Protein AF-A0A9W8LBZ8-F1 (afdb_monomer)

Nearest PDB structures (foldseek):
  4k17-assembly1_A  TM=4.420E-01  e=2.400E-06  Mus musculus
  5fnv-assembly1_A  TM=4.363E-01  e=8.178E+00  Gallus gallus

Secondary structure (DSSP, 8-state):
--HHHHHHHHHHHTSTT---TT--EEEEEE---------------HHHHHHHHHHHHHH-TT--EEEEEE----TTHHHHHHHHHHHHHHHHHTT--EEEEEESS--------GGG-----EEEE-TTS-SHHHHHHHHHTTTT--EEEE---SHHHHHHHHHTTSSSPP--TT--EEEE--S---S----PPPTT--S-TT--EEEESS----SS-GGGTT-TTT--EEEEE--HHHHHHHHHS-TTSTTT-TT--EEEEES---HHHHTS-TTTHHHHHHHHHHHHHH-SEEEEE-GGGHHHHHHHHHTS-TT----EEEESS----HHHHHHHHHH-TT--EEEE----S-HHHHTS-TTTHHHHHHHHHSS-----EEE-S--SSS-HHHHHHHHHHHHHH-TT--EEE--GGGHHHHHHHHHHHHHSTTTGGGHHHHHTTS------

pLDDT: mean 78.89, std 15.94, range [30.47, 98.44]

Mean predicted aligned error: 10.5 Å

Radius of gyration: 27.54 Å; Cα contacts (8 Å, |Δi|>4): 871; chains: 1; bounding box: 74×55×73 Å

Organism: NCBI:txid1052879

Sequence (452 aa):
MCDGVFCDVISTLQAETVSFPSANTLVVYLDKTTEEESGGSAATSQEKVVDFARSLLRLAPAVTNIIFNFSYVSDRVSEYARLYNTLVSELYQGGVTSLEVYSELDGPPLLLSLRDTLGLTSITHGPRVSCAPFAKLAYLNADTLKVLSIKPETQDDWLLLIYGDTETPAVYSSLITLTLDMVYTPYDTSWTAIEEAEPFPALSTLALVDGYPFDDDLLFRGNGMTLQNLQIPFGAIARNILGRFGVLRRSGVTQMRSVRVSGIFDEDDAFMSENANVPIRQQVHRIMEVVTSLSLLSDVVGHPLFKSIKAAPKTSSLRHLGYTDEIPTLGGIISVVSALPSLVILTCQVQRVGSTITNIPVDERPRRLREKHYPLSDFRVLRIPHATEVPAEEIAYAAMLLAVLCPNLVQVDLPPGMRNVFGREIAWAMINDPFKPYSESISRLIYREVKN

Structure (mmCIF, N/CA/C/O backbone):
data_AF-A0A9W8LBZ8-F1
#
_entry.id   AF-A0A9W8LBZ8-F1
#
loop_
_atom_site.group_PDB
_atom_site.id
_atom_site.type_symbol
_atom_site.label_atom_id
_atom_site.label_alt_id
_atom_site.label_comp_id
_atom_site.label_asym_id
_atom_site.label_entity_id
_atom_site.label_seq_id
_atom_site.pdbx_PDB_ins_code
_atom_site.Cartn_x
_atom_site.Cartn_y
_atom_site.Cartn_z
_atom_site.occupancy
_atom_site.B_iso_or_equiv
_atom_site.auth_seq_id
_atom_site.auth_comp_id
_atom_site.auth_asym_id
_atom_site.auth_atom_id
_atom_site.pdbx_PDB_model_num
ATOM 1 N N . MET A 1 1 ? -30.568 29.174 15.981 1.00 32.59 1 MET A N 1
ATOM 2 C CA . MET A 1 1 ? -31.540 28.323 15.261 1.00 32.59 1 MET A CA 1
ATOM 3 C C . MET A 1 1 ? -30.894 27.018 14.759 1.00 32.59 1 MET A C 1
ATOM 5 O O . MET A 1 1 ? -30.655 26.890 13.572 1.00 32.59 1 MET A O 1
ATOM 9 N N . CYS A 1 2 ? -30.637 26.017 15.613 1.00 31.53 2 CYS A N 1
ATOM 10 C CA . CYS A 1 2 ? -30.422 24.631 15.128 1.00 31.53 2 CYS A CA 1
ATOM 11 C C . CYS A 1 2 ? -31.736 23.828 15.102 1.00 31.53 2 CYS A C 1
ATOM 13 O O . CYS A 1 2 ? -31.799 22.754 14.514 1.00 31.53 2 CYS A O 1
ATOM 15 N N . ASP A 1 3 ? -32.803 24.392 15.679 1.00 31.33 3 ASP A N 1
ATOM 16 C CA . ASP A 1 3 ? -34.170 23.893 15.545 1.00 31.33 3 ASP A CA 1
ATOM 17 C C . ASP A 1 3 ? -34.699 23.972 14.104 1.00 31.33 3 ASP A C 1
ATOM 19 O O . ASP A 1 3 ? -35.541 23.161 13.756 1.00 31.33 3 ASP A O 1
ATOM 23 N N . GLY A 1 4 ? -34.205 24.888 13.258 1.00 31.98 4 GLY A N 1
ATOM 24 C CA . GLY A 1 4 ? -34.670 25.038 11.871 1.00 31.98 4 GLY A CA 1
ATOM 25 C C . GLY A 1 4 ? -34.182 23.919 10.951 1.00 31.98 4 GLY A C 1
ATOM 26 O O . GLY A 1 4 ? -34.988 23.217 10.362 1.00 31.98 4 GLY A O 1
ATOM 27 N N . VAL A 1 5 ? -32.869 23.669 10.900 1.00 41.38 5 VAL A N 1
ATOM 28 C CA . VAL A 1 5 ? -32.279 22.700 9.953 1.00 41.38 5 VAL A CA 1
ATOM 29 C C . VAL A 1 5 ? -32.732 21.262 10.235 1.00 41.38 5 VAL A C 1
ATOM 31 O O . VAL A 1 5 ? -33.104 20.546 9.309 1.00 41.38 5 VAL A O 1
ATOM 34 N N . PHE A 1 6 ? -32.774 20.831 11.504 1.00 38.00 6 PHE A N 1
ATOM 35 C CA . PHE A 1 6 ? -33.268 19.489 11.836 1.00 38.00 6 PHE A CA 1
ATOM 36 C C . PHE A 1 6 ? -34.787 19.374 11.674 1.00 38.00 6 PHE A C 1
ATOM 38 O O . PHE A 1 6 ? -35.246 18.359 11.162 1.00 38.00 6 PHE A O 1
ATOM 45 N N . CYS A 1 7 ? -35.585 20.381 12.054 1.00 37.84 7 CYS A N 1
ATOM 46 C CA . CYS A 1 7 ? -37.037 20.311 11.856 1.00 37.84 7 CYS A CA 1
ATOM 47 C C . CYS A 1 7 ? -37.441 20.420 10.376 1.00 37.84 7 CYS A C 1
ATOM 49 O O . CYS A 1 7 ? -38.401 19.759 9.985 1.00 37.84 7 CYS A O 1
ATOM 51 N N . ASP A 1 8 ? -36.708 21.159 9.541 1.00 39.06 8 ASP A N 1
ATOM 52 C CA . ASP A 1 8 ? -36.952 21.236 8.095 1.00 39.06 8 ASP A CA 1
ATOM 53 C C . ASP A 1 8 ? -36.543 19.937 7.394 1.00 39.06 8 ASP A C 1
ATOM 55 O O . ASP A 1 8 ? -37.311 19.402 6.599 1.00 39.06 8 ASP A O 1
ATOM 59 N N . VAL A 1 9 ? -35.399 19.338 7.746 1.00 47.41 9 VAL A N 1
ATOM 60 C CA . VAL A 1 9 ? -35.022 18.016 7.216 1.00 47.41 9 VAL A CA 1
ATOM 61 C C . VAL A 1 9 ? -36.004 16.937 7.689 1.00 47.41 9 VAL A C 1
ATOM 63 O O . VAL A 1 9 ? -36.463 16.150 6.869 1.00 47.41 9 VAL A O 1
ATOM 66 N N . ILE A 1 10 ? -36.407 16.918 8.967 1.00 45.00 10 ILE A N 1
ATOM 67 C CA . ILE A 1 10 ? -37.401 15.958 9.485 1.00 45.00 10 ILE A CA 1
ATOM 68 C C . ILE A 1 10 ? -38.770 16.160 8.818 1.00 45.00 10 ILE A C 1
ATOM 70 O O . ILE A 1 10 ? -39.384 15.178 8.409 1.00 45.00 10 ILE A O 1
ATOM 74 N N . SER A 1 11 ? -39.251 17.397 8.660 1.00 45.78 11 SER A N 1
ATOM 75 C CA . SER A 1 11 ? -40.550 17.667 8.018 1.00 45.78 11 SER A CA 1
ATOM 76 C C . SER A 1 11 ? -40.544 17.367 6.515 1.00 45.78 11 SER A C 1
ATOM 78 O O . SER A 1 11 ? -41.554 16.909 5.985 1.00 45.78 11 SER A O 1
ATOM 80 N N . THR A 1 12 ? -39.399 17.516 5.842 1.00 46.94 12 THR A N 1
ATOM 81 C CA . THR A 1 12 ? -39.230 17.117 4.434 1.00 46.94 12 THR A CA 1
ATOM 82 C C . THR A 1 12 ? -39.109 15.592 4.283 1.00 46.94 12 THR A C 1
ATOM 84 O O . THR A 1 12 ? -39.628 15.021 3.327 1.00 46.94 12 THR A O 1
ATOM 87 N N . LEU A 1 13 ? -38.475 14.909 5.244 1.00 49.75 13 LEU A N 1
ATOM 88 C CA . LEU A 1 13 ? -38.341 13.445 5.282 1.00 49.75 13 LEU A CA 1
ATOM 89 C C . LEU A 1 13 ? -39.623 12.717 5.716 1.00 49.75 13 LEU A C 1
ATOM 91 O O . LEU A 1 13 ? -39.781 11.538 5.413 1.00 49.75 13 LEU A O 1
ATOM 95 N N . GLN A 1 14 ? -40.550 13.402 6.393 1.00 47.19 14 GLN A N 1
ATOM 96 C CA . GLN A 1 14 ? -41.877 12.875 6.735 1.00 47.19 14 GLN A CA 1
ATOM 97 C C . GLN A 1 14 ? -42.811 12.715 5.520 1.00 47.19 14 GLN A C 1
ATOM 99 O O . GLN A 1 14 ? -43.904 12.168 5.666 1.00 47.19 14 GLN A O 1
ATOM 104 N N . ALA A 1 15 ? -42.398 13.123 4.314 1.00 51.53 15 ALA A N 1
ATOM 105 C CA . ALA A 1 15 ? -43.075 12.718 3.087 1.00 51.53 15 ALA A CA 1
ATOM 106 C C . ALA A 1 15 ? -42.840 11.210 2.855 1.00 51.53 15 ALA A C 1
ATOM 108 O O . ALA A 1 15 ? -41.785 10.809 2.368 1.00 51.53 15 ALA A O 1
ATOM 109 N N . GLU A 1 16 ? -43.831 10.386 3.213 1.00 53.16 16 GLU A N 1
ATOM 110 C CA . GLU A 1 16 ? -43.858 8.906 3.298 1.00 53.16 16 GLU A CA 1
ATOM 111 C C . GLU A 1 16 ? -43.395 8.096 2.054 1.00 53.16 16 GLU A C 1
ATOM 113 O O . GLU A 1 16 ? -43.558 6.879 2.007 1.00 53.16 16 GLU A O 1
ATOM 118 N N . THR A 1 17 ? -42.818 8.718 1.026 1.00 60.81 17 THR A N 1
ATOM 119 C CA . THR A 1 17 ? -42.522 8.098 -0.277 1.00 60.81 17 THR A CA 1
ATOM 120 C C . THR A 1 17 ? -41.049 7.822 -0.570 1.00 60.81 17 THR A C 1
ATOM 122 O O . THR A 1 17 ? -40.761 7.159 -1.565 1.00 60.81 17 THR A O 1
ATOM 125 N N . VAL A 1 18 ? -40.104 8.307 0.239 1.00 72.31 18 VAL A N 1
ATOM 126 C CA . VAL A 1 18 ? -38.669 8.133 -0.048 1.00 72.31 18 VAL A CA 1
ATOM 127 C C . VAL A 1 18 ? -38.078 7.070 0.876 1.00 72.31 18 VAL A C 1
ATOM 129 O O . VAL A 1 18 ? -38.115 7.223 2.087 1.00 72.31 18 VAL A O 1
ATOM 132 N N . SER A 1 19 ? -37.521 5.992 0.320 1.00 81.00 19 SER A N 1
ATOM 133 C CA . SER A 1 19 ? -36.691 5.038 1.065 1.00 81.00 19 SER A CA 1
ATOM 134 C C . SER A 1 19 ? -35.486 4.604 0.233 1.00 81.00 19 SER A C 1
ATOM 136 O O . SER A 1 19 ? -35.516 4.586 -0.998 1.00 81.00 19 SER A O 1
ATOM 138 N N . PHE A 1 20 ? -34.412 4.254 0.929 1.00 83.44 20 PHE A N 1
ATOM 139 C CA . PHE A 1 20 ? -33.125 3.835 0.391 1.00 83.44 20 PHE A CA 1
ATOM 140 C C . PHE A 1 20 ? -32.766 2.442 0.941 1.00 83.44 20 PHE A C 1
ATOM 142 O O . PHE A 1 20 ? -31.790 2.288 1.674 1.00 83.44 20 PHE A O 1
ATOM 149 N N . PRO A 1 21 ? -33.536 1.390 0.607 1.00 84.19 21 PRO A N 1
ATOM 150 C CA . PRO A 1 21 ? -33.408 0.069 1.231 1.00 84.19 21 PRO A CA 1
ATOM 151 C C . PRO A 1 21 ? -32.093 -0.648 0.901 1.00 84.19 21 PRO A C 1
ATOM 153 O O . PRO A 1 21 ? -31.744 -1.617 1.563 1.00 84.19 21 PRO A O 1
ATOM 156 N N . SER A 1 22 ? -31.378 -0.200 -0.132 1.00 87.31 22 SER A N 1
ATOM 157 C CA . SER A 1 22 ? -30.080 -0.749 -0.545 1.00 87.31 22 SER A CA 1
ATOM 158 C C . SER A 1 22 ? -28.893 0.115 -0.110 1.00 87.31 22 SER A C 1
ATOM 160 O O . SER A 1 22 ? -27.756 -0.202 -0.459 1.00 87.31 22 SER A O 1
ATOM 162 N N . ALA A 1 23 ? -29.136 1.229 0.588 1.00 87.19 23 ALA A N 1
ATOM 163 C CA . ALA A 1 23 ? -28.064 2.072 1.091 1.00 87.19 23 ALA A CA 1
ATOM 164 C C . ALA A 1 23 ? -27.432 1.416 2.323 1.00 87.19 23 ALA A C 1
ATOM 166 O O . ALA A 1 23 ? -28.089 1.241 3.344 1.00 87.19 23 ALA A O 1
ATOM 167 N N . ASN A 1 24 ? -26.144 1.087 2.214 1.00 88.50 24 ASN A N 1
ATOM 168 C CA . ASN A 1 24 ? -25.371 0.472 3.299 1.00 88.50 24 ASN A CA 1
ATOM 169 C C . ASN A 1 24 ? -24.466 1.479 4.026 1.00 88.50 24 ASN A C 1
ATOM 171 O O . ASN A 1 24 ? -23.947 1.179 5.101 1.00 88.50 24 ASN A O 1
ATOM 175 N N . THR A 1 25 ? -24.286 2.667 3.442 1.00 88.94 25 THR A N 1
ATOM 176 C CA . THR A 1 25 ? -23.453 3.744 3.979 1.00 88.94 25 THR A CA 1
ATOM 177 C C . THR A 1 25 ? -24.281 5.007 4.116 1.00 88.94 25 THR A C 1
ATOM 179 O O . THR A 1 25 ? -24.921 5.439 3.157 1.00 88.94 25 THR A O 1
ATOM 182 N N . LEU A 1 26 ? -24.214 5.620 5.291 1.00 86.75 26 LEU A N 1
ATOM 183 C CA . LEU A 1 26 ? -24.756 6.940 5.562 1.00 86.75 26 LEU A CA 1
ATOM 184 C C . LEU A 1 26 ? -23.599 7.923 5.754 1.00 86.75 26 LEU A C 1
ATOM 186 O O . LEU A 1 26 ? -22.761 7.726 6.629 1.00 86.75 26 LEU A O 1
ATOM 190 N N . VAL A 1 27 ? -23.560 8.986 4.952 1.00 85.38 27 VAL A N 1
ATOM 191 C CA . VAL A 1 27 ? -22.585 10.072 5.122 1.00 85.38 27 VAL A CA 1
ATOM 192 C C . VAL A 1 27 ? -23.296 11.273 5.728 1.00 85.38 27 VAL A C 1
ATOM 194 O O . VAL A 1 27 ? -24.247 11.793 5.147 1.00 85.38 27 VAL A O 1
ATOM 197 N N . VAL A 1 28 ? -22.843 11.698 6.902 1.00 78.75 28 VAL A N 1
ATOM 198 C CA . VAL A 1 28 ? -23.398 12.821 7.651 1.00 78.75 28 VAL A CA 1
ATOM 199 C C . VAL A 1 28 ? -22.392 13.963 7.627 1.00 78.75 28 VAL A C 1
ATOM 201 O O . VAL A 1 28 ? -21.340 13.901 8.265 1.00 78.75 28 VAL A O 1
ATOM 204 N N . TYR A 1 29 ? -22.740 15.015 6.894 1.00 75.62 29 TYR A N 1
ATOM 205 C CA . TYR A 1 29 ? -22.001 16.271 6.892 1.00 75.62 29 TYR A CA 1
ATOM 206 C C . TYR A 1 29 ? -22.607 17.203 7.932 1.00 75.62 29 TYR A C 1
ATOM 208 O O . TYR A 1 29 ? -23.792 17.534 7.866 1.00 75.62 29 TYR A O 1
ATOM 216 N N . LEU A 1 30 ? -21.792 17.617 8.897 1.00 69.81 30 LEU A N 1
ATOM 217 C CA . LEU A 1 30 ? -22.164 18.636 9.869 1.00 69.81 30 LEU A CA 1
ATOM 218 C C . LEU A 1 30 ? -21.475 19.937 9.461 1.00 69.81 30 LEU A C 1
ATOM 220 O O . LEU A 1 30 ? -20.342 20.208 9.860 1.00 69.81 30 LEU A O 1
ATOM 224 N N . ASP A 1 31 ? -22.167 20.704 8.618 1.00 64.31 31 ASP A N 1
ATOM 225 C CA . ASP A 1 31 ? -21.707 21.993 8.099 1.00 64.31 31 ASP A CA 1
ATOM 226 C C . ASP A 1 31 ? -22.396 23.166 8.820 1.00 64.31 31 ASP A C 1
ATOM 228 O O . ASP A 1 31 ? -23.538 23.063 9.283 1.00 64.31 31 ASP A O 1
ATOM 232 N N . LYS A 1 32 ? -21.706 24.306 8.917 1.00 60.06 32 LYS A N 1
ATOM 233 C CA . LYS A 1 32 ? -22.287 25.557 9.403 1.00 60.06 32 LYS A CA 1
ATOM 234 C C . LYS A 1 32 ? -23.136 26.152 8.284 1.00 60.06 32 LYS A C 1
ATOM 236 O O . LYS A 1 32 ? -22.609 26.765 7.361 1.00 60.06 32 LYS A O 1
ATOM 241 N N . THR A 1 33 ? -24.458 26.110 8.418 1.00 50.38 33 THR A N 1
ATOM 242 C CA . THR A 1 33 ? -25.292 27.080 7.701 1.00 50.38 33 THR A CA 1
ATOM 243 C C . THR A 1 33 ? -24.991 28.464 8.275 1.00 50.38 33 THR A C 1
ATOM 245 O O . THR A 1 33 ? -25.197 28.729 9.461 1.00 50.38 33 THR A O 1
ATOM 248 N N . THR A 1 34 ? -24.411 29.324 7.446 1.00 39.97 34 THR A N 1
ATOM 249 C CA . THR A 1 34 ? -24.076 30.722 7.722 1.00 39.97 34 THR A CA 1
ATOM 250 C C . THR A 1 34 ? -25.315 31.534 8.104 1.00 39.97 34 THR A C 1
ATOM 252 O O . THR A 1 34 ? -25.916 32.147 7.235 1.00 39.97 34 THR A O 1
ATOM 255 N N . GLU A 1 35 ? -25.682 31.581 9.384 1.00 42.53 35 GLU A N 1
ATOM 256 C CA . GLU A 1 35 ? -26.554 32.636 9.921 1.00 42.53 35 GLU A CA 1
ATOM 257 C C . GLU A 1 35 ? -26.026 33.104 11.285 1.00 42.53 35 GLU A C 1
ATOM 259 O O . GLU A 1 35 ? -26.380 32.606 12.357 1.00 42.53 35 GLU A O 1
ATOM 264 N N . GLU A 1 36 ? -25.122 34.086 11.230 1.00 45.97 36 GLU A N 1
ATOM 265 C CA . GLU A 1 36 ? -25.093 35.146 12.234 1.00 45.97 36 GLU A CA 1
ATOM 266 C C . GLU A 1 36 ? -26.441 35.864 12.136 1.00 45.97 36 GLU A C 1
ATOM 268 O O . GLU A 1 36 ? -26.663 36.534 11.142 1.00 45.97 36 GLU A O 1
ATOM 273 N N . GLU A 1 37 ? -27.354 35.641 13.086 1.00 43.06 37 GLU A N 1
ATOM 274 C CA . GLU A 1 37 ? -28.441 36.553 13.507 1.00 43.06 37 GLU A CA 1
ATOM 275 C C . GLU A 1 37 ? -29.612 35.761 14.107 1.00 43.06 37 GLU A C 1
ATOM 277 O O . GLU A 1 37 ? -30.611 35.446 13.472 1.00 43.06 37 GLU A O 1
ATOM 282 N N . SER A 1 38 ? -29.503 35.424 15.390 1.00 41.44 38 SER A N 1
ATOM 283 C CA . SER A 1 38 ? -30.606 35.550 16.356 1.00 41.44 38 SER A CA 1
ATOM 284 C C . SER A 1 38 ? -30.168 34.947 17.684 1.00 41.44 38 SER A C 1
ATOM 286 O O . SER A 1 38 ? -29.799 33.776 17.772 1.00 41.44 38 SER A O 1
ATOM 288 N N . GLY A 1 39 ? -30.224 35.755 18.745 1.00 42.31 39 GLY A N 1
ATOM 289 C CA . GLY A 1 39 ? -29.912 35.384 20.131 1.00 42.31 39 GLY A CA 1
ATOM 290 C C . GLY A 1 39 ? -30.885 34.378 20.763 1.00 42.31 39 GLY A C 1
ATOM 291 O O . GLY A 1 39 ? -31.200 34.487 21.944 1.00 42.31 39 GLY A O 1
ATOM 292 N N . GLY A 1 40 ? -31.383 33.409 19.994 1.00 44.62 40 GLY A N 1
ATOM 293 C CA . GLY A 1 40 ? -32.159 32.283 20.489 1.00 44.62 40 GLY A CA 1
ATOM 294 C C . GLY A 1 40 ? -31.234 31.172 20.974 1.00 44.62 40 GLY A C 1
ATOM 295 O O . GLY A 1 40 ? -30.452 30.618 20.196 1.00 44.62 40 GLY A O 1
ATOM 296 N N . SER A 1 41 ? -31.340 30.833 22.260 1.00 43.81 41 SER A N 1
ATOM 297 C CA . SER A 1 41 ? -30.786 29.604 22.834 1.00 43.81 41 SER A CA 1
ATOM 298 C C . 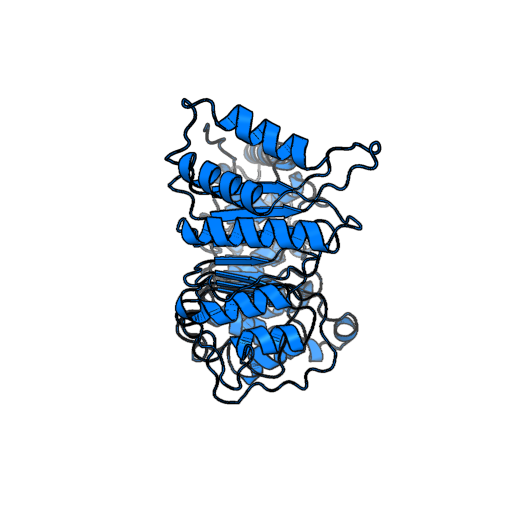SER A 1 41 ? -31.253 28.401 22.008 1.00 43.81 41 SER A C 1
ATOM 300 O O . SER A 1 41 ? -32.409 27.994 22.081 1.00 43.81 41 SER A O 1
ATOM 302 N N . ALA A 1 42 ? -30.369 27.868 21.167 1.00 45.34 42 ALA A N 1
ATOM 303 C CA . ALA A 1 42 ? -30.611 26.663 20.388 1.00 45.34 42 ALA A CA 1
ATOM 304 C C . ALA A 1 42 ? -30.184 25.447 21.214 1.00 45.34 42 ALA A C 1
ATOM 306 O O . ALA A 1 42 ? -29.174 24.820 20.921 1.00 45.34 42 ALA A O 1
ATOM 307 N N . ALA A 1 43 ? -30.934 25.142 22.268 1.00 49.16 43 ALA A N 1
ATOM 308 C CA . ALA A 1 43 ? -30.896 23.811 22.845 1.00 49.16 43 ALA A CA 1
ATOM 309 C C . ALA A 1 43 ? -31.775 22.919 21.962 1.00 49.16 43 ALA A C 1
ATOM 311 O O . ALA A 1 43 ? -32.974 22.799 22.200 1.00 49.16 43 ALA A O 1
ATOM 312 N N . THR A 1 44 ? -31.206 22.332 20.908 1.00 57.09 44 THR A N 1
ATOM 313 C CA . THR A 1 44 ? -31.874 21.238 20.194 1.00 57.09 44 THR A CA 1
ATOM 314 C C . THR A 1 44 ? -32.163 20.155 21.233 1.00 57.09 44 THR A C 1
ATOM 316 O O . THR A 1 44 ? -31.234 19.635 21.856 1.00 57.09 44 THR A O 1
ATOM 319 N N . SER A 1 45 ? -33.439 19.863 21.503 1.00 66.44 45 SER A N 1
ATOM 320 C CA . SER A 1 45 ? -33.777 18.843 22.496 1.00 66.44 45 SER A CA 1
ATOM 321 C C . SER A 1 45 ? -33.235 17.492 22.024 1.00 66.44 45 SER A C 1
ATOM 323 O O . SER A 1 45 ? -33.360 17.134 20.855 1.00 66.44 45 SER A O 1
ATOM 325 N N . GLN A 1 46 ? -32.613 16.738 22.932 1.00 70.50 46 GLN A N 1
ATOM 326 C CA . GLN A 1 46 ? -32.056 15.404 22.667 1.00 70.50 46 GLN A CA 1
ATOM 327 C C . GLN A 1 46 ? -33.073 14.479 21.971 1.00 70.50 46 GLN A C 1
ATOM 329 O O . GLN A 1 46 ? -32.715 13.694 21.100 1.00 70.50 46 GLN A O 1
ATOM 334 N N . GLU A 1 47 ? -34.353 14.650 22.298 1.00 78.38 47 GLU A N 1
ATOM 335 C CA . GLU A 1 47 ? -35.495 13.972 21.683 1.00 78.38 47 GLU A CA 1
ATOM 336 C C . GLU A 1 47 ? -35.575 14.175 20.158 1.00 78.38 47 GLU A C 1
ATOM 338 O O . GLU A 1 47 ? -35.741 13.205 19.425 1.00 78.38 47 GLU A O 1
ATOM 343 N N . LYS A 1 48 ? -35.331 15.391 19.644 1.00 77.25 48 LYS A N 1
ATOM 344 C CA . LYS A 1 48 ? -35.336 15.652 18.191 1.00 77.25 48 LYS A CA 1
ATOM 345 C C . LYS A 1 48 ? -34.215 14.921 17.455 1.00 77.25 48 LYS A C 1
ATOM 347 O O . LYS A 1 48 ? -34.397 14.512 16.312 1.00 77.25 48 LYS A O 1
ATOM 352 N N . VAL A 1 49 ? -33.054 14.757 18.091 1.00 75.38 49 VAL A N 1
ATOM 353 C CA . VAL A 1 49 ? -31.923 14.014 17.507 1.00 75.38 49 VAL A CA 1
ATOM 354 C C . VAL A 1 49 ? -32.223 12.528 17.464 1.00 75.38 49 VAL A C 1
ATOM 356 O O . VAL A 1 49 ? -31.921 11.871 16.472 1.00 75.38 49 VAL A O 1
ATOM 359 N N . VAL A 1 50 ? -32.838 12.009 18.526 1.00 81.50 50 VAL A N 1
ATOM 360 C CA . VAL A 1 50 ? -33.299 10.623 18.590 1.00 81.50 50 VAL A CA 1
ATOM 361 C C . VAL A 1 50 ? -34.319 10.352 17.482 1.00 81.50 50 VAL A C 1
ATOM 363 O O . VAL A 1 50 ? -34.175 9.392 16.725 1.00 81.50 50 VAL A O 1
ATOM 366 N N . ASP A 1 51 ? -35.306 11.232 17.318 1.00 82.00 51 ASP A N 1
ATOM 367 C CA . ASP A 1 51 ? -36.309 11.105 16.260 1.00 82.00 51 ASP A CA 1
ATOM 368 C C . ASP A 1 51 ? -35.695 11.212 14.861 1.00 82.00 51 ASP A C 1
ATOM 370 O O . ASP A 1 51 ? -36.066 10.455 13.958 1.00 82.00 51 ASP A O 1
ATOM 374 N N . PHE A 1 52 ? -34.712 12.096 14.683 1.00 81.38 52 PHE A N 1
ATOM 375 C CA . PHE A 1 52 ? -33.942 12.197 13.448 1.00 81.38 52 PHE A CA 1
ATOM 376 C C . PHE A 1 52 ? -33.175 10.903 13.144 1.00 81.38 52 PHE A C 1
ATOM 378 O O . PHE A 1 52 ? -33.311 10.360 12.049 1.00 81.38 52 PHE A O 1
ATOM 385 N N . ALA A 1 53 ? -32.431 10.363 14.112 1.00 81.19 53 ALA A N 1
ATOM 386 C CA . ALA A 1 53 ? -31.668 9.124 13.963 1.00 81.19 53 ALA A CA 1
ATOM 387 C C . ALA A 1 53 ? -32.574 7.944 13.585 1.00 81.19 53 ALA A C 1
ATOM 389 O O . ALA A 1 53 ? -32.305 7.210 12.634 1.00 81.19 53 ALA A O 1
ATOM 390 N N . ARG A 1 54 ? -33.710 7.804 14.275 1.00 84.75 54 ARG A N 1
ATOM 391 C CA . ARG A 1 54 ? -34.708 6.768 13.975 1.00 84.75 54 ARG A CA 1
ATOM 392 C C . ARG A 1 54 ? -35.336 6.955 12.603 1.00 84.75 54 ARG A C 1
ATOM 394 O O . ARG A 1 54 ? -35.604 5.969 11.921 1.00 84.75 54 ARG A O 1
ATOM 401 N N . SER A 1 55 ? -35.562 8.198 12.186 1.00 84.38 55 SER A N 1
ATOM 402 C CA . SER A 1 55 ? -36.055 8.496 10.841 1.00 84.38 55 SER A CA 1
ATOM 403 C C . SER A 1 55 ? -35.033 8.080 9.784 1.00 84.38 55 SER A C 1
ATOM 405 O O . SER A 1 55 ? -35.404 7.407 8.828 1.00 84.38 55 SER A O 1
ATOM 407 N N . LEU A 1 56 ? -33.743 8.362 9.990 1.00 82.88 56 LEU A N 1
ATOM 408 C CA . LEU A 1 56 ? -32.674 7.906 9.096 1.00 82.88 56 LEU A CA 1
ATOM 409 C C . LEU A 1 56 ? -32.631 6.378 8.972 1.00 82.88 56 LEU A C 1
ATOM 411 O O . LEU A 1 56 ? -32.581 5.866 7.856 1.00 82.88 56 LEU A O 1
ATOM 415 N N . LEU A 1 57 ? -32.732 5.647 10.086 1.00 83.00 57 LEU A N 1
ATOM 416 C CA . LEU A 1 57 ? -32.762 4.177 10.072 1.00 83.00 57 LEU A CA 1
ATOM 417 C C . LEU A 1 57 ? -34.004 3.612 9.373 1.00 83.00 57 LEU A C 1
ATOM 419 O O . LEU A 1 57 ? -33.931 2.567 8.735 1.00 83.00 57 LEU A O 1
ATOM 423 N N . ARG A 1 58 ? -35.153 4.294 9.454 1.00 85.75 58 ARG A N 1
ATOM 424 C CA . ARG A 1 58 ? -36.353 3.900 8.695 1.00 85.75 58 ARG A CA 1
ATOM 425 C C . ARG A 1 58 ? -36.177 4.122 7.198 1.00 85.75 58 ARG A C 1
ATOM 427 O O . ARG A 1 58 ? -36.618 3.291 6.408 1.00 85.75 58 ARG A O 1
ATOM 434 N N . LEU A 1 59 ? -35.553 5.234 6.815 1.00 85.56 59 LEU A N 1
ATOM 435 C CA . LEU A 1 59 ? -35.292 5.561 5.415 1.00 85.56 59 LEU A CA 1
ATOM 436 C C . LEU A 1 59 ? -34.250 4.619 4.815 1.00 85.56 59 LEU A C 1
ATOM 438 O O . LEU A 1 59 ? -34.386 4.235 3.659 1.00 85.56 59 LEU A O 1
ATOM 442 N N . ALA A 1 60 ? -33.236 4.231 5.585 1.00 86.81 60 ALA A N 1
ATOM 443 C CA . ALA A 1 60 ? -32.124 3.410 5.128 1.00 86.81 60 ALA A CA 1
ATOM 444 C C . ALA A 1 60 ? -31.862 2.235 6.100 1.00 86.81 60 ALA A C 1
ATOM 446 O O . ALA A 1 60 ? -30.871 2.234 6.830 1.00 86.81 60 ALA A O 1
ATOM 447 N N . PRO A 1 61 ? -32.736 1.209 6.113 1.00 87.00 61 PRO A N 1
ATOM 448 C CA . PRO A 1 61 ? -32.686 0.114 7.090 1.00 87.00 61 PRO A CA 1
ATOM 449 C C . PRO A 1 61 ? -31.499 -0.844 6.917 1.00 87.00 61 PRO A C 1
ATOM 451 O O . PRO A 1 61 ? -31.255 -1.669 7.790 1.00 87.00 61 PRO A O 1
ATOM 454 N N . ALA A 1 62 ? -30.783 -0.771 5.792 1.00 87.12 62 ALA A N 1
ATOM 455 C CA . ALA A 1 62 ? -29.605 -1.593 5.516 1.00 87.12 62 ALA A CA 1
ATOM 456 C C . ALA A 1 62 ? -28.280 -0.901 5.888 1.00 87.12 62 ALA A C 1
ATOM 458 O O . ALA A 1 62 ? -27.211 -1.450 5.626 1.00 87.12 62 ALA A O 1
ATOM 459 N N . VAL A 1 63 ? -28.324 0.301 6.477 1.00 88.00 63 VAL A N 1
ATOM 460 C CA . VAL A 1 63 ? -27.116 1.053 6.832 1.00 88.00 63 VAL A CA 1
ATOM 461 C C . VAL A 1 63 ? -26.328 0.311 7.903 1.00 88.00 63 VAL A C 1
ATOM 463 O O . VAL A 1 63 ? -26.792 0.111 9.020 1.00 88.00 63 VAL A O 1
ATOM 466 N N . THR A 1 64 ? -25.093 -0.039 7.558 1.00 89.44 64 THR A N 1
ATOM 467 C CA . THR A 1 64 ? -24.129 -0.663 8.470 1.00 89.44 64 THR A CA 1
ATOM 468 C C . THR A 1 64 ? -22.876 0.185 8.660 1.00 89.44 64 THR A C 1
ATOM 470 O O . THR A 1 64 ? -22.121 -0.064 9.596 1.00 89.44 64 THR A O 1
ATOM 473 N N . ASN A 1 65 ? -22.635 1.164 7.778 1.00 87.94 65 ASN A N 1
ATOM 474 C CA . ASN A 1 65 ? -21.502 2.083 7.846 1.00 87.94 65 ASN A CA 1
ATOM 475 C C . ASN A 1 65 ? -21.965 3.531 7.987 1.00 87.94 65 ASN A C 1
ATOM 477 O O . ASN A 1 65 ? -22.857 3.971 7.257 1.00 87.94 65 ASN A O 1
ATOM 481 N N . ILE A 1 66 ? -21.316 4.281 8.873 1.00 85.56 66 ILE A N 1
ATOM 482 C CA . ILE A 1 66 ? -21.541 5.716 9.009 1.00 85.56 66 ILE A CA 1
ATOM 483 C C . ILE A 1 66 ? -20.232 6.469 8.876 1.00 85.56 66 ILE A C 1
ATOM 485 O O . ILE A 1 66 ? -19.261 6.158 9.559 1.00 85.56 66 ILE A O 1
ATOM 489 N N . ILE A 1 67 ? -20.259 7.505 8.043 1.00 86.06 67 ILE A N 1
ATOM 490 C CA . ILE A 1 67 ? -19.168 8.453 7.869 1.00 86.06 67 ILE A CA 1
ATOM 491 C C . ILE A 1 67 ? -19.632 9.811 8.378 1.00 86.06 67 ILE A C 1
ATOM 493 O O . ILE A 1 67 ? -20.557 10.401 7.824 1.00 86.06 67 ILE A O 1
ATOM 497 N N . PHE A 1 68 ? -18.977 10.323 9.409 1.00 81.75 68 PHE A N 1
ATOM 498 C CA . PHE A 1 68 ? -19.170 11.681 9.893 1.00 81.75 68 PHE A CA 1
ATOM 499 C C . PHE A 1 68 ? -18.069 12.581 9.364 1.00 81.75 68 PHE A C 1
ATOM 501 O O . PHE A 1 68 ? -16.892 12.258 9.502 1.00 81.75 68 PHE A O 1
ATOM 508 N N . ASN A 1 69 ? -18.448 13.717 8.787 1.00 79.12 69 ASN A N 1
ATOM 509 C CA . ASN A 1 69 ? -17.504 14.739 8.365 1.00 79.12 69 ASN A CA 1
ATOM 510 C C . ASN A 1 69 ? -17.830 16.072 9.048 1.00 79.12 69 ASN A C 1
ATOM 512 O O . ASN A 1 69 ? -18.926 16.619 8.881 1.00 79.12 69 ASN A O 1
ATOM 516 N N . PHE A 1 70 ? -16.875 16.554 9.841 1.00 73.44 70 PHE A N 1
ATOM 517 C CA . PHE A 1 70 ? -16.922 17.823 10.548 1.00 73.44 70 PHE A CA 1
ATOM 518 C C . PHE A 1 70 ? -16.075 18.862 9.817 1.00 73.44 70 PHE A C 1
ATOM 520 O O . PHE A 1 70 ? -14.853 18.741 9.724 1.00 73.44 70 PHE A O 1
ATOM 527 N N . SER A 1 71 ? -16.716 19.937 9.376 1.00 68.69 71 SER A N 1
ATOM 528 C CA . SER A 1 71 ? -16.032 21.036 8.687 1.00 68.69 71 SER A CA 1
ATOM 529 C C . SER A 1 71 ? -15.811 22.270 9.582 1.00 68.69 71 SER A C 1
ATOM 531 O O . SER A 1 71 ? -15.374 23.304 9.083 1.00 68.69 71 SER A O 1
ATOM 533 N N . TYR A 1 72 ? -16.113 22.224 10.897 1.00 65.19 72 TYR A N 1
ATOM 534 C CA . TYR A 1 72 ? -16.172 23.452 11.713 1.00 65.19 72 TYR A CA 1
ATOM 535 C C . TYR A 1 72 ? -15.781 23.343 13.208 1.00 65.19 72 TYR A C 1
ATOM 537 O O . TYR A 1 72 ? -16.195 22.418 13.905 1.00 65.19 72 TYR A O 1
ATOM 545 N N . VAL A 1 73 ? -15.074 24.370 13.720 1.00 54.78 73 VAL A N 1
ATOM 546 C CA . VAL A 1 73 ? -14.825 24.646 15.155 1.00 54.78 73 VAL A CA 1
ATOM 547 C C . VAL A 1 73 ? -15.765 25.760 15.589 1.00 54.78 73 VAL A C 1
ATOM 549 O O . VAL A 1 73 ? -15.611 26.913 15.194 1.00 54.78 73 VAL A O 1
ATOM 552 N N . SER A 1 74 ? -16.766 25.414 16.390 1.00 58.47 74 SER A N 1
ATOM 553 C CA . SER A 1 74 ? -17.669 26.378 17.018 1.00 58.47 74 SER A CA 1
ATOM 554 C C . SER A 1 74 ? -17.382 26.448 18.509 1.00 58.47 74 SER A C 1
ATOM 556 O O . SER A 1 74 ? -17.161 25.410 19.118 1.00 58.47 74 SER A O 1
ATOM 558 N N . ASP A 1 75 ? -17.565 27.617 19.126 1.00 58.66 75 ASP A N 1
ATOM 559 C CA . ASP A 1 75 ? -17.627 27.804 20.588 1.00 58.66 75 ASP A CA 1
ATOM 560 C C . ASP A 1 75 ? -18.667 26.892 21.290 1.00 58.66 75 ASP A C 1
ATOM 562 O O . ASP A 1 75 ? -18.682 26.769 22.514 1.00 58.66 75 ASP A O 1
ATOM 566 N N . ARG A 1 76 ? -19.537 26.216 20.523 1.00 62.03 76 ARG A N 1
ATOM 567 C CA . ARG A 1 76 ? -20.547 25.238 20.970 1.00 62.03 76 ARG A CA 1
ATOM 568 C C . ARG A 1 76 ? -20.089 23.776 20.881 1.00 62.03 76 ARG A C 1
ATOM 570 O O . ARG A 1 76 ? -20.918 22.872 20.790 1.00 62.03 76 ARG A O 1
ATOM 577 N N . VAL A 1 77 ? -18.780 23.533 20.923 1.00 64.25 77 VAL A N 1
ATOM 578 C CA . VAL A 1 77 ? -18.112 22.215 20.977 1.00 64.25 77 VAL A CA 1
ATOM 579 C C . VAL A 1 77 ? -18.902 21.159 21.769 1.00 64.25 77 VAL A C 1
ATOM 581 O O . VAL A 1 77 ? -19.143 20.051 21.289 1.00 64.25 77 VAL A O 1
ATOM 584 N N . SER A 1 78 ? -19.339 21.505 22.982 1.00 64.38 78 SER A N 1
ATOM 585 C CA . SER A 1 78 ? -20.020 20.588 23.900 1.00 64.38 78 SER A CA 1
ATOM 586 C C . SER A 1 78 ? -21.456 20.239 23.488 1.00 64.38 78 SER A C 1
ATOM 588 O O . SER A 1 78 ? -21.909 19.127 23.765 1.00 64.38 78 SER A O 1
ATOM 590 N N . GLU A 1 79 ? -22.171 21.144 22.814 1.00 67.31 79 GLU A N 1
ATOM 591 C CA . GLU A 1 79 ? -23.517 20.889 22.286 1.00 67.31 79 GLU A CA 1
ATOM 592 C C . GLU A 1 79 ? -23.435 19.910 21.112 1.00 67.31 79 GLU A C 1
ATOM 594 O O . GLU A 1 79 ? -24.103 18.876 21.130 1.00 67.31 79 GLU A O 1
ATOM 599 N N . TYR A 1 80 ? -22.544 20.165 20.149 1.00 68.44 80 TYR A N 1
ATOM 600 C CA . TYR A 1 80 ? -22.333 19.274 19.005 1.00 68.44 80 TYR A CA 1
ATOM 601 C C . TYR A 1 80 ? -21.842 17.889 19.421 1.00 68.44 80 TYR A C 1
ATOM 603 O O . TYR A 1 80 ? -22.343 16.896 18.899 1.00 68.44 80 TYR A O 1
ATOM 611 N N . ALA A 1 81 ? -20.944 17.802 20.408 1.00 68.44 81 ALA A N 1
ATOM 612 C CA . ALA A 1 81 ? -20.518 16.519 20.959 1.00 68.44 81 ALA A CA 1
ATOM 613 C C . ALA A 1 81 ? -21.709 15.718 21.519 1.00 68.44 81 ALA A C 1
ATOM 615 O O . ALA A 1 81 ? -21.841 14.531 21.232 1.00 68.44 81 ALA A O 1
ATOM 616 N N . ARG A 1 82 ? -22.633 16.354 22.258 1.00 69.62 82 ARG A N 1
ATOM 617 C CA . ARG A 1 82 ? -23.843 15.681 22.775 1.00 69.62 82 ARG A CA 1
ATOM 618 C C . ARG A 1 82 ? -24.789 15.222 21.668 1.00 69.62 82 ARG A C 1
ATOM 620 O O . ARG A 1 82 ? -25.301 14.104 21.749 1.00 69.62 82 ARG A O 1
ATOM 627 N N . LEU A 1 83 ? -25.022 16.064 20.657 1.00 71.06 83 LEU A N 1
ATOM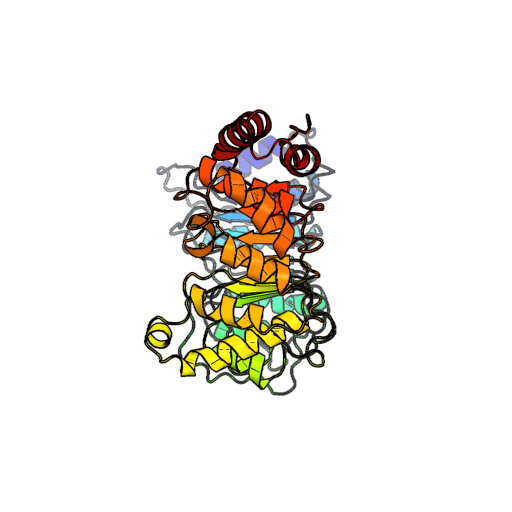 628 C CA . LEU A 1 83 ? -25.849 15.712 19.497 1.00 71.06 83 LEU A CA 1
ATOM 629 C C . LEU A 1 83 ? -25.250 14.501 18.778 1.00 71.06 83 LEU A C 1
ATOM 631 O O . LE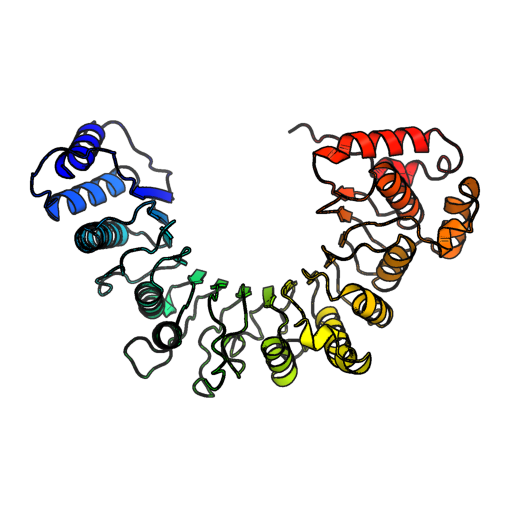U A 1 83 ? -25.942 13.514 18.542 1.00 71.06 83 LEU A O 1
ATOM 635 N N . TYR A 1 84 ? -23.946 14.550 18.518 1.00 73.94 84 TYR A N 1
ATOM 636 C CA . TYR A 1 84 ? -23.200 13.474 17.886 1.00 73.94 84 TYR A CA 1
ATOM 637 C C . TYR A 1 84 ? -23.301 12.169 18.676 1.00 73.94 84 TYR A C 1
ATOM 639 O O . TYR A 1 84 ? -23.697 11.152 18.121 1.00 73.94 84 TYR A O 1
ATOM 647 N N . ASN A 1 85 ? -23.030 12.195 19.982 1.00 75.00 85 ASN A N 1
ATOM 648 C CA . ASN A 1 85 ? -23.116 11.002 20.827 1.00 75.00 85 ASN A CA 1
ATOM 649 C C . ASN A 1 85 ? -24.507 10.366 20.803 1.00 75.00 85 ASN A C 1
ATOM 651 O O . ASN A 1 85 ? -24.631 9.145 20.782 1.00 75.00 85 ASN A O 1
ATOM 655 N N . THR A 1 86 ? -25.548 11.201 20.818 1.00 76.69 86 THR A N 1
ATOM 656 C CA . THR A 1 86 ? -26.940 10.741 20.774 1.00 76.69 86 THR A CA 1
ATOM 657 C C . THR A 1 86 ? -27.238 10.086 19.428 1.00 76.69 86 THR A C 1
ATOM 659 O O . THR A 1 86 ? -27.762 8.978 19.386 1.00 76.69 86 THR A O 1
ATOM 662 N N . LEU A 1 87 ? -26.843 10.740 18.334 1.00 77.38 87 LEU A N 1
ATOM 663 C CA . LEU A 1 87 ? -27.016 10.233 16.978 1.00 77.38 87 LEU A CA 1
ATOM 664 C C . LEU A 1 87 ? -26.278 8.904 16.782 1.00 77.38 87 LEU A C 1
ATOM 666 O O . LEU A 1 87 ? -26.869 7.933 16.328 1.00 77.38 87 LEU A O 1
ATOM 670 N N . VAL A 1 88 ? -25.008 8.844 17.176 1.00 77.75 88 VAL A N 1
ATOM 671 C CA . VAL A 1 88 ? -24.175 7.642 17.094 1.00 77.75 88 VAL A CA 1
ATOM 672 C C . VAL A 1 88 ? -24.780 6.496 17.904 1.00 77.75 88 VAL A C 1
ATOM 674 O O . VAL A 1 88 ? -24.927 5.402 17.372 1.00 77.75 88 VAL A O 1
ATOM 677 N N . SER A 1 89 ? -25.191 6.744 19.152 1.00 78.75 89 SER A N 1
ATOM 678 C CA . SER A 1 89 ? -25.813 5.723 20.007 1.00 78.75 89 SER A CA 1
ATOM 679 C C . SER A 1 89 ? -27.097 5.142 19.399 1.00 78.75 89 SER A C 1
ATOM 681 O O . SER A 1 89 ? -27.243 3.924 19.310 1.00 78.75 89 SER A O 1
ATOM 683 N N . GLU A 1 90 ? -28.008 5.988 18.907 1.00 81.62 90 GLU A N 1
ATOM 684 C CA . GLU A 1 90 ? -29.258 5.517 18.289 1.00 81.62 90 GLU A CA 1
ATOM 685 C C . GLU A 1 90 ? -29.003 4.771 16.974 1.00 81.62 90 GLU A C 1
ATOM 687 O O . GLU A 1 90 ? -29.631 3.747 16.707 1.00 81.62 90 GLU A O 1
ATOM 692 N N . LEU A 1 91 ? -28.057 5.244 16.160 1.00 78.19 91 LEU A N 1
ATOM 693 C CA . LEU A 1 91 ? -27.692 4.564 14.920 1.00 78.19 91 LEU A CA 1
ATOM 694 C C . LEU A 1 91 ? -27.053 3.191 15.189 1.00 78.19 91 LEU A C 1
ATOM 696 O O . LEU A 1 91 ? -27.330 2.239 14.460 1.00 78.19 91 LEU A O 1
ATOM 700 N N . TYR A 1 92 ? -26.287 3.046 16.274 1.00 78.50 92 TYR A N 1
ATOM 701 C CA . TYR A 1 92 ? -25.779 1.746 16.720 1.00 78.50 92 TYR A CA 1
ATOM 702 C C . TYR A 1 92 ? -26.874 0.779 17.135 1.00 78.50 92 TYR A C 1
ATOM 704 O O . TYR A 1 92 ? -26.849 -0.378 16.7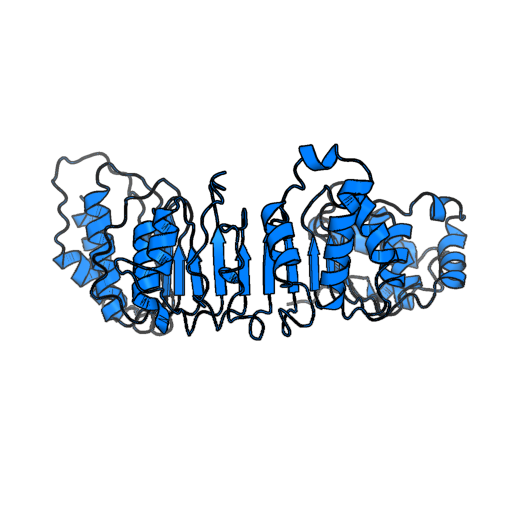18 1.00 78.50 92 TYR A O 1
ATOM 712 N N . GLN A 1 93 ? -27.865 1.241 17.900 1.00 80.50 93 GLN A N 1
ATOM 713 C CA . GLN A 1 93 ? -29.030 0.416 18.232 1.00 80.50 93 GLN A CA 1
ATOM 714 C C . GLN A 1 93 ? -29.772 -0.062 16.970 1.00 80.50 93 GLN A C 1
ATOM 716 O O . GLN A 1 93 ? -30.426 -1.103 16.993 1.00 80.50 93 GLN A O 1
ATOM 721 N N . GLY A 1 94 ? -29.625 0.665 15.858 1.00 77.44 94 GLY A N 1
ATOM 722 C CA . GLY A 1 94 ? -30.106 0.296 14.529 1.00 77.44 94 GLY A CA 1
ATOM 723 C C . GLY A 1 94 ? -29.302 -0.776 13.782 1.00 77.44 94 GLY A C 1
ATOM 724 O O . GLY A 1 94 ? -29.720 -1.157 12.694 1.00 77.44 94 GLY A O 1
ATOM 725 N N . GLY A 1 95 ? -28.188 -1.278 14.329 1.00 84.00 95 GLY A N 1
ATOM 726 C CA . GLY A 1 95 ? -27.374 -2.335 13.712 1.00 84.00 95 GLY A CA 1
ATOM 727 C C . GLY A 1 95 ? -26.149 -1.850 12.930 1.00 84.00 95 GLY A C 1
ATOM 728 O O . GLY A 1 95 ? -25.572 -2.619 12.161 1.00 84.00 95 GLY A O 1
ATOM 729 N N . VAL A 1 96 ? -25.726 -0.598 13.119 1.00 85.38 96 VAL A N 1
ATOM 730 C CA . VAL A 1 96 ? -24.474 -0.087 12.542 1.00 85.38 96 VAL A CA 1
ATOM 731 C C . VAL A 1 96 ? -23.272 -0.816 13.142 1.00 85.38 96 VAL A C 1
ATOM 733 O O . VAL A 1 96 ? -23.175 -0.981 14.352 1.00 85.38 96 VAL A O 1
ATOM 736 N N . THR A 1 97 ? -22.319 -1.219 12.300 1.00 90.44 97 THR A N 1
ATOM 737 C CA . THR A 1 97 ? -21.110 -1.950 12.721 1.00 90.44 97 THR A CA 1
ATOM 738 C C . THR A 1 97 ? -19.812 -1.298 12.247 1.00 90.44 97 THR A C 1
ATOM 740 O O . THR A 1 97 ? -18.735 -1.853 12.483 1.00 90.44 97 THR A O 1
ATOM 743 N N . SER A 1 98 ? -19.881 -0.155 11.564 1.00 91.62 98 SER A N 1
ATOM 744 C CA . SER A 1 98 ? -18.724 0.589 11.066 1.00 91.62 98 SER A CA 1
ATOM 745 C C . SER A 1 98 ? -18.904 2.086 11.288 1.00 91.62 98 SER A C 1
ATOM 747 O O . SER A 1 98 ? -19.962 2.639 10.982 1.00 91.62 98 SER A O 1
ATOM 749 N N . LEU A 1 99 ? -17.857 2.721 11.811 1.00 89.25 99 LEU A N 1
ATOM 750 C CA . LEU A 1 99 ? -17.816 4.145 12.110 1.00 89.25 99 LEU A CA 1
ATOM 751 C C . LEU A 1 99 ? -16.549 4.776 11.543 1.00 89.25 99 LEU A C 1
ATOM 753 O O . LEU A 1 99 ? -15.437 4.377 11.883 1.00 89.25 99 LEU A O 1
ATOM 757 N N . GLU A 1 100 ? -16.732 5.816 10.745 1.00 89.56 100 GLU A N 1
ATOM 758 C CA . GLU A 1 100 ? -15.666 6.658 10.224 1.00 89.56 100 GLU A CA 1
ATOM 759 C C . GLU A 1 100 ? -15.940 8.106 10.626 1.00 89.56 100 GLU A C 1
ATOM 761 O O . GLU A 1 100 ? -17.064 8.595 10.496 1.00 89.56 100 GLU A O 1
ATOM 766 N N . VAL A 1 101 ? -14.932 8.799 11.148 1.00 84.25 101 VAL A N 1
ATOM 767 C CA . VAL A 1 101 ? -15.093 10.165 11.653 1.00 84.25 101 VAL A CA 1
ATOM 768 C C . VAL A 1 101 ? -13.948 11.025 11.173 1.00 84.25 101 VAL A C 1
ATOM 770 O O . VAL A 1 101 ? -12.806 10.789 11.541 1.00 84.25 101 VAL A O 1
ATOM 773 N N . TYR A 1 102 ? -14.258 12.051 10.396 1.00 81.06 102 TYR A N 1
ATOM 774 C CA . TYR A 1 102 ? -13.305 12.993 9.834 1.00 81.06 102 TYR A CA 1
ATOM 775 C C . TYR A 1 102 ? -13.584 14.391 10.364 1.00 81.06 102 TYR A C 1
ATOM 777 O O . TYR A 1 102 ? -14.741 14.800 10.444 1.00 81.06 102 TYR A O 1
ATOM 785 N N . SER A 1 103 ? -12.529 15.127 10.700 1.00 72.50 103 SER A N 1
ATOM 786 C CA . SER A 1 103 ? -12.623 16.549 11.008 1.00 72.50 103 SER A CA 1
ATOM 787 C C . SER A 1 103 ? -11.563 17.316 10.234 1.00 72.50 103 SER A C 1
ATOM 789 O O . SER A 1 103 ? -10.391 16.946 10.215 1.00 72.50 103 SER A O 1
ATOM 791 N N . GLU A 1 104 ? -11.958 18.399 9.576 1.00 65.50 104 GLU A N 1
ATOM 792 C CA . GLU A 1 104 ? -11.013 19.277 8.878 1.00 65.50 104 GLU A CA 1
ATOM 793 C C . GLU A 1 104 ? -10.304 20.245 9.840 1.00 65.50 104 GLU A C 1
ATOM 795 O O . GLU A 1 104 ? -9.270 20.825 9.502 1.00 65.50 104 GLU A O 1
ATOM 800 N N . LEU A 1 105 ? -10.810 20.400 11.063 1.00 62.56 105 LEU A N 1
ATOM 801 C CA . LEU A 1 105 ? -10.280 21.292 12.097 1.00 62.56 105 LEU A CA 1
ATOM 802 C C . LEU A 1 105 ? -10.107 20.549 13.429 1.00 62.56 105 LEU A C 1
ATOM 804 O O . LEU A 1 105 ? -10.618 19.439 13.561 1.00 62.56 105 LEU A O 1
ATOM 808 N N . ASP A 1 106 ? -9.410 21.154 14.399 1.00 61.34 106 ASP A N 1
ATOM 809 C CA . ASP A 1 106 ? -9.230 20.592 15.748 1.00 61.34 106 ASP A CA 1
ATOM 810 C C . ASP A 1 106 ? -10.604 20.351 16.384 1.00 61.34 106 ASP A C 1
ATOM 812 O O . ASP A 1 106 ? -11.307 21.274 16.805 1.00 61.34 106 ASP A O 1
ATOM 816 N N . GLY A 1 107 ? -11.040 19.097 16.333 1.00 52.78 107 GLY A N 1
ATOM 817 C CA . GLY A 1 107 ? -12.395 18.710 16.672 1.00 52.78 107 GLY A CA 1
ATOM 818 C C . GLY A 1 107 ? -12.642 18.788 18.180 1.00 52.78 107 GLY A C 1
ATOM 819 O O . GLY A 1 107 ? -11.708 18.689 18.980 1.00 52.78 107 GLY A O 1
ATOM 820 N N . PRO A 1 108 ? -13.912 18.908 18.606 1.00 50.09 108 PRO A N 1
ATOM 821 C CA . PRO A 1 108 ? -14.291 18.652 19.987 1.00 50.09 108 PRO A CA 1
ATOM 822 C C . PRO A 1 108 ? -13.698 17.344 20.522 1.00 50.09 108 PRO A C 1
ATOM 824 O O . PRO A 1 108 ? -13.693 16.353 19.786 1.00 50.09 108 PRO A O 1
ATOM 827 N N . PRO A 1 109 ? -13.330 17.260 21.814 1.00 55.16 109 PRO A N 1
ATOM 828 C CA . PRO A 1 109 ? -13.226 15.965 22.463 1.00 55.16 109 PRO A CA 1
ATOM 829 C C . PRO A 1 109 ? -14.609 15.314 22.388 1.00 55.16 109 PRO A C 1
ATOM 831 O O . PRO A 1 109 ? -15.568 15.755 23.030 1.00 55.16 109 PRO A O 1
ATOM 834 N N . LEU A 1 110 ? -14.740 14.298 21.541 1.00 59.16 110 LEU A N 1
ATOM 835 C CA . LEU A 1 110 ? -15.969 13.531 21.440 1.00 59.16 110 LEU A CA 1
ATOM 836 C C . LEU A 1 110 ? -16.177 12.811 22.774 1.00 59.16 110 LEU A C 1
ATOM 838 O O . LEU A 1 110 ? -15.469 11.868 23.107 1.00 59.16 110 LEU A O 1
ATOM 842 N N . LEU A 1 111 ? -17.146 13.269 23.566 1.00 54.78 111 LEU A N 1
ATOM 843 C CA . LEU A 1 111 ? -17.505 12.653 24.844 1.00 54.78 111 LEU A CA 1
ATOM 844 C C . LEU A 1 111 ? -18.360 11.410 24.607 1.00 54.78 111 LEU A C 1
ATOM 846 O O . LEU A 1 111 ? -19.489 11.360 25.087 1.00 54.78 111 LEU A O 1
ATOM 850 N N . LEU A 1 112 ? -17.895 10.444 23.820 1.00 58.16 112 LEU A N 1
ATOM 851 C CA . LEU A 1 112 ? -18.681 9.244 23.575 1.00 58.16 112 LEU A CA 1
ATOM 852 C C . LEU A 1 112 ? -18.993 8.585 24.935 1.00 58.16 112 LEU A C 1
ATOM 854 O O . LEU A 1 112 ? -18.111 8.145 25.673 1.00 58.16 112 LEU A O 1
ATOM 858 N N . SER A 1 113 ? -20.274 8.563 25.307 1.00 55.44 113 SER A N 1
ATOM 859 C CA . SER A 1 113 ? -20.784 7.786 26.437 1.00 55.44 113 SER A CA 1
ATOM 860 C C . SER A 1 113 ? -20.872 6.331 25.973 1.00 55.44 113 SER A C 1
ATOM 862 O O . SER A 1 113 ? -21.939 5.831 25.638 1.00 55.44 113 SER A O 1
ATOM 864 N N . LEU A 1 114 ? -19.708 5.687 25.880 1.00 57.28 114 LEU A N 1
ATOM 865 C CA . LEU A 1 114 ? -19.439 4.444 25.141 1.00 57.28 114 LEU A CA 1
ATOM 866 C C . LEU A 1 114 ? -19.989 3.154 25.763 1.00 57.28 114 LEU A C 1
ATOM 868 O O . LEU A 1 114 ? -19.668 2.068 25.288 1.00 57.28 114 LEU A O 1
ATOM 872 N N . ARG A 1 115 ? -20.770 3.227 26.848 1.00 57.78 115 ARG A N 1
ATOM 873 C CA . ARG A 1 115 ? -21.176 2.015 27.582 1.00 57.78 115 ARG A CA 1
ATOM 874 C C . ARG A 1 115 ? -22.077 1.075 26.771 1.00 57.78 115 ARG A C 1
ATOM 876 O O . ARG A 1 115 ? -22.104 -0.107 27.090 1.00 57.78 115 ARG A O 1
ATOM 883 N N . ASP A 1 116 ? -22.718 1.572 25.711 1.00 60.59 116 ASP A N 1
ATOM 884 C CA . ASP A 1 116 ? -23.737 0.827 24.959 1.00 60.59 116 ASP A CA 1
ATOM 885 C C . ASP A 1 116 ? -23.331 0.498 23.505 1.00 60.59 116 ASP A C 1
ATOM 887 O O . ASP A 1 116 ? -24.127 -0.053 22.749 1.00 60.59 116 ASP A O 1
ATOM 891 N N . THR A 1 117 ? -22.099 0.813 23.088 1.00 65.56 117 THR A N 1
ATOM 892 C CA . THR A 1 117 ? -21.629 0.624 21.701 1.00 65.56 117 THR A CA 1
ATOM 893 C C . THR A 1 117 ? -20.721 -0.601 21.577 1.00 65.56 117 THR A C 1
ATOM 895 O O . THR A 1 117 ? -19.507 -0.463 21.407 1.00 65.56 117 THR A O 1
ATOM 898 N N . LEU A 1 118 ? -21.310 -1.794 21.704 1.00 77.88 118 LEU A N 1
ATOM 899 C CA . LEU A 1 118 ? -20.647 -3.089 21.491 1.00 77.88 118 LEU A CA 1
ATOM 900 C C . LEU A 1 118 ? -20.980 -3.651 20.100 1.00 77.88 118 LEU A C 1
ATOM 902 O O . LEU A 1 118 ? -22.095 -3.484 19.611 1.00 77.88 118 LEU A O 1
ATOM 906 N N . GLY A 1 119 ? -20.038 -4.371 19.489 1.00 86.06 119 GLY A N 1
ATOM 907 C CA . GLY A 1 119 ? -20.230 -5.058 18.206 1.00 86.06 119 GLY A CA 1
ATOM 908 C C . GLY A 1 119 ? -19.661 -4.335 16.983 1.00 86.06 119 GLY A C 1
ATOM 909 O O . GLY A 1 119 ? -19.947 -4.728 15.850 1.00 86.06 119 GLY A O 1
ATOM 910 N N . LEU A 1 120 ? -18.845 -3.299 17.178 1.00 90.94 120 LEU A N 1
ATOM 911 C CA . LEU A 1 120 ? -18.161 -2.637 16.075 1.00 90.94 120 LEU A CA 1
ATOM 912 C C . LEU A 1 120 ? -17.153 -3.553 15.394 1.00 90.94 120 LEU A C 1
ATOM 914 O O . LEU A 1 120 ? -16.345 -4.224 16.030 1.00 90.94 120 LEU A O 1
ATOM 918 N N . THR A 1 121 ? -17.175 -3.509 14.068 1.00 95.62 121 THR A N 1
ATOM 919 C CA . THR A 1 121 ? -16.267 -4.247 13.186 1.00 95.62 121 THR A CA 1
ATOM 920 C C . THR A 1 121 ? -15.258 -3.341 12.489 1.00 95.62 121 THR A C 1
ATOM 922 O O . THR A 1 121 ? -14.229 -3.831 12.031 1.00 95.62 121 THR A O 1
ATOM 925 N N . SER A 1 122 ? -15.515 -2.034 12.416 1.00 95.94 122 SER A N 1
ATOM 926 C CA . SER A 1 122 ? -14.613 -1.070 11.789 1.00 95.94 122 SER A CA 1
ATOM 927 C C . SER A 1 122 ? -14.673 0.279 12.496 1.00 95.94 122 SER A C 1
ATOM 929 O O . SER A 1 122 ? -15.762 0.798 12.745 1.00 95.94 122 SER A O 1
ATOM 931 N N . ILE A 1 123 ? -13.505 0.833 12.812 1.00 93.44 123 ILE A N 1
ATOM 932 C CA . ILE A 1 123 ? -13.341 2.181 13.357 1.00 93.44 123 ILE A CA 1
ATOM 933 C C . ILE A 1 123 ? -12.260 2.888 12.541 1.00 93.44 123 ILE A C 1
ATOM 935 O O . ILE A 1 123 ? -11.113 2.438 12.519 1.00 93.44 123 ILE A O 1
ATOM 939 N N . THR A 1 124 ? -12.608 4.014 11.923 1.00 91.75 124 THR A N 1
ATOM 940 C CA . THR A 1 124 ? -11.658 4.900 11.244 1.00 91.75 124 THR A CA 1
ATOM 941 C C . THR A 1 124 ? -11.737 6.296 11.836 1.00 91.75 124 THR A C 1
ATOM 943 O O . THR A 1 124 ? -12.739 6.999 11.730 1.00 91.75 124 THR A O 1
ATOM 946 N N . HIS A 1 125 ? -10.640 6.695 12.454 1.00 86.06 125 HIS A N 1
ATOM 947 C CA . HIS A 1 125 ? -10.416 8.014 13.004 1.00 86.06 125 HIS A CA 1
ATOM 948 C C . HIS A 1 125 ? -9.636 8.865 12.000 1.00 86.06 125 HIS A C 1
ATOM 950 O O . HIS A 1 125 ? -8.544 8.501 11.557 1.00 86.06 125 HIS A O 1
ATOM 956 N N . GLY A 1 126 ? -10.232 9.986 11.625 1.00 79.56 126 GLY A N 1
ATOM 957 C CA . GLY A 1 126 ? -9.687 10.957 10.699 1.00 79.56 126 GLY A CA 1
ATOM 958 C C . GLY A 1 126 ? -8.723 11.942 11.361 1.00 79.56 126 GLY A C 1
ATOM 959 O O . GLY A 1 126 ? -8.458 11.880 12.562 1.00 79.56 126 GLY A O 1
ATOM 960 N N . PRO A 1 127 ? -8.163 12.862 10.568 1.00 69.12 127 PRO A N 1
ATOM 961 C CA . PRO A 1 127 ? -7.216 13.847 11.069 1.00 69.12 127 PRO A CA 1
ATOM 962 C C . PRO A 1 127 ? -7.891 14.798 12.072 1.00 69.12 127 PRO A C 1
ATOM 964 O O . PRO A 1 127 ? -9.082 15.075 11.956 1.00 69.12 127 PRO A O 1
ATOM 967 N N . ARG A 1 128 ? -7.114 15.319 13.034 1.00 73.69 128 ARG A N 1
ATOM 968 C CA . ARG A 1 128 ? -7.502 16.405 13.964 1.00 73.69 128 ARG A CA 1
ATOM 969 C C . ARG A 1 128 ? -8.678 16.114 14.904 1.00 73.69 128 ARG A C 1
ATOM 971 O O . ARG A 1 128 ? -9.234 17.034 15.500 1.00 73.69 128 ARG A O 1
ATOM 978 N N . VAL A 1 129 ? -9.073 14.855 15.051 1.00 72.12 129 VAL A N 1
ATOM 979 C CA . VAL A 1 129 ? -10.006 14.425 16.096 1.00 72.12 129 VAL A CA 1
ATOM 980 C C . VAL A 1 129 ? -9.189 13.912 17.288 1.00 72.12 129 VAL A C 1
ATOM 982 O O . VAL A 1 129 ? -8.075 13.425 17.123 1.00 72.12 129 VAL A O 1
ATOM 985 N N . SER A 1 130 ? -9.706 14.066 18.510 1.00 77.50 130 SER A N 1
ATOM 986 C CA . SER A 1 130 ? -9.045 13.503 19.692 1.00 77.50 130 SER A CA 1
ATOM 987 C C . SER A 1 130 ? -9.074 11.972 19.633 1.00 77.50 130 SER A C 1
ATOM 989 O O . SER A 1 130 ? -10.143 11.380 19.467 1.00 77.50 130 SER A O 1
ATOM 991 N N . CYS A 1 131 ? -7.914 11.339 19.815 1.00 83.06 131 CYS A N 1
ATOM 992 C CA . CYS A 1 131 ? -7.755 9.889 19.727 1.00 83.06 131 CYS A CA 1
ATOM 993 C C . CYS A 1 131 ? -8.374 9.130 20.915 1.00 83.06 131 CYS A C 1
ATOM 995 O O . CYS A 1 131 ? -8.990 8.080 20.714 1.00 83.06 131 CYS A O 1
ATOM 997 N N . ALA A 1 132 ? -8.264 9.651 22.142 1.00 84.56 132 ALA A N 1
ATOM 998 C CA . ALA A 1 132 ? -8.654 8.934 23.360 1.00 84.56 132 ALA A CA 1
ATOM 999 C C . ALA A 1 132 ? -10.072 8.308 23.328 1.00 84.56 132 ALA A C 1
ATOM 1001 O O . ALA A 1 132 ? -10.212 7.122 23.643 1.00 84.56 132 ALA A O 1
ATOM 1002 N N . PRO A 1 133 ? -11.142 9.006 22.892 1.00 82.19 133 PRO A N 1
ATOM 1003 C CA . PRO A 1 133 ? -12.470 8.396 22.773 1.00 82.19 133 PRO A CA 1
ATOM 1004 C C . PRO A 1 133 ? -12.511 7.190 21.822 1.00 82.19 133 PRO A C 1
ATOM 1006 O O . PRO A 1 133 ? -13.224 6.222 22.086 1.00 82.19 133 PRO A O 1
ATOM 1009 N N . PHE A 1 134 ? -11.738 7.220 20.735 1.00 87.06 134 PHE A N 1
ATOM 1010 C CA . PHE A 1 134 ? -11.675 6.130 19.758 1.00 87.06 134 PHE A CA 1
ATOM 1011 C C . PHE A 1 134 ? -10.812 4.976 20.243 1.00 87.06 134 PHE A C 1
ATOM 1013 O O . PHE A 1 134 ? -11.187 3.829 20.023 1.00 87.06 134 PHE A O 1
ATOM 1020 N N . ALA A 1 135 ? -9.713 5.258 20.945 1.00 89.06 135 ALA A N 1
ATOM 1021 C CA . ALA A 1 135 ? -8.909 4.230 21.597 1.00 89.06 135 ALA A CA 1
ATOM 1022 C C . ALA A 1 135 ? -9.757 3.449 22.613 1.00 89.06 135 ALA A C 1
ATOM 1024 O O . ALA A 1 135 ? -9.784 2.219 22.590 1.00 89.06 135 ALA A O 1
ATOM 1025 N N . LYS A 1 136 ? -10.560 4.157 23.418 1.00 87.06 136 LYS A N 1
ATOM 1026 C CA . LYS A 1 136 ? -11.510 3.539 24.352 1.00 87.06 136 LYS A CA 1
ATOM 1027 C C . LYS A 1 136 ? -12.598 2.733 23.645 1.00 87.06 136 LYS A C 1
ATOM 1029 O O . LYS A 1 136 ? -12.929 1.633 24.081 1.00 87.06 136 LYS A O 1
ATOM 1034 N N . LEU A 1 137 ? -13.170 3.266 22.565 1.00 87.19 137 LEU A N 1
ATOM 1035 C CA . LEU A 1 137 ? -14.182 2.558 21.780 1.00 87.19 137 LEU A CA 1
ATOM 1036 C C . LEU A 1 137 ? -13.609 1.288 21.137 1.00 87.19 137 LEU A C 1
ATOM 1038 O O . LEU A 1 137 ? -14.273 0.254 21.148 1.00 87.19 137 LEU A O 1
ATOM 1042 N N . ALA A 1 138 ? -12.386 1.356 20.610 1.00 91.81 138 ALA A N 1
ATOM 1043 C CA . ALA A 1 138 ? -11.677 0.213 20.053 1.00 91.81 138 ALA A CA 1
ATOM 1044 C C . ALA A 1 138 ? -11.424 -0.852 21.125 1.00 91.81 138 ALA A C 1
ATOM 1046 O O . ALA A 1 138 ? -11.760 -2.011 20.896 1.00 91.81 138 ALA A O 1
ATOM 1047 N N . TYR A 1 139 ? -10.955 -0.450 22.312 1.00 91.38 139 TYR A N 1
ATOM 1048 C CA . TYR A 1 139 ? -10.771 -1.348 23.453 1.00 91.38 139 TYR A CA 1
ATOM 1049 C C . TYR A 1 139 ? -12.071 -2.083 23.822 1.00 91.38 139 TYR A C 1
ATOM 1051 O O . TYR A 1 139 ? -12.085 -3.305 23.950 1.00 91.38 139 TYR A O 1
ATOM 1059 N N . LEU A 1 140 ? -13.196 -1.363 23.912 1.00 89.38 140 LEU A N 1
ATOM 1060 C CA . LEU A 1 140 ? -14.509 -1.952 24.217 1.00 89.38 140 LEU A CA 1
ATOM 1061 C C . LEU A 1 140 ? -15.024 -2.914 23.134 1.00 89.38 140 LEU A C 1
ATOM 1063 O O . LEU A 1 140 ? -15.922 -3.708 23.401 1.00 89.38 140 LEU A O 1
ATOM 1067 N N . ASN A 1 141 ? -14.473 -2.844 21.923 1.00 92.19 141 ASN A N 1
ATOM 1068 C CA . ASN A 1 141 ? -14.870 -3.657 20.777 1.00 92.19 141 ASN A CA 1
ATOM 1069 C C . ASN A 1 141 ? -13.760 -4.607 20.311 1.00 92.19 141 ASN A C 1
ATOM 1071 O O . ASN A 1 141 ? -13.829 -5.107 19.189 1.00 92.19 141 ASN A O 1
ATOM 1075 N N . ALA A 1 142 ? -12.752 -4.876 21.149 1.00 93.75 142 ALA A N 1
ATOM 1076 C CA . ALA A 1 142 ? -11.577 -5.656 20.764 1.00 93.75 142 ALA A CA 1
ATOM 1077 C C . ALA A 1 142 ? -11.935 -7.016 20.131 1.00 93.75 142 ALA A C 1
ATOM 1079 O O . ALA A 1 142 ? -11.359 -7.399 19.112 1.00 93.75 142 ALA A O 1
ATOM 1080 N N . ASP A 1 143 ? -12.954 -7.700 20.657 1.00 93.81 143 ASP A N 1
ATOM 1081 C CA . ASP A 1 143 ? -13.382 -9.017 20.170 1.00 93.81 143 ASP A CA 1
ATOM 1082 C C . ASP A 1 143 ? -14.019 -8.998 18.770 1.00 93.81 143 ASP A C 1
ATOM 1084 O O . ASP A 1 143 ? -13.936 -9.981 18.027 1.00 93.81 143 ASP A O 1
ATOM 1088 N N . THR A 1 144 ? -14.665 -7.895 18.388 1.00 95.38 144 THR A N 1
ATOM 1089 C CA . THR A 1 144 ? -15.439 -7.798 17.138 1.00 95.38 144 THR A CA 1
ATOM 1090 C C . THR A 1 144 ? -14.743 -6.983 16.056 1.00 95.38 144 THR A C 1
ATOM 1092 O O . THR A 1 144 ? -15.076 -7.123 14.873 1.00 95.38 144 THR A O 1
ATOM 1095 N N . LEU A 1 145 ? -13.777 -6.146 16.438 1.00 97.19 145 LEU A N 1
ATOM 1096 C CA . LEU A 1 145 ? -13.121 -5.205 15.544 1.00 97.19 145 LEU A CA 1
ATOM 1097 C C . LEU A 1 145 ? -12.269 -5.939 14.503 1.00 97.19 145 LEU A C 1
ATOM 1099 O O . LEU A 1 145 ? -11.421 -6.756 14.842 1.00 97.19 145 LEU A O 1
ATOM 1103 N N . LYS A 1 146 ? -12.490 -5.632 13.222 1.00 98.00 146 LYS A N 1
ATOM 1104 C CA . LYS A 1 146 ? -11.761 -6.183 12.066 1.00 98.00 146 LYS A CA 1
ATOM 1105 C C . LYS A 1 146 ? -10.852 -5.157 11.405 1.00 98.00 146 LYS A C 1
ATOM 1107 O O . LYS A 1 146 ? -9.807 -5.528 10.870 1.00 98.00 146 LYS A O 1
ATOM 1112 N N . VAL A 1 147 ? -11.249 -3.888 11.434 1.00 98.06 147 VAL A N 1
ATOM 1113 C CA . VAL A 1 147 ? -10.496 -2.766 10.872 1.00 98.06 147 VAL A CA 1
ATOM 1114 C C . VAL A 1 147 ? -10.380 -1.671 11.923 1.00 98.06 147 VAL A C 1
ATOM 1116 O O . VAL A 1 147 ? -11.381 -1.238 12.489 1.00 98.06 147 VAL A O 1
ATOM 1119 N N . LEU A 1 148 ? -9.157 -1.219 12.169 1.00 96.94 148 LEU A N 1
ATOM 1120 C CA . LEU A 1 148 ? -8.871 -0.080 13.025 1.00 96.94 148 LEU A CA 1
ATOM 1121 C C . LEU A 1 148 ? -7.901 0.842 12.298 1.00 96.94 148 LEU A C 1
ATOM 1123 O O . LEU A 1 148 ? -6.792 0.437 11.960 1.00 96.94 148 LEU A O 1
ATOM 1127 N N . SER A 1 149 ? -8.316 2.080 12.072 1.00 95.44 149 SER A N 1
ATOM 1128 C CA . SER A 1 149 ? -7.446 3.161 11.632 1.00 95.44 149 SER A CA 1
ATOM 1129 C C . SER A 1 149 ? -7.508 4.255 12.676 1.00 95.44 149 SER A C 1
ATOM 1131 O O . SER A 1 149 ? -8.564 4.853 12.870 1.00 95.44 149 SER A O 1
ATOM 1133 N N . ILE A 1 150 ? -6.402 4.495 13.369 1.00 91.56 150 ILE A N 1
ATOM 1134 C CA . ILE A 1 150 ? -6.351 5.451 14.469 1.00 91.56 150 ILE A CA 1
ATOM 1135 C C . ILE A 1 150 ? -5.086 6.292 14.417 1.00 91.56 150 ILE A C 1
ATOM 1137 O O . ILE A 1 150 ? -4.083 5.889 13.826 1.00 91.56 150 ILE A O 1
ATOM 1141 N N . LYS A 1 151 ? -5.166 7.482 15.016 1.00 88.31 151 LYS A N 1
ATOM 1142 C CA . LYS A 1 151 ? -4.072 8.442 15.059 1.00 88.31 151 LYS A CA 1
ATOM 1143 C C . LYS A 1 151 ? -3.710 8.801 16.504 1.00 88.31 151 LYS A C 1
ATOM 1145 O O . LYS A 1 151 ? -4.170 9.835 16.980 1.00 88.31 151 LYS A O 1
ATOM 1150 N N . PRO A 1 152 ? -2.975 7.940 17.231 1.00 84.25 152 PRO A N 1
ATOM 1151 C CA . PRO A 1 152 ? -2.563 8.222 18.602 1.00 84.25 152 PRO A CA 1
ATOM 1152 C C . PRO A 1 152 ? -1.629 9.430 18.647 1.00 84.25 152 PRO A C 1
ATOM 1154 O O . PRO A 1 152 ? -0.646 9.490 17.906 1.00 84.25 152 PRO A O 1
ATOM 1157 N N . GLU A 1 153 ? -1.939 10.393 19.511 1.00 79.44 153 GLU A N 1
ATOM 1158 C CA . GLU A 1 153 ? -1.157 11.627 19.660 1.00 79.44 153 GLU A CA 1
ATOM 1159 C C . GLU A 1 153 ? -0.258 11.570 20.898 1.00 79.44 153 GLU A C 1
ATOM 1161 O O . GLU A 1 153 ? 0.791 12.213 20.947 1.00 79.44 153 GLU A O 1
ATOM 1166 N N . THR A 1 154 ? -0.654 10.774 21.891 1.00 79.00 154 THR A N 1
ATOM 1167 C CA . THR A 1 154 ? 0.014 10.655 23.187 1.00 79.00 154 THR A CA 1
ATOM 1168 C C . TH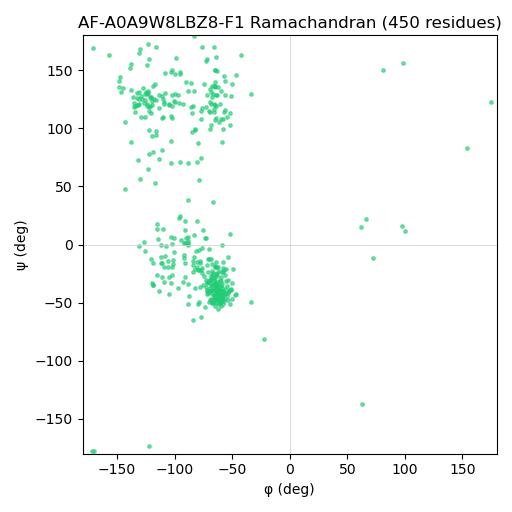R A 1 154 ? 0.257 9.197 23.575 1.00 79.00 154 THR A C 1
ATOM 1170 O O . THR A 1 154 ? -0.329 8.266 23.023 1.00 79.00 154 THR A O 1
ATOM 1173 N N . GLN A 1 155 ? 1.120 8.983 24.570 1.00 77.50 155 GLN A N 1
ATOM 1174 C CA . GLN A 1 155 ? 1.302 7.665 25.183 1.00 77.50 155 GLN A CA 1
ATOM 1175 C C . GLN A 1 155 ? 0.018 7.169 25.868 1.00 77.50 155 GLN A C 1
ATOM 1177 O O . GLN A 1 155 ? -0.278 5.976 25.827 1.00 77.50 155 GLN A O 1
ATOM 1182 N N . ASP A 1 156 ? -0.767 8.074 26.451 1.00 81.81 156 ASP A N 1
ATOM 1183 C CA . ASP A 1 156 ? -2.026 7.725 27.111 1.00 81.81 156 ASP A CA 1
ATOM 1184 C C . ASP A 1 156 ? -3.043 7.151 26.117 1.00 81.81 156 ASP A C 1
ATOM 1186 O O . ASP A 1 156 ? -3.756 6.207 26.450 1.00 81.81 156 ASP A O 1
ATOM 1190 N N . ASP A 1 157 ? -3.060 7.637 24.872 1.00 83.75 157 ASP A N 1
ATOM 1191 C CA . ASP A 1 157 ? -3.905 7.072 23.813 1.00 83.75 157 ASP A CA 1
ATOM 1192 C C . ASP A 1 157 ? -3.554 5.605 23.518 1.00 83.75 157 ASP A C 1
ATOM 1194 O O . ASP A 1 157 ? -4.441 4.775 23.306 1.00 83.75 157 ASP A O 1
ATOM 1198 N N . TRP A 1 158 ? -2.261 5.266 23.537 1.00 82.62 158 TRP A N 1
ATOM 1199 C CA . TRP A 1 158 ? -1.786 3.892 23.362 1.00 82.62 158 TRP A CA 1
ATOM 1200 C C . TRP A 1 158 ? -2.156 3.001 24.534 1.00 82.62 158 TRP A C 1
ATOM 1202 O O . TRP A 1 158 ? -2.655 1.892 24.337 1.00 82.62 158 TRP A O 1
ATOM 1212 N N . LEU A 1 159 ? -1.930 3.487 25.754 1.00 81.50 159 LEU A N 1
ATOM 1213 C CA . LEU A 1 159 ? -2.306 2.764 26.961 1.00 81.50 159 LEU A CA 1
ATOM 1214 C C . LEU A 1 159 ? -3.810 2.507 26.987 1.00 81.50 159 LEU A C 1
ATOM 1216 O O . LEU A 1 159 ? -4.231 1.402 27.305 1.00 81.50 159 LEU A O 1
ATOM 1220 N N . LEU A 1 160 ? -4.612 3.476 26.560 1.00 86.69 160 LEU A N 1
ATOM 1221 C CA . LEU A 1 160 ? -6.055 3.327 26.469 1.00 86.69 160 LEU A CA 1
ATOM 1222 C C . LEU A 1 160 ? -6.473 2.320 25.387 1.00 86.69 160 LEU A C 1
ATOM 1224 O O . LEU A 1 160 ? -7.430 1.578 25.589 1.00 86.69 160 LEU A O 1
ATOM 1228 N N . LEU A 1 161 ? -5.751 2.246 24.265 1.00 88.56 161 LEU A N 1
ATOM 1229 C CA . LEU A 1 161 ? -6.008 1.260 23.213 1.00 88.56 161 LEU A CA 1
ATOM 1230 C C . LEU A 1 161 ? -5.671 -0.171 23.661 1.00 88.56 161 LEU A C 1
ATOM 1232 O O . LEU A 1 161 ? -6.383 -1.112 23.310 1.00 88.56 161 LEU A O 1
ATOM 1236 N N . ILE A 1 162 ? -4.578 -0.346 24.407 1.00 87.56 162 ILE A N 1
ATOM 1237 C CA . ILE A 1 162 ? -4.103 -1.669 24.824 1.00 87.56 162 ILE A CA 1
ATOM 1238 C C . ILE A 1 162 ? -4.763 -2.122 26.126 1.00 87.56 162 ILE A C 1
ATOM 1240 O O . ILE A 1 162 ? -5.190 -3.262 26.197 1.00 87.56 162 ILE A O 1
ATOM 1244 N N . TYR A 1 163 ? -4.885 -1.268 27.138 1.00 85.62 163 TYR A N 1
ATOM 1245 C CA . TYR A 1 163 ? -5.334 -1.640 28.488 1.00 85.62 163 TYR A CA 1
ATOM 1246 C C . TYR A 1 163 ? -6.708 -1.073 28.869 1.00 85.62 163 TYR A C 1
ATOM 1248 O O . TYR A 1 163 ? -7.352 -1.543 29.816 1.00 85.62 163 TYR A O 1
ATOM 1256 N N . GLY A 1 164 ? -7.192 -0.075 28.128 1.00 84.56 164 GLY A N 1
ATOM 1257 C CA . GLY A 1 164 ? -8.435 0.604 28.464 1.00 84.56 164 GLY A CA 1
ATOM 1258 C C . GLY A 1 164 ? -8.327 1.311 29.815 1.00 84.56 164 GLY A C 1
ATOM 1259 O O . GLY A 1 164 ? -7.309 1.916 30.138 1.00 84.56 164 GLY A O 1
ATOM 1260 N N . ASP A 1 165 ? -9.382 1.195 30.624 1.00 81.69 165 ASP A N 1
ATOM 1261 C CA . ASP A 1 165 ? -9.371 1.625 32.030 1.00 81.69 165 ASP A CA 1
ATOM 1262 C C . ASP A 1 165 ? -8.935 0.483 32.985 1.00 81.69 165 ASP A C 1
ATOM 1264 O O . ASP A 1 165 ? -9.170 0.560 34.192 1.00 81.69 165 ASP A O 1
ATOM 1268 N N . THR A 1 166 ? -8.396 -0.625 32.462 1.00 78.44 166 THR A N 1
ATOM 1269 C CA . THR A 1 166 ? -8.077 -1.838 33.237 1.00 78.44 166 THR A CA 1
ATOM 1270 C C . THR A 1 166 ? -6.575 -2.125 33.238 1.00 78.44 166 THR A C 1
ATOM 1272 O O . THR A 1 166 ? -5.827 -1.516 32.491 1.00 78.44 166 THR A O 1
ATOM 1275 N N . GLU A 1 167 ? -6.108 -3.066 34.062 1.00 77.12 167 GLU A N 1
ATOM 1276 C CA . GLU A 1 167 ? -4.715 -3.553 34.011 1.00 77.12 167 GLU A CA 1
ATOM 1277 C C . GLU A 1 167 ? -4.543 -4.757 33.060 1.00 77.12 167 GLU A C 1
ATOM 1279 O O . GLU A 1 167 ? -3.478 -5.365 33.005 1.00 77.12 167 GLU A O 1
ATOM 1284 N N . THR A 1 168 ? -5.592 -5.149 32.322 1.00 84.19 168 THR A N 1
ATOM 1285 C CA . THR A 1 168 ? -5.565 -6.314 31.422 1.00 84.19 168 THR A CA 1
ATOM 1286 C C . THR A 1 168 ? -5.424 -5.862 29.968 1.00 84.19 168 THR A C 1
ATOM 1288 O O . THR A 1 168 ? -6.207 -5.021 29.529 1.00 84.19 168 THR A O 1
ATOM 1291 N N . PRO A 1 169 ? -4.462 -6.402 29.198 1.00 87.94 169 PRO A N 1
ATOM 1292 C CA . PRO A 1 169 ? -4.336 -6.062 27.789 1.00 87.94 169 PRO A CA 1
ATOM 1293 C C . PRO A 1 169 ? -5.507 -6.643 26.984 1.00 87.94 169 PRO A C 1
ATOM 1295 O O . PRO A 1 169 ? -5.858 -7.816 27.121 1.00 87.94 169 PRO A O 1
ATOM 1298 N N . ALA A 1 170 ? -6.091 -5.829 26.112 1.00 90.19 170 ALA A N 1
ATOM 1299 C CA . ALA A 1 170 ? -7.061 -6.246 25.119 1.00 90.19 170 ALA A CA 1
ATOM 1300 C C . ALA A 1 170 ? -6.417 -7.185 24.099 1.00 90.19 170 ALA A C 1
ATOM 1302 O O . ALA A 1 170 ? -5.303 -6.957 23.619 1.00 90.19 170 ALA A O 1
ATOM 1303 N N . VAL A 1 171 ? -7.171 -8.214 23.720 1.00 94.31 171 VAL A N 1
ATOM 1304 C CA . VAL A 1 171 ? -6.826 -9.109 22.618 1.00 94.31 171 VAL A CA 1
ATOM 1305 C C . VAL A 1 171 ? -7.810 -8.861 21.489 1.00 94.31 171 VAL A C 1
ATOM 1307 O O . VAL A 1 171 ? -8.975 -9.242 21.551 1.00 94.31 171 VAL A O 1
ATOM 1310 N N . TYR A 1 172 ? -7.323 -8.240 20.425 1.00 96.25 172 TYR A N 1
ATOM 1311 C CA . TYR A 1 172 ? -8.080 -7.957 19.219 1.00 96.25 172 TYR A CA 1
ATOM 1312 C C . TYR A 1 172 ? -8.151 -9.203 18.328 1.00 96.25 172 TYR A C 1
ATOM 1314 O O . TYR A 1 172 ? -7.511 -9.299 17.276 1.00 96.25 172 TYR A O 1
ATOM 1322 N N . SER A 1 173 ? -8.915 -10.195 18.783 1.00 95.75 173 SER A N 1
ATOM 1323 C CA . SER A 1 173 ? -8.971 -11.543 18.200 1.00 95.75 173 SER A CA 1
ATOM 1324 C C . SER A 1 173 ? -9.461 -11.583 16.747 1.00 95.75 173 SER A C 1
ATOM 1326 O O . SER A 1 173 ? -9.128 -12.516 16.016 1.00 95.75 173 SER A O 1
ATOM 1328 N N . SER A 1 174 ? -10.204 -10.561 16.312 1.00 97.31 174 SER A N 1
ATOM 1329 C CA . SER A 1 174 ? -10.765 -10.449 14.961 1.00 97.31 174 SER A CA 1
ATOM 1330 C C . SER A 1 174 ? -10.077 -9.400 14.078 1.00 97.31 174 SER A C 1
ATOM 1332 O O . SER A 1 174 ? -10.474 -9.253 12.920 1.00 97.31 174 SER A O 1
ATOM 1334 N N . LEU A 1 175 ? -9.075 -8.667 14.580 1.00 98.25 175 LEU A N 1
ATOM 1335 C CA . LEU A 1 175 ? -8.520 -7.507 13.877 1.00 98.25 175 LEU A CA 1
ATOM 1336 C C . LEU A 1 175 ? -7.600 -7.934 12.734 1.00 98.25 175 LEU A C 1
ATOM 1338 O O . LEU A 1 175 ? -6.537 -8.505 12.951 1.00 98.25 175 LEU A O 1
ATOM 1342 N N . ILE A 1 176 ? -8.013 -7.624 11.505 1.00 98.38 176 ILE A N 1
ATOM 1343 C CA . ILE A 1 176 ? -7.332 -8.001 10.260 1.00 98.38 176 ILE A CA 1
ATOM 1344 C C . ILE A 1 176 ? -6.458 -6.852 9.755 1.00 98.38 176 ILE A C 1
ATOM 1346 O O . ILE A 1 176 ? -5.367 -7.098 9.237 1.00 98.38 176 ILE A O 1
ATOM 1350 N N . THR A 1 177 ? -6.930 -5.612 9.901 1.00 98.44 177 THR A N 1
ATOM 1351 C CA . THR A 1 177 ? -6.258 -4.413 9.393 1.00 98.44 177 THR A CA 1
ATOM 1352 C C . THR A 1 177 ? -6.081 -3.393 10.507 1.00 98.44 177 THR A C 1
ATOM 1354 O O . THR A 1 177 ? -7.067 -2.919 11.068 1.00 98.44 177 THR A O 1
ATOM 1357 N N . LEU A 1 178 ? -4.830 -3.018 10.768 1.00 97.44 178 LEU A N 1
ATOM 1358 C CA . LEU A 1 178 ? -4.452 -1.955 11.691 1.00 97.44 178 LEU A CA 1
ATOM 1359 C C . LEU A 1 178 ? -3.686 -0.870 10.931 1.00 97.44 178 LEU A C 1
ATOM 1361 O O . LEU A 1 178 ? -2.672 -1.152 10.293 1.00 97.44 178 LEU A O 1
ATOM 1365 N N . THR A 1 179 ? -4.176 0.363 10.993 1.00 95.75 179 THR A N 1
ATOM 1366 C CA . THR A 1 179 ? -3.514 1.553 10.452 1.00 95.75 179 THR A CA 1
ATOM 1367 C C . THR A 1 179 ? -3.260 2.545 11.576 1.00 95.75 179 THR A C 1
ATOM 1369 O O . THR A 1 179 ? -4.176 2.885 12.323 1.00 95.75 179 THR A O 1
ATOM 1372 N N . LEU A 1 180 ? -2.010 2.980 11.701 1.00 91.50 180 LEU A N 1
ATOM 1373 C CA . LEU A 1 180 ? -1.527 3.858 12.757 1.00 91.50 180 LEU A CA 1
ATOM 1374 C C . LEU A 1 180 ? -0.848 5.061 12.110 1.00 91.50 180 LEU A C 1
ATOM 1376 O O . LEU A 1 180 ? 0.213 4.945 11.492 1.00 91.50 180 LEU A O 1
ATOM 1380 N N . ASP A 1 181 ? -1.498 6.207 12.235 1.00 86.81 181 ASP A N 1
ATOM 1381 C CA . ASP A 1 181 ? -0.979 7.511 11.835 1.00 86.81 181 ASP A CA 1
ATOM 1382 C C . ASP A 1 181 ? -0.403 8.185 13.092 1.00 86.81 181 ASP A C 1
ATOM 1384 O O . ASP A 1 181 ? -1.051 8.169 14.132 1.00 86.81 181 ASP A O 1
ATOM 1388 N N . MET A 1 182 ? 0.832 8.688 13.075 1.00 73.44 182 MET A N 1
ATOM 1389 C CA . MET A 1 182 ? 1.464 9.195 14.302 1.00 73.44 182 MET A CA 1
ATOM 1390 C C . MET A 1 182 ? 2.021 10.589 14.073 1.00 73.44 182 MET A C 1
ATOM 1392 O O . MET A 1 182 ? 3.054 10.762 13.446 1.00 73.44 182 MET A O 1
ATOM 1396 N N . VAL A 1 183 ? 1.397 11.602 14.674 1.00 62.31 183 VAL A N 1
ATOM 1397 C CA . VAL A 1 183 ? 1.906 12.987 14.578 1.00 62.31 183 VAL A CA 1
ATOM 1398 C C . VAL A 1 183 ? 3.229 13.160 15.316 1.00 62.31 183 VAL A C 1
ATOM 1400 O O . VAL A 1 183 ? 4.016 14.041 14.982 1.00 62.31 183 VAL A O 1
ATOM 1403 N N . TYR A 1 184 ? 3.466 12.342 16.341 1.00 55.38 184 TYR A N 1
ATOM 1404 C CA . TYR A 1 184 ? 4.593 12.500 17.240 1.00 55.38 184 TYR A CA 1
ATOM 1405 C C . TYR A 1 184 ? 5.304 11.164 17.431 1.00 55.38 184 TYR A C 1
ATOM 1407 O O . TYR A 1 184 ? 4.730 10.202 17.933 1.00 55.38 184 TYR A O 1
ATOM 1415 N N . THR A 1 185 ? 6.584 11.117 17.074 1.00 51.41 185 THR A N 1
ATOM 1416 C CA . THR A 1 185 ? 7.537 10.185 17.675 1.00 51.41 185 THR A CA 1
ATOM 1417 C C . THR A 1 185 ? 8.056 10.846 18.949 1.00 51.41 185 THR A C 1
ATOM 1419 O O . THR A 1 185 ? 8.951 11.693 18.856 1.00 51.41 185 THR A O 1
ATOM 1422 N N . PRO A 1 186 ? 7.516 10.558 20.147 1.00 46.84 186 PRO A N 1
ATOM 1423 C CA . PRO A 1 186 ? 8.186 11.013 21.346 1.00 46.84 186 PRO A CA 1
ATOM 1424 C C . PRO A 1 186 ? 9.548 10.316 21.402 1.00 46.84 186 PRO A C 1
ATOM 1426 O O . PRO A 1 186 ? 9.657 9.097 21.301 1.00 46.84 186 PRO A O 1
ATOM 1429 N N . TYR A 1 187 ? 10.599 11.110 21.587 1.00 45.75 187 TYR A N 1
ATOM 1430 C CA . TYR A 1 187 ? 11.959 10.655 21.882 1.00 45.75 187 TYR A CA 1
ATOM 1431 C C . TYR A 1 187 ? 12.054 9.808 23.169 1.00 45.75 187 TYR A C 1
ATOM 1433 O O . TYR A 1 187 ? 13.138 9.340 23.510 1.00 45.75 187 TYR A O 1
ATOM 1441 N N . ASP A 1 188 ? 10.940 9.582 23.867 1.00 49.72 188 ASP A N 1
ATOM 1442 C CA . ASP A 1 188 ? 10.840 8.685 25.009 1.00 49.72 188 ASP A CA 1
ATOM 1443 C C . ASP A 1 188 ? 10.334 7.308 24.555 1.00 49.72 188 ASP A C 1
ATOM 1445 O O . ASP A 1 188 ? 9.196 6.903 24.767 1.00 49.72 188 ASP A O 1
ATOM 1449 N N . THR A 1 189 ? 11.211 6.598 23.849 1.00 51.38 189 THR A N 1
ATOM 1450 C CA . THR A 1 189 ? 10.985 5.225 23.367 1.00 51.38 189 THR A CA 1
ATOM 1451 C C . THR A 1 189 ?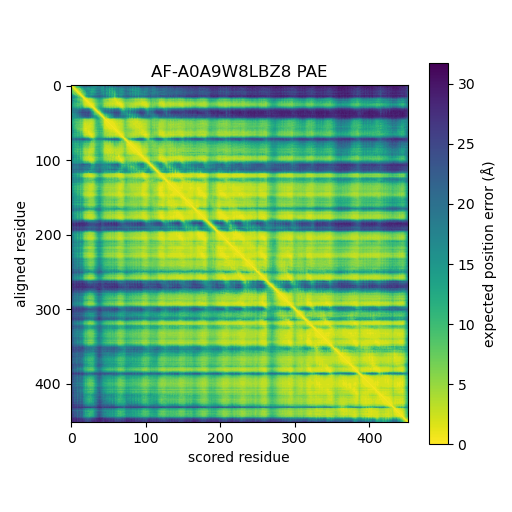 11.104 4.185 24.480 1.00 51.38 189 THR A C 1
ATOM 1453 O O . THR A 1 189 ? 11.154 3.003 24.193 1.00 51.38 189 THR A O 1
ATOM 1456 N N . SER A 1 190 ? 11.135 4.579 25.754 1.00 52.97 190 SER A N 1
ATOM 1457 C CA . SER A 1 190 ? 11.346 3.664 26.884 1.00 52.97 190 SER A CA 1
ATOM 1458 C C . SER A 1 190 ? 10.147 2.759 27.209 1.00 52.97 190 SER A C 1
ATOM 1460 O O . SER A 1 190 ? 10.167 2.037 28.210 1.00 52.97 190 SER A O 1
ATOM 1462 N N . TRP A 1 191 ? 9.087 2.789 26.395 1.00 57.47 191 TRP A N 1
ATOM 1463 C CA . TRP A 1 191 ? 7.896 1.992 26.638 1.00 57.47 191 TRP A CA 1
ATOM 1464 C C . TRP A 1 191 ? 8.062 0.558 26.145 1.00 57.47 191 TRP A C 1
ATOM 1466 O O . TRP A 1 191 ? 7.821 0.251 24.979 1.00 57.47 191 TRP A O 1
ATOM 1476 N N . THR A 1 192 ? 8.385 -0.314 27.093 1.00 58.06 192 THR A N 1
ATOM 1477 C CA . THR A 1 192 ? 8.251 -1.762 26.962 1.00 58.06 192 THR A CA 1
ATOM 1478 C C . THR A 1 192 ? 6.828 -2.147 27.357 1.00 58.06 192 THR A C 1
ATOM 1480 O O . THR A 1 192 ? 6.407 -1.927 28.497 1.00 58.06 192 THR A O 1
ATOM 1483 N N . ALA A 1 193 ? 6.061 -2.718 26.429 1.00 59.44 193 ALA A N 1
ATOM 1484 C CA . ALA A 1 193 ? 4.794 -3.348 26.781 1.00 59.44 193 ALA A CA 1
ATOM 1485 C C . ALA A 1 193 ? 5.055 -4.552 27.704 1.00 59.44 193 ALA A C 1
ATOM 1487 O O . ALA A 1 193 ? 6.163 -5.093 27.719 1.00 59.44 193 ALA A O 1
ATOM 1488 N N . ILE A 1 194 ? 4.040 -5.030 28.436 1.00 62.44 194 ILE A N 1
ATOM 1489 C CA . ILE A 1 194 ? 4.149 -6.292 29.190 1.00 62.44 194 ILE A CA 1
ATOM 1490 C C . ILE A 1 194 ? 4.664 -7.388 28.242 1.00 62.44 194 ILE A C 1
ATOM 1492 O O . ILE A 1 194 ? 4.104 -7.578 27.159 1.00 62.44 194 ILE A O 1
ATOM 1496 N N . GLU A 1 195 ? 5.734 -8.084 28.645 1.00 64.81 195 GLU A N 1
ATOM 1497 C CA . GLU A 1 195 ? 6.550 -8.958 27.779 1.00 64.81 195 GLU A CA 1
ATOM 1498 C C . GLU A 1 195 ? 5.750 -10.057 27.048 1.00 64.81 195 GLU A C 1
ATOM 1500 O O . GLU A 1 195 ? 6.192 -10.540 26.009 1.00 64.81 195 GLU A O 1
ATOM 1505 N N . GLU A 1 196 ? 4.557 -10.419 27.531 1.00 73.62 196 GLU A N 1
ATOM 1506 C CA . GLU A 1 196 ? 3.772 -11.557 27.026 1.00 73.62 196 GLU A CA 1
ATOM 1507 C C . GLU A 1 196 ? 2.474 -11.181 26.287 1.00 73.62 196 GLU A C 1
ATOM 1509 O O . GLU A 1 196 ? 1.749 -12.067 25.837 1.00 73.62 196 GLU A O 1
ATOM 1514 N N . ALA A 1 197 ? 2.135 -9.894 26.146 1.00 81.50 197 ALA A N 1
ATOM 1515 C CA . ALA A 1 197 ? 0.884 -9.519 25.483 1.00 81.50 197 ALA A CA 1
ATOM 1516 C C . ALA A 1 197 ? 0.941 -9.767 23.960 1.00 81.50 197 ALA A C 1
ATOM 1518 O O . ALA A 1 197 ? 1.837 -9.271 23.274 1.00 81.50 197 ALA A O 1
ATOM 1519 N N . GLU A 1 198 ? -0.066 -10.466 23.423 1.00 91.31 198 GLU A N 1
ATOM 1520 C CA . GLU A 1 198 ? -0.294 -10.665 21.982 1.00 91.31 198 GLU A CA 1
ATOM 1521 C C . GLU A 1 198 ? -1.594 -9.963 21.551 1.00 91.31 198 GLU A C 1
ATOM 1523 O O . GLU A 1 198 ? -2.619 -10.612 21.335 1.00 91.31 198 GLU A O 1
ATOM 1528 N N . PRO A 1 199 ? -1.602 -8.623 21.456 1.00 91.31 199 PRO A N 1
ATOM 1529 C CA . PRO A 1 199 ? -2.838 -7.873 21.251 1.00 91.31 199 PRO A CA 1
ATOM 1530 C C . PRO A 1 199 ? -3.476 -8.105 19.879 1.00 91.31 199 PRO A C 1
ATOM 1532 O O . PRO A 1 199 ? -4.676 -7.908 19.744 1.00 91.31 199 PRO A O 1
ATOM 1535 N N . PHE A 1 200 ? -2.723 -8.526 18.856 1.00 95.38 200 PHE A N 1
ATOM 1536 C CA . PHE A 1 200 ? -3.213 -8.556 17.471 1.00 95.38 200 PHE A CA 1
ATOM 1537 C C . PHE A 1 200 ? -2.971 -9.900 16.759 1.00 95.38 200 PHE A C 1
ATOM 1539 O O . PHE A 1 200 ? -2.352 -9.914 15.695 1.00 95.38 200 PHE A O 1
ATOM 1546 N N . PRO A 1 201 ? -3.447 -11.045 17.284 1.00 95.75 201 PRO A N 1
ATOM 1547 C CA . PRO A 1 201 ? -3.083 -12.369 16.763 1.00 95.75 201 PRO A CA 1
ATOM 1548 C C . PRO A 1 201 ? -3.591 -12.630 15.329 1.00 95.75 201 PRO A C 1
ATOM 1550 O O . PRO A 1 201 ? -2.951 -13.329 14.541 1.00 95.75 201 PRO A O 1
ATOM 1553 N N . ALA A 1 202 ? -4.728 -12.039 14.946 1.00 97.56 202 ALA A N 1
ATOM 1554 C CA . ALA A 1 202 ? -5.330 -12.202 13.618 1.00 97.56 202 ALA A CA 1
ATOM 1555 C C . ALA A 1 202 ? -4.831 -11.191 12.565 1.00 97.56 202 ALA A C 1
ATOM 1557 O O . ALA A 1 202 ? -5.307 -11.208 11.424 1.00 97.56 202 ALA A O 1
ATOM 1558 N N . LEU A 1 203 ? -3.878 -10.324 12.923 1.00 98.12 203 LEU A N 1
ATOM 1559 C CA . LEU A 1 203 ? -3.485 -9.191 12.094 1.00 98.12 203 LEU A CA 1
ATOM 1560 C C . LEU A 1 203 ? -2.870 -9.633 10.767 1.00 98.12 203 LEU A C 1
ATOM 1562 O O . LEU A 1 203 ? -1.824 -10.271 10.729 1.00 98.12 203 LEU A O 1
ATOM 1566 N N . SER A 1 204 ? -3.499 -9.239 9.660 1.00 98.19 204 SER A N 1
ATOM 1567 C CA . SER A 1 204 ? -3.027 -9.544 8.307 1.00 98.19 204 SER A CA 1
ATOM 1568 C C . SER A 1 204 ? -2.395 -8.344 7.610 1.00 98.19 204 SER A C 1
ATOM 1570 O O . SER A 1 204 ? -1.559 -8.537 6.722 1.00 98.19 204 SER A O 1
ATOM 1572 N N . THR A 1 205 ? -2.798 -7.125 7.963 1.00 98.38 205 THR A N 1
ATOM 1573 C CA . THR A 1 205 ? -2.314 -5.885 7.355 1.00 98.38 205 THR A CA 1
ATOM 1574 C C . THR A 1 205 ? -1.984 -4.875 8.442 1.00 98.38 205 THR A C 1
ATOM 1576 O O . THR A 1 205 ? -2.869 -4.463 9.185 1.00 98.38 205 THR A O 1
ATOM 1579 N N . LEU A 1 206 ? -0.722 -4.455 8.497 1.00 97.25 206 LEU A N 1
ATOM 1580 C CA . LEU A 1 206 ? -0.239 -3.395 9.376 1.00 97.25 206 LEU A CA 1
ATOM 1581 C C . LEU A 1 206 ? 0.269 -2.230 8.528 1.00 97.25 206 LEU A C 1
ATOM 1583 O O . LEU A 1 206 ? 1.155 -2.419 7.693 1.00 97.25 206 LEU A O 1
ATOM 1587 N N . ALA A 1 207 ? -0.266 -1.035 8.747 1.00 95.50 207 ALA A N 1
ATOM 1588 C CA . ALA A 1 207 ? 0.204 0.185 8.110 1.00 95.50 207 ALA A CA 1
ATOM 1589 C C . ALA A 1 207 ? 0.576 1.233 9.156 1.00 95.50 207 ALA A C 1
ATOM 1591 O O . ALA A 1 207 ? -0.261 1.672 9.934 1.00 95.50 207 ALA A O 1
ATOM 1592 N N . LEU A 1 208 ? 1.837 1.640 9.146 1.00 92.06 208 LEU A N 1
ATOM 1593 C CA . LEU A 1 208 ? 2.375 2.724 9.951 1.00 92.06 208 LEU A CA 1
ATOM 1594 C C . LEU A 1 208 ? 2.667 3.896 9.009 1.00 92.06 208 LEU A C 1
ATOM 1596 O O . LEU A 1 208 ? 3.268 3.693 7.949 1.00 92.06 208 LEU A O 1
ATOM 1600 N N . VAL A 1 209 ? 2.200 5.097 9.346 1.00 86.81 209 VAL A N 1
ATOM 1601 C CA . VAL A 1 209 ? 2.358 6.278 8.477 1.00 86.81 209 VAL A CA 1
ATOM 1602 C C . VAL A 1 209 ? 3.671 7.001 8.764 1.00 86.81 209 VAL A C 1
ATOM 1604 O O . VAL A 1 209 ? 4.460 7.176 7.838 1.00 86.81 209 VAL A O 1
ATOM 1607 N N . ASP A 1 210 ? 3.941 7.324 10.031 1.00 80.38 210 ASP A N 1
ATOM 1608 C CA . ASP A 1 210 ? 5.052 8.216 10.405 1.00 80.38 210 ASP A CA 1
ATOM 1609 C C . ASP A 1 210 ? 6.160 7.544 11.229 1.00 80.38 210 ASP A C 1
ATOM 1611 O O . ASP A 1 210 ? 7.324 7.926 11.130 1.00 80.38 210 ASP A O 1
ATOM 1615 N N . GLY A 1 211 ? 5.867 6.473 11.974 1.00 81.38 211 GLY A N 1
ATOM 1616 C CA . GLY A 1 211 ? 6.909 5.752 12.705 1.00 81.38 211 GLY A CA 1
ATOM 1617 C C . GLY A 1 211 ? 6.462 4.444 13.340 1.00 81.38 211 GLY A C 1
ATOM 1618 O O . GLY A 1 211 ? 5.314 4.024 13.210 1.00 81.38 211 GLY A O 1
ATOM 1619 N N . TYR A 1 212 ? 7.395 3.803 14.045 1.00 83.56 212 TYR A N 1
ATOM 1620 C CA . TYR A 1 212 ? 7.105 2.659 14.905 1.00 83.56 212 TYR A CA 1
ATOM 1621 C C . TYR A 1 212 ? 7.043 3.127 16.374 1.00 83.56 212 TYR A C 1
ATOM 1623 O O . TYR A 1 212 ? 8.017 3.729 16.826 1.00 83.56 212 TYR A O 1
ATOM 1631 N N . PRO A 1 213 ? 5.930 2.896 17.098 1.00 79.31 213 PRO A N 1
ATOM 1632 C CA . PRO A 1 213 ? 5.679 3.522 18.406 1.00 79.31 213 PRO A CA 1
ATOM 1633 C C . PRO A 1 213 ? 6.429 2.920 19.601 1.00 79.31 213 PRO A C 1
ATOM 1635 O O . PRO A 1 213 ? 6.433 3.538 20.661 1.00 79.31 213 PRO A O 1
ATOM 1638 N N . PHE A 1 214 ? 7.021 1.728 19.474 1.00 79.81 214 PHE A N 1
ATOM 1639 C CA . PHE A 1 214 ? 7.522 0.954 20.622 1.00 79.81 214 PHE A CA 1
ATOM 1640 C C . PHE A 1 214 ? 9.024 0.631 20.508 1.00 79.81 214 PHE A C 1
ATOM 1642 O O . PHE A 1 214 ? 9.589 0.640 19.412 1.00 79.81 214 PHE A O 1
ATOM 1649 N N . ASP A 1 215 ? 9.692 0.320 21.620 1.00 78.69 215 ASP A N 1
ATOM 1650 C CA . ASP A 1 215 ? 11.066 -0.226 21.615 1.00 78.69 215 ASP A CA 1
ATOM 1651 C C . ASP A 1 215 ? 11.121 -1.761 21.522 1.00 78.69 215 ASP A C 1
ATOM 1653 O O . ASP A 1 215 ? 12.206 -2.361 21.451 1.00 78.69 215 ASP A O 1
ATOM 1657 N N . ASP A 1 216 ? 9.950 -2.388 21.462 1.00 82.00 216 ASP A N 1
ATOM 1658 C CA . ASP A 1 216 ? 9.751 -3.822 21.382 1.00 82.00 216 ASP A CA 1
ATOM 1659 C C . ASP A 1 216 ? 8.949 -4.236 20.134 1.00 82.00 216 ASP A C 1
ATOM 1661 O O . ASP A 1 216 ? 8.681 -3.446 19.230 1.00 82.00 216 ASP A O 1
ATOM 1665 N N . ASP A 1 217 ? 8.601 -5.514 20.032 1.00 86.56 217 ASP A N 1
ATOM 1666 C CA . ASP A 1 217 ? 7.861 -6.102 18.919 1.00 86.56 217 ASP A CA 1
ATOM 1667 C C . ASP A 1 217 ? 6.349 -6.217 19.141 1.00 86.56 217 ASP A C 1
ATOM 1669 O O . ASP A 1 217 ? 5.726 -7.035 18.467 1.00 86.56 217 ASP A O 1
ATOM 1673 N N . LEU A 1 218 ? 5.734 -5.424 20.030 1.00 87.81 218 LEU A N 1
ATOM 1674 C CA . LEU A 1 218 ? 4.316 -5.572 20.396 1.00 87.81 218 LEU A CA 1
ATOM 1675 C C . LEU A 1 218 ? 3.369 -5.731 19.189 1.00 87.81 218 LEU A C 1
ATOM 1677 O O . LEU A 1 218 ? 2.483 -6.585 19.208 1.00 87.81 218 LEU A O 1
ATOM 1681 N N . LEU A 1 219 ? 3.567 -4.957 18.113 1.00 91.38 219 LEU A N 1
ATOM 1682 C CA . LEU A 1 219 ? 2.724 -5.020 16.906 1.00 91.38 219 LEU A CA 1
ATOM 1683 C C . LEU A 1 219 ? 2.910 -6.298 16.071 1.00 91.38 219 LEU A C 1
ATOM 1685 O O . LEU A 1 219 ? 2.119 -6.550 15.163 1.00 91.38 219 LEU A O 1
ATOM 1689 N N . PHE A 1 220 ? 3.947 -7.087 16.343 1.00 91.94 220 PHE A N 1
ATOM 1690 C CA . PHE A 1 220 ? 4.304 -8.314 15.626 1.00 91.94 220 PHE A CA 1
ATOM 1691 C C . PHE A 1 220 ? 4.117 -9.589 16.469 1.00 91.94 220 PHE A C 1
ATOM 1693 O O . PHE A 1 220 ? 4.177 -10.699 15.932 1.00 91.94 220 PHE A O 1
ATOM 1700 N N . ARG A 1 221 ? 3.880 -9.460 17.781 1.00 90.00 221 ARG A N 1
ATOM 1701 C CA . ARG A 1 221 ? 3.635 -10.604 18.671 1.00 90.00 221 ARG A CA 1
ATOM 1702 C C . ARG A 1 221 ? 2.339 -11.325 18.293 1.00 90.00 221 ARG A C 1
ATOM 1704 O O . ARG A 1 221 ? 1.330 -10.696 17.978 1.00 90.00 221 ARG A O 1
ATOM 1711 N N . GLY A 1 222 ? 2.376 -12.656 18.280 1.00 90.44 222 GLY A N 1
ATOM 1712 C CA . GLY A 1 222 ? 1.227 -13.514 17.960 1.00 90.44 222 GLY A CA 1
ATOM 1713 C C . GLY A 1 222 ? 0.787 -13.559 16.486 1.00 90.44 222 GLY A C 1
ATOM 1714 O O . GLY A 1 222 ? 0.022 -14.447 16.118 1.00 90.44 222 GLY A O 1
ATOM 1715 N N . ASN A 1 223 ? 1.281 -12.676 15.603 1.00 94.88 223 ASN A N 1
ATOM 1716 C CA . ASN A 1 223 ? 0.802 -12.572 14.210 1.00 94.88 223 ASN A CA 1
ATOM 1717 C C . ASN A 1 223 ? 1.780 -13.046 13.123 1.00 94.88 223 ASN A C 1
ATOM 1719 O O . ASN A 1 223 ? 1.540 -12.863 11.927 1.00 94.88 223 ASN A O 1
ATOM 1723 N N . GLY A 1 224 ? 2.845 -13.757 13.501 1.00 92.88 224 GLY A N 1
ATOM 1724 C CA . GLY A 1 224 ? 3.818 -14.314 12.549 1.00 92.88 224 GLY A CA 1
ATOM 1725 C C . GLY A 1 224 ? 3.222 -15.272 11.501 1.00 92.88 224 GLY A C 1
ATOM 1726 O O . GLY A 1 224 ? 3.804 -15.487 10.435 1.00 92.88 224 GLY A O 1
ATOM 1727 N N . MET A 1 225 ? 2.039 -15.835 11.762 1.00 94.44 225 MET A N 1
ATOM 1728 C CA . MET A 1 225 ? 1.332 -16.733 10.839 1.00 94.44 225 MET A CA 1
ATOM 1729 C C . MET A 1 225 ? 0.208 -16.052 10.049 1.00 94.44 225 MET A C 1
ATOM 1731 O O . MET A 1 225 ? -0.375 -16.688 9.175 1.00 94.44 225 MET A O 1
ATOM 1735 N N . THR A 1 226 ? -0.115 -14.793 10.341 1.00 96.56 226 THR A N 1
ATOM 1736 C CA . THR A 1 226 ? -1.274 -14.081 9.775 1.00 96.56 226 THR A CA 1
ATOM 1737 C C . THR A 1 226 ? -0.863 -12.836 8.999 1.00 96.56 226 THR A C 1
ATOM 1739 O O . THR A 1 226 ? -1.474 -12.552 7.965 1.00 96.56 226 THR A O 1
ATOM 1742 N N . LEU A 1 227 ? 0.207 -12.151 9.414 1.00 96.81 227 LEU A N 1
ATOM 1743 C CA . LEU A 1 227 ? 0.665 -10.906 8.807 1.00 96.81 227 LEU A CA 1
ATOM 1744 C C . LEU A 1 227 ? 1.165 -11.121 7.367 1.00 96.81 227 LEU A C 1
ATOM 1746 O O . LEU A 1 227 ? 2.100 -11.878 7.104 1.00 96.81 227 LEU A O 1
ATOM 1750 N N . GLN A 1 228 ? 0.527 -10.429 6.421 1.00 96.69 228 GLN A N 1
ATOM 1751 C CA . GLN A 1 228 ? 0.776 -10.531 4.977 1.00 96.69 228 GLN A CA 1
ATOM 1752 C C . GLN A 1 228 ? 1.252 -9.217 4.362 1.00 96.69 228 GLN A C 1
ATOM 1754 O O . GLN A 1 228 ? 2.038 -9.240 3.412 1.00 96.69 228 GLN A O 1
ATOM 1759 N N . ASN A 1 229 ? 0.758 -8.086 4.866 1.00 97.44 229 ASN A N 1
ATOM 1760 C CA . ASN A 1 229 ? 1.048 -6.766 4.325 1.00 97.44 229 ASN A CA 1
ATOM 1761 C C . ASN A 1 229 ? 1.596 -5.865 5.430 1.00 97.44 229 ASN A C 1
ATOM 1763 O O . ASN A 1 229 ? 0.933 -5.663 6.445 1.00 97.44 229 ASN A O 1
ATOM 1767 N N . LEU A 1 230 ? 2.778 -5.302 5.206 1.00 95.56 230 LEU A N 1
ATOM 1768 C CA . LEU A 1 230 ? 3.410 -4.353 6.114 1.00 95.56 230 LEU A CA 1
ATOM 1769 C C . LEU A 1 230 ? 3.726 -3.065 5.360 1.00 95.56 230 LEU A C 1
ATOM 1771 O O . LEU A 1 230 ? 4.478 -3.093 4.390 1.00 95.56 230 LEU A O 1
ATOM 1775 N N . GLN A 1 231 ? 3.185 -1.940 5.810 1.00 94.75 231 GLN A N 1
ATOM 1776 C CA . GLN A 1 231 ? 3.658 -0.608 5.455 1.00 94.75 231 GLN A CA 1
ATOM 1777 C C . GLN A 1 231 ? 4.331 -0.006 6.688 1.00 94.75 231 GLN A C 1
ATOM 1779 O O . GLN A 1 231 ? 3.698 0.085 7.735 1.00 94.75 231 GLN A O 1
ATOM 1784 N N . ILE A 1 232 ? 5.609 0.355 6.585 1.00 90.12 232 ILE A N 1
ATOM 1785 C CA . ILE A 1 232 ? 6.385 0.851 7.725 1.00 90.12 232 ILE A CA 1
ATOM 1786 C C . ILE A 1 232 ? 7.391 1.933 7.310 1.00 90.12 232 ILE A C 1
ATOM 1788 O O . ILE A 1 232 ? 8.120 1.742 6.332 1.00 90.12 232 ILE A O 1
ATOM 1792 N N . PRO A 1 233 ? 7.490 3.040 8.063 1.00 86.44 233 PRO A N 1
ATOM 1793 C CA . PRO A 1 233 ? 8.559 4.009 7.899 1.00 86.44 233 PRO A CA 1
ATOM 1794 C C . PRO A 1 233 ? 9.896 3.410 8.339 1.00 86.44 233 PRO A C 1
ATOM 1796 O O . PRO A 1 233 ? 9.994 2.822 9.415 1.00 86.44 233 PRO A O 1
ATOM 1799 N N . PHE A 1 234 ? 10.943 3.536 7.528 1.00 80.06 234 PHE A N 1
ATOM 1800 C CA . PHE A 1 234 ? 12.225 2.846 7.739 1.00 80.06 234 PHE A CA 1
ATOM 1801 C C . PHE A 1 234 ? 13.228 3.600 8.614 1.00 80.06 234 PHE A C 1
ATOM 1803 O O . PHE A 1 234 ? 14.437 3.562 8.368 1.00 80.06 234 PHE A O 1
ATOM 1810 N N . GLY A 1 235 ? 12.733 4.262 9.658 1.00 78.81 235 GLY A N 1
ATOM 1811 C CA . GLY A 1 235 ? 13.576 4.940 10.640 1.00 78.81 235 GLY A CA 1
ATOM 1812 C C . GLY A 1 235 ? 14.440 3.973 11.461 1.00 78.81 235 GLY A C 1
ATOM 1813 O O . GLY A 1 235 ? 14.249 2.751 11.446 1.00 78.81 235 GLY A O 1
ATOM 1814 N N . ALA A 1 236 ? 15.390 4.517 12.226 1.00 77.75 236 ALA A N 1
ATOM 1815 C CA . ALA A 1 236 ? 16.332 3.733 13.030 1.00 77.75 236 ALA A CA 1
ATOM 1816 C C . ALA A 1 236 ? 15.649 2.726 13.978 1.00 77.75 236 ALA A C 1
ATOM 1818 O O . ALA A 1 236 ? 16.080 1.572 14.056 1.00 77.75 236 ALA A O 1
ATOM 1819 N N . ILE A 1 237 ? 14.555 3.136 14.631 1.00 78.62 237 ILE A N 1
ATOM 1820 C CA . ILE A 1 237 ? 13.761 2.290 15.535 1.00 78.62 237 ILE A CA 1
ATOM 1821 C C . ILE A 1 237 ? 13.171 1.108 14.767 1.00 78.62 237 ILE A C 1
ATOM 1823 O O . ILE A 1 237 ? 13.471 -0.038 15.093 1.00 78.62 237 ILE A O 1
ATOM 1827 N N . ALA A 1 238 ? 12.419 1.364 13.692 1.00 82.94 238 ALA A N 1
ATOM 1828 C CA . ALA A 1 238 ? 11.816 0.315 12.874 1.00 82.94 238 ALA A CA 1
ATOM 1829 C C . ALA A 1 238 ? 12.867 -0.690 12.377 1.00 82.94 238 ALA A C 1
ATOM 1831 O O . ALA A 1 238 ? 12.678 -1.901 12.493 1.00 82.94 238 ALA A O 1
ATOM 1832 N N . ARG A 1 239 ? 14.026 -0.212 11.903 1.00 81.00 239 ARG A N 1
ATOM 1833 C CA . ARG A 1 239 ? 15.144 -1.082 11.499 1.00 81.00 239 ARG A CA 1
ATOM 1834 C C . ARG A 1 239 ? 15.636 -1.959 12.649 1.00 81.00 239 ARG A C 1
ATOM 1836 O O . ARG A 1 239 ? 15.920 -3.139 12.424 1.00 81.00 239 ARG A O 1
ATOM 1843 N N . ASN A 1 240 ? 15.759 -1.405 13.855 1.00 81.56 240 ASN A N 1
ATOM 1844 C CA . ASN A 1 240 ? 16.170 -2.158 15.035 1.00 81.56 240 ASN A CA 1
ATOM 1845 C C . ASN A 1 240 ? 15.137 -3.239 15.380 1.00 81.56 240 ASN A C 1
ATOM 1847 O O . ASN A 1 240 ? 15.507 -4.406 15.467 1.00 81.56 240 ASN A O 1
ATOM 1851 N N . ILE A 1 241 ? 13.849 -2.892 15.466 1.00 83.81 241 ILE A N 1
ATOM 1852 C CA . ILE A 1 241 ? 12.770 -3.837 15.797 1.00 83.81 241 ILE A CA 1
ATOM 1853 C C . ILE A 1 241 ? 12.692 -4.972 14.775 1.00 83.81 241 ILE A C 1
ATOM 1855 O O . ILE A 1 241 ? 12.811 -6.150 15.121 1.00 83.81 241 ILE A O 1
ATOM 1859 N N . LEU A 1 242 ? 12.600 -4.630 13.489 1.00 85.62 242 LEU A N 1
ATOM 1860 C CA . LEU A 1 242 ? 12.502 -5.609 12.407 1.00 85.62 242 LEU A CA 1
ATOM 1861 C C . LEU A 1 242 ? 13.712 -6.562 12.370 1.00 85.62 242 LEU A C 1
ATOM 1863 O O . LEU A 1 242 ? 13.582 -7.741 12.021 1.00 85.62 242 LEU A O 1
ATOM 1867 N N . GLY A 1 243 ? 14.901 -6.058 12.722 1.00 82.62 243 GLY A N 1
ATOM 1868 C CA . GLY A 1 243 ? 16.143 -6.825 12.770 1.00 82.62 243 GLY A CA 1
ATOM 1869 C C . GLY A 1 243 ? 16.289 -7.699 14.019 1.00 82.62 243 GLY A C 1
ATOM 1870 O O . GLY A 1 243 ? 16.611 -8.888 13.888 1.00 82.62 243 GLY A O 1
ATOM 1871 N N . ARG A 1 244 ? 16.070 -7.109 15.202 1.00 82.94 244 ARG A N 1
ATOM 1872 C CA . ARG A 1 244 ? 16.224 -7.714 16.535 1.00 82.94 244 ARG A CA 1
ATOM 1873 C C . ARG A 1 244 ? 15.231 -8.848 16.743 1.00 82.94 244 ARG A C 1
ATOM 1875 O O . ARG A 1 244 ? 15.647 -9.939 17.120 1.00 82.94 244 ARG A O 1
ATOM 1882 N N . PHE A 1 245 ? 13.965 -8.617 16.410 1.00 81.44 245 PHE A N 1
ATOM 1883 C CA . PHE A 1 245 ? 12.881 -9.583 16.614 1.00 81.44 245 PHE A CA 1
ATOM 1884 C C . PHE A 1 245 ? 12.648 -10.493 15.405 1.00 81.44 245 PHE A C 1
ATOM 1886 O O . PHE A 1 245 ? 11.792 -11.368 15.412 1.00 81.44 245 PHE A O 1
ATOM 1893 N N . GLY A 1 246 ? 13.448 -10.337 14.347 1.00 82.38 246 GLY A N 1
ATOM 1894 C CA . GLY A 1 246 ? 13.429 -11.258 13.215 1.00 82.38 246 GLY A CA 1
ATOM 1895 C C . GLY A 1 246 ? 12.131 -11.239 12.405 1.00 82.38 246 GLY A C 1
ATOM 1896 O O . GLY A 1 246 ? 11.886 -12.196 11.675 1.00 82.38 246 GLY A O 1
ATOM 1897 N N . VAL A 1 247 ? 11.354 -10.152 12.473 1.00 84.06 247 VAL A N 1
ATOM 1898 C CA . VAL A 1 247 ? 10.105 -9.949 11.712 1.00 84.06 247 VAL A CA 1
ATOM 1899 C C . VAL A 1 247 ? 10.319 -10.209 10.217 1.00 84.06 247 VAL A C 1
ATOM 1901 O O . VAL A 1 247 ? 9.505 -10.838 9.552 1.00 84.06 247 VAL A O 1
ATOM 1904 N N . LEU A 1 248 ? 11.472 -9.789 9.689 1.00 78.62 248 LEU A N 1
ATOM 1905 C CA . LEU A 1 248 ? 11.838 -9.941 8.277 1.00 78.62 248 LEU A CA 1
ATOM 1906 C C . LEU A 1 248 ? 12.599 -11.242 7.965 1.00 78.62 248 LEU A C 1
ATOM 1908 O O . LEU A 1 248 ? 13.316 -11.318 6.970 1.00 78.62 248 LEU A O 1
ATOM 1912 N N . ARG A 1 249 ? 12.512 -12.262 8.826 1.00 79.06 249 ARG A N 1
ATOM 1913 C CA . ARG A 1 249 ? 13.080 -13.597 8.575 1.00 79.06 249 ARG A CA 1
ATOM 1914 C C . ARG A 1 249 ? 11.963 -14.559 8.189 1.00 79.06 249 ARG A C 1
ATOM 1916 O O . ARG A 1 249 ? 10.865 -14.470 8.727 1.00 79.06 249 ARG A O 1
ATOM 1923 N N . ARG A 1 250 ? 12.269 -15.553 7.342 1.00 69.50 250 ARG A N 1
ATOM 1924 C CA . ARG A 1 250 ? 11.302 -16.597 6.929 1.00 69.50 250 ARG A CA 1
ATOM 1925 C C . ARG A 1 250 ? 10.642 -17.322 8.101 1.00 69.50 250 ARG A C 1
ATOM 1927 O O . ARG A 1 250 ? 9.521 -17.785 7.961 1.00 69.50 250 ARG A O 1
ATOM 1934 N N . SER A 1 251 ? 11.348 -17.451 9.222 1.00 72.25 251 SER A N 1
ATOM 1935 C CA . SER A 1 251 ? 10.842 -18.093 10.436 1.00 72.25 251 SER A CA 1
ATOM 1936 C C . SER A 1 251 ? 10.008 -17.169 11.327 1.00 72.25 251 SER A C 1
ATOM 1938 O O . SER A 1 251 ? 9.334 -17.678 12.210 1.00 72.25 251 SER A O 1
ATOM 1940 N N . GLY A 1 252 ? 10.106 -15.846 11.151 1.00 77.81 252 GLY A N 1
ATOM 1941 C CA . GLY A 1 252 ? 9.404 -14.861 11.976 1.00 77.81 252 GLY A CA 1
ATOM 1942 C C . GLY A 1 252 ? 7.984 -14.636 11.473 1.00 77.81 252 GLY A C 1
ATOM 1943 O O . GLY A 1 252 ? 7.028 -15.008 12.143 1.00 77.81 252 GLY A O 1
ATOM 1944 N N . VAL A 1 253 ? 7.851 -14.091 10.258 1.00 81.75 253 VAL A N 1
ATOM 1945 C CA . VAL A 1 253 ? 6.549 -13.885 9.608 1.00 81.75 253 VAL A CA 1
ATOM 1946 C C . VAL A 1 253 ? 6.459 -14.728 8.339 1.00 81.75 253 VAL A C 1
ATOM 1948 O O . VAL A 1 253 ? 6.967 -14.361 7.279 1.00 81.75 253 VAL A O 1
ATOM 1951 N N . THR A 1 254 ? 5.818 -15.890 8.447 1.00 86.12 254 THR A N 1
ATOM 1952 C CA . THR A 1 254 ? 5.816 -16.917 7.390 1.00 86.12 254 THR A CA 1
ATOM 1953 C C . THR A 1 254 ? 4.872 -16.595 6.230 1.00 86.12 254 THR A C 1
ATOM 1955 O O . THR A 1 254 ? 5.059 -17.114 5.131 1.00 86.12 254 THR A O 1
ATOM 1958 N N . GLN A 1 255 ? 3.869 -15.739 6.457 1.00 91.06 255 GLN A N 1
ATOM 1959 C CA . GLN A 1 255 ? 2.876 -15.344 5.452 1.00 91.06 255 GLN A CA 1
ATOM 1960 C C . GLN A 1 255 ? 3.147 -13.973 4.820 1.00 91.06 255 GLN A C 1
ATOM 1962 O O . GLN A 1 255 ? 2.331 -13.517 4.020 1.00 91.06 255 GLN A O 1
ATOM 1967 N N . MET A 1 256 ? 4.274 -13.318 5.124 1.00 93.62 256 MET A N 1
ATOM 1968 C CA . MET A 1 256 ? 4.566 -11.981 4.602 1.00 93.62 256 MET A CA 1
ATOM 1969 C C . MET A 1 256 ? 4.625 -11.992 3.066 1.00 93.62 256 MET A C 1
ATOM 1971 O O . MET A 1 256 ? 5.437 -12.688 2.464 1.00 93.62 256 MET A O 1
ATOM 1975 N N . ARG A 1 257 ? 3.777 -11.197 2.408 1.00 93.88 257 ARG A N 1
ATOM 1976 C CA . ARG A 1 257 ? 3.673 -11.126 0.939 1.00 93.88 257 ARG A CA 1
ATOM 1977 C C . ARG A 1 257 ? 4.107 -9.788 0.384 1.00 93.88 257 ARG A C 1
ATOM 1979 O O . ARG A 1 257 ? 4.732 -9.770 -0.680 1.00 93.88 257 ARG A O 1
ATOM 1986 N N . SER A 1 258 ? 3.752 -8.703 1.063 1.00 95.50 258 SER A N 1
ATOM 1987 C CA . SER A 1 258 ? 3.979 -7.342 0.597 1.00 95.50 258 SER A CA 1
ATOM 1988 C C . SER A 1 258 ? 4.580 -6.488 1.699 1.00 95.50 258 SER A C 1
ATOM 1990 O O . SER A 1 258 ? 4.006 -6.368 2.776 1.00 95.50 258 SER A O 1
ATOM 1992 N N . VAL A 1 259 ? 5.705 -5.847 1.399 1.00 93.19 259 VAL A N 1
ATOM 1993 C CA . VAL A 1 259 ? 6.315 -4.844 2.271 1.00 93.19 259 VAL A CA 1
ATOM 1994 C C . VAL A 1 259 ? 6.414 -3.528 1.511 1.00 93.19 259 VAL A C 1
ATOM 1996 O O . VAL A 1 259 ? 6.950 -3.463 0.404 1.00 93.19 259 VAL A O 1
ATOM 1999 N N . ARG A 1 260 ? 5.882 -2.468 2.107 1.00 91.62 260 ARG A N 1
ATOM 2000 C CA . ARG A 1 260 ? 6.054 -1.089 1.675 1.00 91.62 260 ARG A CA 1
ATOM 2001 C C . ARG A 1 260 ? 6.859 -0.359 2.735 1.00 91.62 260 ARG A C 1
ATOM 2003 O O . ARG A 1 260 ? 6.528 -0.390 3.913 1.00 91.62 260 ARG A O 1
ATOM 2010 N N . VAL A 1 261 ? 7.906 0.300 2.290 1.00 87.44 261 VAL A N 1
ATOM 2011 C CA . VAL A 1 261 ? 8.834 1.031 3.130 1.00 87.44 261 VAL A CA 1
ATOM 2012 C C . VAL A 1 261 ? 8.776 2.495 2.718 1.00 87.44 261 VAL A C 1
ATOM 2014 O O . VAL A 1 261 ? 8.926 2.793 1.533 1.00 87.44 261 VAL A O 1
ATOM 2017 N N . SER A 1 262 ? 8.523 3.386 3.669 1.00 83.75 262 SER A N 1
ATOM 2018 C CA . SER A 1 262 ? 8.469 4.842 3.467 1.00 83.75 262 SER A CA 1
ATOM 2019 C C . SER A 1 262 ? 9.457 5.564 4.387 1.00 83.75 262 SER A C 1
ATOM 2021 O O . SER A 1 262 ? 10.055 4.945 5.265 1.00 83.75 262 SER A O 1
ATOM 2023 N N . GLY A 1 263 ? 9.620 6.873 4.204 1.00 69.62 263 GLY A N 1
ATOM 2024 C CA . GLY A 1 263 ? 10.292 7.739 5.175 1.00 69.62 263 GLY A CA 1
ATOM 2025 C C . GLY A 1 263 ? 11.760 8.047 4.876 1.00 69.62 263 GLY A C 1
ATOM 2026 O O . GLY A 1 263 ? 12.448 7.317 4.163 1.00 69.62 263 GLY A O 1
ATOM 2027 N N . ILE A 1 264 ? 12.189 9.174 5.446 1.00 53.28 264 ILE A N 1
ATOM 2028 C CA . ILE A 1 264 ? 13.516 9.779 5.336 1.00 53.28 264 ILE A CA 1
ATOM 2029 C C . ILE A 1 264 ? 14.504 8.861 6.064 1.00 53.28 264 ILE A C 1
ATOM 2031 O O . ILE A 1 264 ? 14.356 8.590 7.255 1.00 53.28 264 ILE A O 1
ATOM 2035 N N . PHE A 1 265 ? 15.513 8.356 5.359 1.00 57.66 265 PHE A N 1
ATOM 2036 C CA . PHE A 1 265 ? 16.744 7.956 6.036 1.00 57.66 265 PHE A CA 1
ATOM 2037 C C . PHE A 1 265 ? 17.285 9.258 6.598 1.00 57.66 265 PHE A C 1
ATOM 2039 O O . PHE A 1 265 ? 17.626 10.108 5.778 1.00 57.66 265 PHE A O 1
ATOM 2046 N N . ASP A 1 266 ? 17.229 9.445 7.925 1.00 52.81 266 ASP A N 1
ATOM 2047 C CA . ASP A 1 266 ? 17.620 10.692 8.597 1.00 52.81 266 ASP A CA 1
ATOM 2048 C C . ASP A 1 266 ? 18.781 11.346 7.843 1.00 52.81 266 ASP A C 1
ATOM 2050 O O . ASP A 1 266 ? 19.759 10.675 7.510 1.00 52.81 266 ASP A O 1
ATOM 2054 N N . GLU A 1 267 ? 18.685 12.633 7.512 1.00 45.75 267 GLU A N 1
ATOM 2055 C CA . GLU A 1 267 ? 19.769 13.313 6.789 1.00 45.75 267 GLU A CA 1
ATOM 2056 C C . GLU A 1 267 ? 21.103 13.196 7.556 1.00 45.75 267 GLU A C 1
ATOM 2058 O O . GLU A 1 267 ? 22.168 13.116 6.944 1.00 45.75 267 GLU A O 1
ATOM 2063 N N . ASP A 1 268 ? 21.043 13.040 8.882 1.00 48.88 268 ASP A N 1
ATOM 2064 C CA . ASP A 1 268 ? 22.185 12.707 9.738 1.00 48.88 268 ASP A CA 1
ATOM 2065 C C . ASP A 1 268 ? 22.783 11.310 9.445 1.00 48.88 268 ASP A C 1
ATOM 2067 O O . ASP A 1 268 ? 24.001 11.134 9.504 1.00 48.88 268 ASP A O 1
ATOM 2071 N N . ASP A 1 269 ? 21.969 10.329 9.038 1.00 47.62 269 ASP A N 1
ATOM 2072 C CA . ASP A 1 269 ? 22.393 9.032 8.484 1.00 47.62 269 ASP A CA 1
ATOM 2073 C C . ASP A 1 269 ? 22.911 9.162 7.033 1.00 47.62 269 ASP A C 1
ATOM 2075 O O . ASP A 1 269 ? 23.760 8.375 6.606 1.00 47.62 269 ASP A O 1
ATOM 2079 N N . ALA A 1 270 ? 22.457 10.156 6.260 1.00 43.94 270 ALA A N 1
ATOM 2080 C CA . ALA A 1 270 ? 22.933 10.403 4.893 1.00 43.94 270 ALA A CA 1
ATOM 2081 C C . ALA A 1 270 ? 24.373 10.961 4.850 1.00 43.94 270 ALA A C 1
ATOM 2083 O O . ALA A 1 270 ? 25.092 10.747 3.868 1.00 43.94 270 ALA A O 1
ATOM 2084 N N . PHE A 1 271 ? 24.839 11.594 5.935 1.00 46.47 271 PHE A N 1
ATOM 2085 C CA . PHE A 1 271 ? 26.252 11.949 6.141 1.00 46.47 271 PHE A CA 1
ATOM 2086 C C . PHE A 1 271 ? 27.112 10.784 6.658 1.00 46.47 271 PHE A C 1
ATOM 2088 O O . PHE A 1 271 ? 28.342 10.903 6.740 1.00 46.47 271 PHE A O 1
ATOM 2095 N N . MET A 1 272 ? 26.510 9.636 6.975 1.00 45.91 272 MET A N 1
ATOM 2096 C CA . MET A 1 272 ? 27.235 8.488 7.499 1.00 45.91 272 MET A CA 1
ATOM 2097 C C . MET A 1 272 ? 27.856 7.658 6.365 1.00 45.91 272 MET A C 1
ATOM 2099 O O . MET A 1 272 ? 27.239 7.326 5.355 1.00 45.91 272 MET A O 1
ATOM 2103 N N . SER A 1 273 ? 29.137 7.330 6.554 1.00 54.16 273 SER A N 1
ATOM 2104 C CA . SER A 1 273 ? 30.017 6.584 5.639 1.00 54.16 273 SER A CA 1
ATOM 2105 C C . SER A 1 273 ? 29.382 5.357 4.949 1.00 54.16 273 SER A C 1
ATOM 2107 O O . SER A 1 273 ? 28.408 4.780 5.427 1.00 54.16 273 SER A O 1
ATOM 2109 N N . GLU A 1 274 ? 30.003 4.850 3.871 1.00 56.41 274 GLU A N 1
ATOM 2110 C CA . GLU A 1 274 ? 29.575 3.623 3.158 1.00 56.41 274 GLU A CA 1
ATOM 2111 C C . GLU A 1 274 ? 29.331 2.409 4.096 1.00 56.41 274 GLU A C 1
ATOM 2113 O O . GLU A 1 274 ? 28.544 1.520 3.763 1.00 56.41 274 GLU A O 1
ATOM 2118 N N . ASN A 1 275 ? 29.916 2.414 5.303 1.00 53.62 275 ASN A N 1
ATOM 2119 C CA . ASN A 1 275 ? 29.714 1.418 6.358 1.00 53.62 275 ASN A CA 1
ATOM 2120 C C . ASN A 1 275 ? 28.332 1.483 7.043 1.00 53.62 275 ASN A C 1
ATOM 2122 O O . ASN A 1 275 ? 27.793 0.433 7.389 1.00 53.62 275 ASN A O 1
ATOM 2126 N N . ALA A 1 276 ? 27.722 2.664 7.199 1.00 56.59 276 ALA A N 1
ATOM 2127 C CA . ALA A 1 276 ? 26.389 2.818 7.805 1.00 56.59 276 ALA A CA 1
ATOM 2128 C C . ALA A 1 276 ? 25.256 2.318 6.892 1.00 56.59 276 ALA A C 1
ATOM 2130 O O . ALA A 1 276 ? 24.171 1.976 7.353 1.00 56.59 276 ALA A O 1
ATOM 2131 N N . ASN A 1 277 ? 25.541 2.173 5.596 1.00 62.88 277 ASN A N 1
ATOM 2132 C CA . ASN A 1 277 ? 24.616 1.610 4.619 1.00 62.88 277 ASN A CA 1
ATOM 2133 C C . ASN A 1 277 ? 24.573 0.071 4.630 1.00 62.88 277 ASN A C 1
ATOM 2135 O O . ASN A 1 277 ? 23.617 -0.521 4.128 1.00 62.88 277 ASN A O 1
ATOM 2139 N N . VAL A 1 278 ? 25.585 -0.607 5.185 1.00 65.62 278 VAL A N 1
ATOM 2140 C CA . VAL A 1 278 ? 25.664 -2.082 5.193 1.00 65.62 278 VAL A CA 1
ATOM 2141 C C . VAL A 1 278 ? 24.460 -2.736 5.897 1.00 65.62 278 VAL A C 1
ATOM 2143 O O . VAL A 1 278 ? 23.883 -3.655 5.306 1.00 65.62 278 VAL A O 1
ATOM 2146 N N . PRO A 1 279 ? 24.013 -2.273 7.083 1.00 71.38 279 PRO A N 1
ATOM 2147 C CA . PRO A 1 279 ? 22.828 -2.814 7.750 1.00 71.38 279 PRO A CA 1
ATOM 2148 C C . PRO A 1 279 ? 21.553 -2.690 6.908 1.00 71.38 279 PRO A C 1
ATOM 2150 O O . PRO A 1 279 ? 20.797 -3.654 6.802 1.00 71.38 279 PRO A O 1
ATOM 2153 N N . ILE A 1 280 ? 21.348 -1.549 6.241 1.00 71.44 280 ILE A N 1
ATOM 2154 C CA . ILE A 1 280 ? 20.176 -1.301 5.387 1.00 71.44 280 ILE A CA 1
ATOM 2155 C C . ILE A 1 280 ? 20.149 -2.301 4.230 1.00 71.44 280 ILE A C 1
ATOM 2157 O O . ILE A 1 280 ? 19.137 -2.961 3.996 1.00 71.44 280 ILE A O 1
ATOM 2161 N N . ARG A 1 281 ? 21.284 -2.482 3.541 1.00 73.69 281 ARG A N 1
ATOM 2162 C CA . ARG A 1 281 ? 21.393 -3.444 2.431 1.00 73.69 281 ARG A CA 1
ATOM 2163 C C . ARG A 1 281 ? 21.073 -4.866 2.874 1.00 73.69 281 ARG A C 1
ATOM 2165 O O . ARG A 1 281 ? 20.348 -5.580 2.184 1.00 73.69 281 ARG A O 1
ATOM 2172 N N . GLN A 1 282 ? 21.597 -5.273 4.030 1.00 77.56 282 GLN A N 1
ATOM 2173 C CA . GLN A 1 282 ? 21.326 -6.593 4.596 1.00 77.56 282 GLN A CA 1
ATOM 2174 C C . GLN A 1 282 ? 19.845 -6.770 4.944 1.00 77.56 282 GLN A C 1
ATOM 2176 O O . GLN A 1 282 ? 19.297 -7.849 4.728 1.00 77.56 282 GLN A O 1
ATOM 2181 N N . GLN A 1 283 ? 19.181 -5.731 5.453 1.00 78.31 283 GLN A N 1
ATOM 2182 C CA . GLN A 1 283 ? 17.753 -5.787 5.754 1.00 78.31 283 GLN A CA 1
ATOM 2183 C C . GLN A 1 283 ? 16.906 -5.865 4.486 1.00 78.31 283 GLN A C 1
ATOM 2185 O O . GLN A 1 283 ? 16.078 -6.764 4.388 1.00 78.31 283 GLN A O 1
ATOM 2190 N N . VAL A 1 284 ? 17.158 -5.021 3.480 1.00 80.56 284 VAL A N 1
ATOM 2191 C CA . VAL A 1 284 ? 16.452 -5.094 2.188 1.00 80.56 284 VAL A CA 1
ATOM 2192 C C . VAL A 1 284 ? 16.628 -6.468 1.543 1.00 80.56 284 VAL A C 1
ATOM 2194 O O . VAL A 1 284 ? 15.663 -7.047 1.051 1.00 80.56 284 VAL A O 1
ATOM 2197 N N . HIS A 1 285 ? 17.835 -7.033 1.601 1.00 81.44 285 HIS A N 1
ATOM 2198 C CA . HIS A 1 285 ? 18.094 -8.389 1.125 1.00 81.44 285 HIS A CA 1
ATOM 2199 C C . HIS A 1 285 ? 17.209 -9.431 1.820 1.00 81.44 285 HIS A C 1
ATOM 2201 O O . HIS A 1 285 ? 16.547 -10.209 1.140 1.00 81.44 285 HIS A O 1
ATOM 2207 N N . ARG A 1 286 ? 17.122 -9.391 3.156 1.00 82.50 286 ARG A N 1
ATOM 2208 C CA . ARG A 1 286 ? 16.234 -10.274 3.933 1.00 82.50 286 ARG A CA 1
ATOM 2209 C C . ARG A 1 286 ? 14.760 -10.083 3.566 1.00 82.50 286 ARG A C 1
ATOM 2211 O O . ARG A 1 286 ? 14.045 -11.066 3.427 1.00 82.50 286 ARG A O 1
ATOM 2218 N N . ILE A 1 287 ? 14.313 -8.845 3.334 1.00 84.69 287 ILE A N 1
ATOM 2219 C CA . ILE A 1 287 ? 12.940 -8.572 2.874 1.00 84.69 287 ILE A CA 1
ATOM 2220 C C . ILE A 1 287 ? 12.684 -9.273 1.534 1.00 84.69 287 ILE A C 1
ATOM 2222 O O . ILE A 1 287 ? 11.710 -10.007 1.392 1.00 84.69 287 ILE A O 1
ATOM 2226 N N . MET A 1 288 ? 13.581 -9.111 0.557 1.00 84.88 288 MET A N 1
ATOM 2227 C CA . MET A 1 288 ? 13.441 -9.723 -0.773 1.00 84.88 288 MET A CA 1
ATOM 2228 C C . MET A 1 288 ? 13.441 -11.263 -0.759 1.00 84.88 288 MET A C 1
ATOM 2230 O O . MET A 1 288 ? 13.000 -11.880 -1.732 1.00 84.88 288 MET A O 1
ATOM 2234 N N . GLU A 1 289 ? 13.942 -11.899 0.303 1.00 84.62 289 GLU A N 1
ATOM 2235 C CA . GLU A 1 289 ? 13.913 -13.359 0.474 1.00 84.62 289 GLU A CA 1
ATOM 2236 C C . GLU A 1 289 ? 12.560 -13.900 0.938 1.00 84.62 289 GLU A C 1
ATOM 2238 O O . GLU A 1 289 ? 12.304 -15.102 0.775 1.00 84.62 289 GLU A O 1
ATOM 2243 N N . VAL A 1 290 ? 11.737 -13.047 1.554 1.00 85.44 290 VAL A N 1
ATOM 2244 C CA . VAL A 1 290 ? 10.466 -13.443 2.174 1.00 85.44 290 VAL A CA 1
ATOM 2245 C C . VAL A 1 290 ? 9.251 -12.915 1.423 1.00 85.44 290 VAL A C 1
ATOM 2247 O O . VAL A 1 290 ? 8.215 -13.567 1.444 1.00 85.44 290 VAL A O 1
ATOM 2250 N N . VAL A 1 291 ? 9.370 -11.785 0.717 1.00 91.62 291 VAL A N 1
ATOM 2251 C CA . VAL A 1 291 ? 8.220 -11.129 0.080 1.00 91.62 291 VAL A CA 1
ATOM 2252 C C . VAL A 1 291 ? 8.070 -11.444 -1.409 1.00 91.62 291 VAL A C 1
ATOM 2254 O O . VAL A 1 291 ? 9.004 -11.829 -2.115 1.00 91.62 291 VAL A O 1
ATOM 2257 N N . THR A 1 292 ? 6.858 -11.212 -1.909 1.00 94.38 292 THR A N 1
ATOM 2258 C CA . THR A 1 292 ? 6.531 -11.211 -3.345 1.00 94.38 292 THR A CA 1
ATOM 2259 C C . THR A 1 292 ? 6.399 -9.801 -3.914 1.00 94.38 292 THR A C 1
ATOM 2261 O O . THR A 1 292 ? 6.514 -9.617 -5.126 1.00 94.38 292 THR A O 1
ATOM 2264 N N . SER A 1 293 ? 6.190 -8.803 -3.055 1.00 95.69 293 SER A N 1
ATOM 2265 C CA . SER A 1 293 ? 6.037 -7.399 -3.419 1.00 95.69 293 SER A CA 1
ATOM 2266 C C . SER A 1 293 ? 6.837 -6.517 -2.463 1.00 95.69 293 SER A C 1
ATOM 2268 O O . SER A 1 293 ? 6.672 -6.618 -1.248 1.00 95.69 293 SER A O 1
ATOM 2270 N N . LEU A 1 294 ? 7.695 -5.658 -3.010 1.00 92.75 294 LEU A N 1
ATOM 2271 C CA . LEU A 1 294 ? 8.481 -4.677 -2.266 1.00 92.75 294 LEU A CA 1
ATOM 2272 C C . LEU A 1 294 ? 8.297 -3.299 -2.896 1.00 92.75 294 LEU A C 1
ATOM 2274 O O . LEU A 1 294 ? 8.543 -3.134 -4.087 1.00 92.75 294 LEU A O 1
ATOM 2278 N N . SER A 1 295 ? 7.890 -2.311 -2.105 1.00 91.44 295 SER A N 1
ATOM 2279 C CA . SER A 1 295 ? 7.794 -0.911 -2.525 1.00 91.44 295 SER A CA 1
ATOM 2280 C C . SER A 1 295 ? 8.646 -0.046 -1.609 1.00 91.44 295 SER A C 1
ATOM 2282 O O . SER A 1 295 ? 8.501 -0.133 -0.396 1.00 91.44 295 SER A O 1
ATOM 2284 N N . LEU A 1 296 ? 9.490 0.800 -2.181 1.00 87.12 296 LEU A N 1
ATOM 2285 C CA . LEU A 1 296 ? 10.387 1.713 -1.484 1.00 87.12 296 LEU A CA 1
ATOM 2286 C C . LEU A 1 296 ? 10.017 3.143 -1.905 1.00 87.12 296 LEU A C 1
ATOM 2288 O O . LEU A 1 296 ? 10.010 3.448 -3.095 1.00 87.12 296 LEU A O 1
ATOM 2292 N N . LEU A 1 297 ? 9.629 3.980 -0.948 1.00 78.94 297 LEU A N 1
ATOM 2293 C CA . LEU A 1 297 ? 9.087 5.327 -1.169 1.00 78.94 297 LEU A CA 1
ATOM 2294 C C . LEU A 1 297 ? 10.006 6.392 -0.539 1.00 78.94 297 LEU A C 1
ATOM 2296 O O . LEU A 1 297 ? 9.565 7.142 0.330 1.00 78.94 297 LEU A O 1
ATOM 2300 N N . SER A 1 298 ? 11.300 6.366 -0.878 1.00 69.88 298 SER A N 1
ATOM 2301 C CA . SER A 1 298 ? 12.256 7.408 -0.478 1.00 69.88 298 SER A CA 1
ATOM 2302 C C . SER A 1 298 ? 13.346 7.620 -1.531 1.00 69.88 298 SER A C 1
ATOM 2304 O O . SER A 1 298 ? 13.852 6.682 -2.153 1.00 69.88 298 SER A O 1
ATOM 2306 N N . ASP A 1 299 ? 13.728 8.882 -1.651 1.00 60.16 299 ASP A N 1
ATOM 2307 C CA . ASP A 1 299 ? 14.823 9.494 -2.396 1.00 60.16 299 ASP A CA 1
ATOM 2308 C C . ASP A 1 299 ? 16.236 9.082 -1.936 1.00 60.16 299 ASP A C 1
ATOM 2310 O O . ASP A 1 299 ? 17.174 9.087 -2.738 1.00 60.16 299 ASP A O 1
ATOM 2314 N N . VAL A 1 300 ? 16.417 8.665 -0.678 1.00 53.72 300 VAL A N 1
ATOM 2315 C CA . VAL A 1 300 ? 17.761 8.432 -0.106 1.00 53.72 300 VAL A CA 1
ATOM 2316 C C . VAL A 1 300 ? 18.332 7.036 -0.435 1.00 53.72 300 VAL A C 1
ATOM 2318 O O . VAL A 1 300 ? 19.536 6.795 -0.313 1.00 53.72 300 VAL A O 1
ATOM 2321 N N . VAL A 1 301 ? 17.517 6.092 -0.926 1.00 55.91 301 VAL A N 1
ATOM 2322 C CA . VAL A 1 301 ? 17.940 4.678 -1.115 1.00 55.91 301 VAL A CA 1
ATOM 2323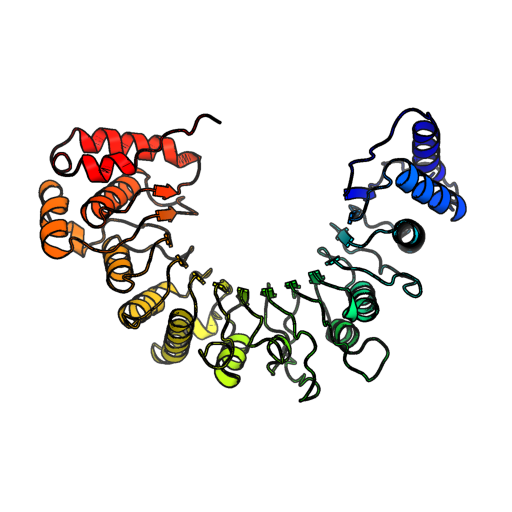 C C . VAL A 1 301 ? 18.695 4.426 -2.428 1.00 55.91 301 VAL A C 1
ATOM 2325 O O . VAL A 1 301 ? 19.351 3.382 -2.565 1.00 55.91 301 VAL A O 1
ATOM 2328 N N . GLY A 1 302 ? 18.690 5.427 -3.321 1.00 56.66 302 GLY A N 1
ATOM 2329 C CA . GLY A 1 302 ? 19.211 5.439 -4.692 1.00 56.66 302 GLY A CA 1
ATOM 2330 C C . GLY A 1 302 ? 20.277 4.403 -5.013 1.00 56.66 302 GLY A C 1
ATOM 2331 O O . GLY A 1 302 ? 20.102 3.359 -5.638 1.00 56.66 302 GLY A O 1
ATOM 2332 N N . HIS A 1 303 ? 21.489 4.750 -4.616 1.00 58.00 303 HIS A N 1
ATOM 2333 C CA . HIS A 1 303 ? 22.679 4.042 -5.048 1.00 58.00 303 HIS A CA 1
ATOM 2334 C C . HIS A 1 303 ? 22.970 2.753 -4.242 1.00 58.00 303 HIS A C 1
ATOM 2336 O O . HIS A 1 303 ? 23.422 1.757 -4.828 1.00 58.00 303 HIS A O 1
ATOM 2342 N N . PRO A 1 304 ? 22.730 2.704 -2.913 1.00 62.47 304 PRO A N 1
ATOM 2343 C CA . PRO A 1 304 ? 22.852 1.476 -2.126 1.00 62.47 304 PRO A CA 1
ATOM 2344 C C . PRO A 1 304 ? 21.882 0.357 -2.538 1.00 62.47 304 PRO A C 1
ATOM 2346 O O . PRO A 1 304 ? 22.258 -0.820 -2.449 1.00 62.47 304 PRO A O 1
ATOM 2349 N N . LEU A 1 305 ? 20.676 0.690 -3.008 1.00 68.94 305 LEU A N 1
ATOM 2350 C CA . LEU A 1 305 ? 19.657 -0.293 -3.372 1.00 68.94 305 LEU A CA 1
ATOM 2351 C C . LEU A 1 305 ? 20.058 -1.117 -4.598 1.00 68.94 305 LEU A C 1
ATOM 2353 O O . LEU A 1 305 ? 20.063 -2.346 -4.528 1.00 68.94 305 LEU A O 1
ATOM 2357 N N . PHE A 1 306 ? 20.488 -0.478 -5.692 1.00 68.88 306 PHE A N 1
ATOM 2358 C CA . PHE A 1 306 ? 20.932 -1.198 -6.897 1.00 68.88 306 PHE A CA 1
ATOM 2359 C C . PHE A 1 306 ? 22.093 -2.153 -6.616 1.00 68.88 306 PHE A C 1
ATOM 2361 O O . PHE A 1 306 ? 22.144 -3.254 -7.172 1.00 68.88 306 PHE A O 1
ATOM 2368 N N . LYS A 1 307 ? 23.028 -1.756 -5.741 1.00 69.94 307 LYS A N 1
ATOM 2369 C CA . LYS A 1 307 ? 24.111 -2.645 -5.293 1.00 69.94 307 LYS A CA 1
ATOM 2370 C C . LYS A 1 307 ? 23.550 -3.862 -4.539 1.00 69.94 307 LYS A C 1
ATOM 2372 O O . LYS A 1 307 ? 24.041 -4.968 -4.741 1.00 69.94 307 LYS A O 1
ATOM 2377 N N . SER A 1 308 ? 22.513 -3.671 -3.724 1.00 72.12 308 SER A N 1
ATOM 2378 C CA . SER A 1 308 ? 21.858 -4.741 -2.953 1.00 72.12 308 SER A CA 1
ATOM 2379 C C . SER A 1 308 ? 21.053 -5.694 -3.829 1.00 72.12 308 SER A C 1
ATOM 2381 O O . SER A 1 308 ? 21.142 -6.903 -3.647 1.00 72.12 308 SER A O 1
ATOM 2383 N N . ILE A 1 309 ? 20.320 -5.167 -4.815 1.00 79.94 309 ILE A N 1
ATOM 2384 C CA . ILE A 1 309 ? 19.548 -5.969 -5.772 1.00 79.94 309 ILE A CA 1
ATOM 2385 C C . ILE A 1 309 ? 20.482 -6.834 -6.621 1.00 79.94 309 ILE A C 1
ATOM 2387 O O . ILE A 1 309 ? 20.211 -8.010 -6.829 1.00 79.94 309 ILE A O 1
ATOM 2391 N N . LYS A 1 310 ? 21.628 -6.300 -7.062 1.00 75.94 310 LYS A N 1
ATOM 2392 C CA . LYS A 1 310 ? 22.647 -7.097 -7.771 1.00 75.94 310 LYS A CA 1
ATOM 2393 C C . LYS A 1 310 ? 23.186 -8.258 -6.937 1.00 75.94 310 LYS A C 1
ATOM 2395 O O . LYS A 1 310 ? 23.573 -9.278 -7.496 1.00 75.94 310 LYS A O 1
ATOM 2400 N N . ALA A 1 311 ? 23.239 -8.076 -5.621 1.00 74.62 311 ALA A N 1
ATOM 2401 C CA . ALA A 1 311 ? 23.643 -9.103 -4.674 1.00 74.62 311 ALA A CA 1
ATOM 2402 C C . ALA A 1 311 ? 22.467 -9.978 -4.206 1.00 74.62 311 ALA A C 1
ATOM 2404 O O . ALA A 1 311 ? 22.681 -10.852 -3.370 1.00 74.62 311 ALA A O 1
ATOM 2405 N N . ALA A 1 312 ? 21.241 -9.751 -4.697 1.00 73.06 312 ALA A N 1
ATOM 2406 C CA . ALA A 1 312 ? 20.067 -10.510 -4.290 1.00 73.06 312 ALA A CA 1
ATOM 2407 C C . ALA A 1 312 ? 20.206 -11.992 -4.669 1.00 73.06 312 ALA A C 1
ATOM 2409 O O . ALA A 1 312 ? 20.840 -12.328 -5.678 1.00 73.06 312 ALA A O 1
ATOM 2410 N N . PRO A 1 313 ? 19.606 -12.908 -3.893 1.00 69.56 313 PRO A N 1
ATOM 2411 C CA . PRO A 1 313 ? 19.652 -14.318 -4.218 1.00 69.56 313 PRO A CA 1
ATOM 2412 C C . PRO A 1 313 ? 18.843 -14.542 -5.493 1.00 69.56 313 PRO A C 1
ATOM 2414 O O . PRO A 1 313 ? 17.706 -14.080 -5.608 1.00 69.56 313 PRO A O 1
ATOM 2417 N N . LYS A 1 314 ? 19.374 -15.343 -6.421 1.00 72.94 314 LYS A N 1
ATOM 2418 C CA . LYS A 1 314 ? 18.629 -15.763 -7.625 1.00 72.94 314 LYS A CA 1
ATOM 2419 C C . LYS A 1 314 ? 17.315 -16.493 -7.301 1.00 72.94 314 LYS A C 1
ATOM 2421 O O . LYS A 1 314 ? 16.485 -16.674 -8.182 1.00 72.94 314 LYS A O 1
ATOM 2426 N N . THR A 1 315 ? 17.146 -16.930 -6.054 1.00 66.44 315 THR A N 1
ATOM 2427 C CA . THR A 1 315 ? 15.974 -17.630 -5.515 1.00 66.44 315 THR A CA 1
ATOM 2428 C C . THR A 1 315 ? 14.892 -16.695 -4.972 1.00 66.44 315 THR A C 1
ATOM 2430 O O . THR A 1 315 ? 13.934 -17.176 -4.366 1.00 66.44 315 THR A O 1
ATOM 2433 N N . SER A 1 316 ? 15.022 -15.376 -5.148 1.00 80.25 316 SER A N 1
ATOM 2434 C CA . SER A 1 316 ? 13.990 -14.435 -4.716 1.00 80.25 316 SER A CA 1
ATOM 2435 C C . SER A 1 316 ? 12.648 -14.717 -5.412 1.00 80.25 316 SER A C 1
ATOM 2437 O O . SER A 1 316 ? 12.559 -14.862 -6.636 1.00 80.25 316 SER A O 1
ATOM 2439 N N . SER A 1 317 ? 11.586 -14.765 -4.606 1.00 87.81 317 SER A N 1
ATOM 2440 C CA . SER A 1 317 ? 10.188 -14.845 -5.045 1.00 87.81 317 SER A CA 1
ATOM 2441 C C . SER A 1 317 ? 9.599 -13.477 -5.394 1.00 87.81 317 SER A C 1
ATOM 2443 O O . SER A 1 317 ? 8.387 -13.367 -5.588 1.00 87.81 317 SER A O 1
ATOM 2445 N N . LEU A 1 318 ? 10.423 -12.427 -5.438 1.00 92.62 318 LEU A N 1
ATOM 2446 C CA . LEU A 1 318 ? 9.968 -11.069 -5.677 1.00 92.62 318 LEU A CA 1
ATOM 2447 C C . LEU A 1 318 ? 9.405 -10.938 -7.095 1.00 92.62 318 LEU A C 1
ATOM 2449 O O . LEU A 1 318 ? 10.114 -11.099 -8.087 1.00 92.62 318 LEU A O 1
ATOM 2453 N N . ARG A 1 319 ? 8.110 -10.634 -7.178 1.00 95.25 319 ARG A N 1
ATOM 2454 C CA . ARG A 1 319 ? 7.372 -10.433 -8.429 1.00 95.25 319 ARG A CA 1
ATOM 2455 C C . ARG A 1 319 ? 7.133 -8.962 -8.705 1.00 95.25 319 ARG A C 1
ATOM 2457 O O . ARG A 1 319 ? 7.109 -8.579 -9.871 1.00 95.25 319 ARG A O 1
ATOM 2464 N N . HIS A 1 320 ? 6.946 -8.152 -7.668 1.00 95.75 320 HIS A N 1
ATOM 2465 C CA . HIS A 1 320 ? 6.736 -6.715 -7.794 1.00 95.75 320 HIS A CA 1
ATOM 2466 C C . HIS A 1 320 ? 7.828 -5.965 -7.035 1.00 95.75 320 HIS A C 1
ATOM 2468 O O . HIS A 1 320 ? 8.027 -6.197 -5.845 1.00 95.75 320 HIS A O 1
ATOM 2474 N N . LEU A 1 321 ? 8.510 -5.053 -7.719 1.00 93.50 321 LEU A N 1
ATOM 2475 C CA . LEU A 1 321 ? 9.472 -4.140 -7.116 1.00 93.50 321 LEU A CA 1
ATOM 2476 C C . LEU A 1 321 ? 9.082 -2.712 -7.483 1.00 93.50 321 LEU A C 1
ATOM 2478 O O . LEU A 1 321 ? 8.873 -2.422 -8.657 1.00 93.50 321 LEU A O 1
ATOM 2482 N N . GLY A 1 322 ? 8.990 -1.827 -6.500 1.00 91.38 322 GLY A N 1
ATOM 2483 C CA . GLY A 1 322 ? 8.745 -0.408 -6.706 1.00 91.38 322 GLY A CA 1
ATOM 2484 C C . GLY A 1 322 ? 9.775 0.456 -5.996 1.00 91.38 322 GLY A C 1
ATOM 2485 O O . GLY A 1 322 ? 10.063 0.209 -4.830 1.00 91.38 322 GLY A O 1
ATOM 2486 N N . TYR A 1 323 ? 10.295 1.462 -6.687 1.00 87.25 323 TYR A N 1
ATOM 2487 C CA . TYR A 1 323 ? 11.083 2.558 -6.129 1.00 87.25 323 TYR A CA 1
ATOM 2488 C C . TYR A 1 323 ? 10.724 3.839 -6.895 1.00 87.25 323 TYR A C 1
ATOM 2490 O O . TYR A 1 323 ? 11.034 3.978 -8.076 1.00 87.25 323 TYR A O 1
ATOM 2498 N N . THR A 1 324 ? 9.950 4.730 -6.274 1.00 77.31 324 THR A N 1
ATOM 2499 C CA . THR A 1 324 ? 9.274 5.838 -6.984 1.00 77.31 324 THR A CA 1
ATOM 2500 C C . THR A 1 324 ? 10.139 7.071 -7.190 1.00 77.31 324 THR A C 1
ATOM 2502 O O . THR A 1 324 ? 9.892 7.829 -8.130 1.00 77.31 324 THR A O 1
ATOM 2505 N N . ASP A 1 325 ? 11.157 7.237 -6.351 1.00 76.19 325 ASP A N 1
ATOM 2506 C CA . ASP A 1 325 ? 11.917 8.487 -6.263 1.00 76.19 325 ASP A CA 1
ATOM 2507 C C . ASP A 1 325 ? 13.303 8.360 -6.908 1.00 76.19 325 ASP A C 1
ATOM 2509 O O . ASP A 1 325 ? 13.948 9.355 -7.228 1.00 76.19 325 ASP A O 1
ATOM 2513 N N . GLU A 1 326 ? 13.753 7.131 -7.186 1.00 76.19 326 GLU A N 1
ATOM 2514 C CA . GLU A 1 326 ? 14.985 6.913 -7.938 1.00 76.19 326 GLU A CA 1
ATOM 2515 C C . GLU A 1 326 ? 14.726 6.932 -9.445 1.00 76.19 326 GLU A C 1
ATOM 2517 O O . GLU A 1 326 ? 13.780 6.322 -9.957 1.00 76.19 326 GLU A O 1
ATOM 2522 N N . ILE A 1 327 ? 15.649 7.564 -10.171 1.00 80.94 327 ILE A N 1
ATOM 2523 C CA . ILE A 1 327 ? 15.606 7.675 -11.626 1.00 80.94 327 ILE A CA 1
ATOM 2524 C C . ILE A 1 327 ? 16.736 6.824 -12.239 1.00 80.94 327 ILE A C 1
ATOM 2526 O O . ILE A 1 327 ? 17.814 7.340 -12.554 1.00 80.94 327 ILE A O 1
ATOM 2530 N N . PRO A 1 328 ? 16.561 5.496 -12.393 1.00 84.81 328 PRO A N 1
ATOM 2531 C CA . PRO A 1 328 ? 17.574 4.640 -12.992 1.00 84.81 328 PRO A CA 1
ATOM 2532 C C . PRO A 1 328 ? 17.818 4.966 -14.461 1.00 84.81 328 PRO A C 1
ATOM 2534 O O . PRO A 1 328 ? 16.918 5.314 -15.228 1.00 84.81 328 PRO A O 1
ATOM 2537 N N . THR A 1 329 ? 19.052 4.723 -14.894 1.00 88.19 329 THR A N 1
ATOM 2538 C CA . THR A 1 329 ? 19.342 4.567 -16.323 1.00 88.19 329 THR A CA 1
ATOM 2539 C C . THR A 1 329 ? 18.785 3.240 -16.843 1.00 88.19 329 THR A C 1
ATOM 2541 O O . THR A 1 329 ? 18.619 2.287 -16.077 1.00 88.19 329 THR A O 1
ATOM 2544 N N . LEU A 1 330 ? 18.592 3.118 -18.161 1.00 90.00 330 LEU A N 1
ATOM 2545 C CA . LEU A 1 330 ? 18.205 1.846 -18.789 1.00 90.00 330 LEU A CA 1
ATOM 2546 C C . LEU A 1 330 ? 19.156 0.694 -18.409 1.00 90.00 330 LEU A C 1
ATOM 2548 O O . LEU A 1 330 ? 18.708 -0.418 -18.142 1.00 90.00 330 LEU A O 1
ATOM 2552 N N . GLY A 1 331 ? 20.464 0.956 -18.322 1.00 89.38 331 GLY A N 1
ATOM 2553 C CA . GLY A 1 331 ? 21.434 -0.036 -17.849 1.00 89.38 331 GLY A CA 1
ATOM 2554 C C . GLY A 1 331 ? 21.188 -0.489 -16.401 1.00 89.38 331 GLY A C 1
ATOM 2555 O O . GLY A 1 331 ? 21.385 -1.662 -16.083 1.00 89.38 331 GLY A O 1
ATOM 2556 N N . GLY A 1 332 ? 20.719 0.416 -15.535 1.00 87.44 332 GLY A N 1
ATOM 2557 C CA . GLY A 1 332 ? 20.274 0.095 -14.177 1.00 87.44 332 GLY A CA 1
ATOM 2558 C C . GLY A 1 332 ? 19.053 -0.823 -14.175 1.00 87.44 332 GLY A C 1
ATOM 2559 O O . GLY A 1 332 ? 19.079 -1.862 -13.517 1.00 87.44 332 GLY A O 1
ATOM 2560 N N . ILE A 1 333 ? 18.043 -0.507 -14.991 1.00 91.31 333 ILE A N 1
ATOM 2561 C CA . ILE A 1 333 ? 16.832 -1.330 -15.147 1.00 91.31 333 ILE A CA 1
ATOM 2562 C C . ILE A 1 333 ? 17.189 -2.731 -15.653 1.00 91.31 333 ILE A C 1
ATOM 2564 O O . ILE A 1 333 ? 16.796 -3.718 -15.037 1.00 91.31 333 ILE A O 1
ATOM 2568 N N . ILE A 1 334 ? 17.998 -2.836 -16.716 1.00 92.44 334 ILE A N 1
ATOM 2569 C CA . ILE A 1 334 ? 18.462 -4.129 -17.250 1.00 92.44 334 ILE A CA 1
ATOM 2570 C C . ILE A 1 334 ? 19.156 -4.941 -16.154 1.00 92.44 334 ILE A C 1
ATOM 2572 O O . ILE A 1 334 ? 18.927 -6.143 -16.024 1.00 92.44 334 ILE A O 1
ATOM 2576 N N . SER A 1 335 ? 19.983 -4.287 -15.336 1.00 89.69 335 SER A N 1
ATOM 2577 C CA . SER A 1 335 ? 20.670 -4.959 -14.240 1.00 89.69 335 SER A CA 1
ATOM 2578 C C . SER A 1 335 ? 19.721 -5.469 -13.155 1.00 89.69 335 SER A C 1
ATOM 2580 O O . SER A 1 335 ? 19.980 -6.543 -12.619 1.00 89.69 335 SER A O 1
ATOM 2582 N N . VAL A 1 336 ? 18.674 -4.718 -12.805 1.00 90.38 336 VAL A N 1
ATOM 2583 C CA . VAL A 1 336 ? 17.663 -5.140 -11.821 1.00 90.38 336 VAL A CA 1
ATOM 2584 C C . VAL A 1 336 ? 16.873 -6.326 -12.354 1.00 90.38 336 VAL A C 1
ATOM 2586 O O . VAL A 1 336 ? 16.777 -7.352 -11.687 1.00 90.38 336 VAL A O 1
ATOM 2589 N N . VAL A 1 337 ? 16.366 -6.207 -13.580 1.00 92.38 337 VAL A N 1
ATOM 2590 C CA . VAL A 1 337 ? 15.556 -7.243 -14.227 1.00 92.38 337 VAL A CA 1
ATOM 2591 C C . VAL A 1 337 ? 16.362 -8.535 -14.414 1.00 92.38 337 VAL A C 1
ATOM 2593 O O . VAL A 1 337 ? 15.839 -9.622 -14.196 1.00 92.38 337 VAL A O 1
ATOM 2596 N N . SER A 1 338 ? 17.658 -8.432 -14.731 1.00 90.88 338 SER A N 1
ATOM 2597 C CA . SER A 1 338 ? 18.554 -9.594 -14.812 1.00 90.88 338 SER A CA 1
ATOM 2598 C C . SER A 1 338 ? 18.830 -10.243 -13.451 1.00 90.88 338 SER A C 1
ATOM 2600 O O . SER A 1 338 ? 19.004 -11.459 -13.383 1.00 90.88 338 SER A O 1
ATOM 2602 N N . ALA A 1 339 ? 18.914 -9.447 -12.380 1.00 90.06 339 ALA A N 1
ATOM 2603 C CA . ALA A 1 339 ? 19.175 -9.948 -11.032 1.00 90.06 339 ALA A CA 1
ATOM 2604 C C . ALA A 1 339 ? 17.939 -10.608 -10.396 1.00 90.06 339 ALA A C 1
ATOM 2606 O O . ALA A 1 339 ? 18.085 -11.472 -9.533 1.00 90.06 339 ALA A O 1
ATOM 2607 N N . LEU A 1 340 ? 16.735 -10.231 -10.839 1.00 91.88 340 LEU A N 1
ATOM 2608 C CA . LEU A 1 340 ? 15.455 -10.693 -10.306 1.00 91.88 340 LEU A CA 1
ATOM 2609 C C . LEU A 1 340 ? 14.648 -11.423 -11.395 1.00 91.88 340 LEU A C 1
ATOM 2611 O O . LEU A 1 340 ? 13.727 -10.845 -11.973 1.00 91.88 340 LEU A O 1
ATOM 2615 N N . PRO A 1 341 ? 14.951 -12.701 -11.687 1.00 88.44 341 PRO A N 1
ATOM 2616 C CA . PRO A 1 341 ? 14.325 -13.423 -12.798 1.00 88.44 341 PRO A CA 1
ATOM 2617 C C . PRO A 1 341 ? 12.806 -13.606 -12.638 1.00 88.44 341 PRO A C 1
ATOM 2619 O O . PRO A 1 341 ? 12.095 -13.675 -13.636 1.00 88.44 341 PRO A O 1
ATOM 2622 N N . SER A 1 342 ? 12.305 -13.640 -11.398 1.00 92.31 342 SER A N 1
ATOM 2623 C CA . SER A 1 342 ? 10.876 -13.757 -11.064 1.00 92.31 342 SER A CA 1
ATOM 2624 C C . SER A 1 342 ? 10.097 -12.438 -11.188 1.00 92.31 342 SER A C 1
ATOM 2626 O O . SER A 1 342 ? 8.880 -12.424 -10.978 1.00 92.31 342 SER A O 1
ATOM 2628 N N . LEU A 1 343 ? 10.779 -11.324 -11.480 1.00 94.50 343 LEU A N 1
ATOM 2629 C CA . LEU A 1 343 ? 10.183 -9.993 -11.492 1.00 94.50 343 LEU A CA 1
ATOM 2630 C C . LEU A 1 343 ? 9.199 -9.845 -12.658 1.00 94.50 343 LEU A C 1
ATOM 2632 O O . LEU A 1 343 ? 9.562 -9.973 -13.823 1.00 94.50 343 LEU A O 1
ATOM 2636 N N . VAL A 1 344 ? 7.953 -9.510 -12.332 1.00 96.12 344 VAL A N 1
ATOM 2637 C CA . VAL A 1 344 ? 6.848 -9.305 -13.278 1.00 96.12 344 VAL A CA 1
ATOM 2638 C C . VAL A 1 344 ? 6.543 -7.820 -13.455 1.00 96.12 344 VAL A C 1
ATOM 2640 O O . VAL A 1 344 ? 6.307 -7.379 -14.580 1.00 96.12 344 VAL A O 1
ATOM 2643 N N . ILE A 1 345 ? 6.539 -7.061 -12.354 1.00 96.62 345 ILE A N 1
ATOM 2644 C CA . ILE A 1 345 ? 6.194 -5.637 -12.326 1.00 96.62 345 ILE A CA 1
ATOM 2645 C C . ILE A 1 345 ? 7.344 -4.850 -11.710 1.00 96.62 345 ILE A C 1
ATOM 2647 O O . ILE A 1 345 ? 7.797 -5.164 -10.609 1.00 96.62 345 ILE A O 1
ATOM 2651 N N . LEU A 1 346 ? 7.768 -3.801 -12.406 1.00 95.19 346 LEU A N 1
ATOM 2652 C CA . LEU A 1 346 ? 8.747 -2.835 -11.934 1.00 95.19 346 LEU A CA 1
ATOM 2653 C C . LEU A 1 346 ? 8.099 -1.458 -11.951 1.00 95.19 346 LEU A C 1
ATOM 2655 O O . LEU A 1 346 ? 7.700 -0.991 -13.013 1.00 95.19 346 LEU A O 1
ATOM 2659 N N . THR A 1 347 ? 8.006 -0.817 -10.794 1.00 93.88 347 THR A N 1
ATOM 2660 C CA . THR A 1 347 ? 7.578 0.575 -10.672 1.00 93.88 347 THR A CA 1
ATOM 2661 C C . THR A 1 347 ? 8.809 1.438 -10.440 1.00 93.88 347 THR A C 1
ATOM 2663 O O . THR A 1 347 ? 9.418 1.342 -9.380 1.00 93.88 347 THR A O 1
ATOM 2666 N N . CYS A 1 348 ? 9.193 2.259 -11.409 1.00 90.44 348 CYS A N 1
ATOM 2667 C CA . CYS A 1 348 ? 10.319 3.177 -11.273 1.00 90.44 348 CYS A CA 1
ATOM 2668 C C . CYS A 1 348 ? 10.205 4.351 -12.242 1.00 90.44 348 CYS A C 1
ATOM 2670 O O . CYS A 1 348 ? 9.475 4.278 -13.231 1.00 90.44 348 CYS A O 1
ATOM 2672 N N . GLN A 1 349 ? 10.963 5.418 -11.999 1.00 87.12 349 GLN A N 1
ATOM 2673 C CA . GLN A 1 349 ? 11.206 6.404 -13.050 1.00 87.12 349 GLN A CA 1
ATOM 2674 C C . GLN A 1 349 ? 12.230 5.861 -14.060 1.00 87.12 349 GLN A C 1
ATOM 2676 O O . GLN A 1 349 ? 12.842 4.812 -13.853 1.00 87.12 349 GLN A O 1
ATOM 2681 N N . VAL A 1 350 ? 12.410 6.538 -15.192 1.00 86.06 350 VAL A N 1
ATOM 2682 C CA . VAL A 1 350 ? 13.397 6.152 -16.213 1.00 86.06 350 VAL A CA 1
ATOM 2683 C C . VAL A 1 350 ? 14.131 7.407 -16.635 1.00 86.06 350 VAL A C 1
ATOM 2685 O O . VAL A 1 350 ? 13.499 8.274 -17.210 1.00 86.06 350 VAL A O 1
ATOM 2688 N N . GLN A 1 351 ? 15.435 7.516 -16.359 1.00 79.06 351 GLN A N 1
ATOM 2689 C CA . GLN A 1 351 ? 16.165 8.773 -16.576 1.00 79.06 351 GLN A CA 1
ATOM 2690 C C . GLN A 1 351 ? 16.486 8.980 -18.051 1.00 79.06 351 GLN A C 1
ATOM 2692 O O . GLN A 1 351 ? 16.111 9.974 -18.646 1.00 79.06 351 GLN A O 1
ATOM 2697 N N . ARG A 1 352 ? 17.281 8.050 -18.587 1.00 78.19 352 ARG A N 1
ATOM 2698 C CA . ARG A 1 352 ? 17.857 8.053 -19.933 1.00 78.19 352 ARG A CA 1
ATOM 2699 C C . ARG A 1 352 ? 18.516 6.706 -20.205 1.00 78.19 352 ARG A C 1
ATOM 2701 O O . ARG A 1 352 ? 18.763 5.906 -19.297 1.00 78.19 352 ARG A O 1
ATOM 2708 N N . VAL A 1 353 ? 18.889 6.476 -21.458 1.00 72.88 353 VAL A N 1
ATOM 2709 C CA . VAL A 1 353 ? 19.557 5.249 -21.936 1.00 72.88 353 VAL A CA 1
ATOM 2710 C C . VAL A 1 353 ? 20.879 4.955 -21.188 1.00 72.88 353 VAL A C 1
ATOM 2712 O O . VAL A 1 353 ? 21.279 3.800 -21.070 1.00 72.88 353 VAL A O 1
ATOM 2715 N N . GLY A 1 354 ? 21.500 5.969 -20.571 1.00 71.50 354 GLY A N 1
ATOM 2716 C CA . GLY A 1 354 ? 22.698 5.836 -19.731 1.00 71.50 354 GLY A CA 1
ATOM 2717 C C . GLY A 1 354 ? 23.998 5.749 -20.538 1.00 71.50 354 GLY A C 1
ATOM 2718 O O . GLY A 1 354 ? 24.016 5.243 -21.659 1.00 71.50 354 GLY A O 1
ATOM 2719 N N . SER A 1 355 ? 25.106 6.228 -19.961 1.00 71.56 355 SER A N 1
ATOM 2720 C CA . SER A 1 355 ? 26.387 6.420 -20.668 1.00 71.56 355 SER A CA 1
ATOM 2721 C C . SER A 1 355 ? 26.988 5.135 -21.259 1.00 71.56 355 SER A C 1
ATOM 2723 O O . SER A 1 355 ? 27.655 5.147 -22.293 1.00 71.56 355 SER A O 1
ATOM 2725 N N . THR A 1 356 ? 26.735 3.994 -20.620 1.00 71.12 356 THR A N 1
ATOM 2726 C CA . THR A 1 356 ? 27.227 2.685 -21.067 1.00 71.12 356 THR A CA 1
ATOM 2727 C C . THR A 1 356 ? 26.572 2.221 -22.365 1.00 71.12 356 THR A C 1
ATOM 2729 O O . THR A 1 356 ? 27.225 1.566 -23.174 1.00 71.12 356 THR A O 1
ATOM 2732 N N . ILE A 1 357 ? 25.304 2.572 -22.583 1.00 78.44 357 ILE A N 1
ATOM 2733 C CA . ILE A 1 357 ? 24.556 2.217 -23.793 1.00 78.44 357 ILE A CA 1
ATOM 2734 C C . ILE A 1 357 ? 24.709 3.314 -24.857 1.00 78.44 357 ILE A C 1
ATOM 2736 O O . ILE A 1 357 ? 24.699 3.012 -26.050 1.00 78.44 357 ILE A O 1
ATOM 2740 N N . THR A 1 358 ? 24.932 4.575 -24.463 1.00 78.94 358 THR A N 1
ATOM 2741 C CA . THR A 1 358 ? 25.122 5.674 -25.426 1.00 78.94 358 THR A CA 1
ATOM 2742 C C . THR A 1 358 ? 26.357 5.511 -26.309 1.00 78.94 358 THR A C 1
ATOM 2744 O O . THR A 1 358 ? 26.342 6.018 -27.426 1.00 78.94 358 THR A O 1
ATOM 2747 N N . ASN A 1 359 ? 27.375 4.769 -25.855 1.00 83.38 359 ASN A N 1
ATOM 2748 C CA . ASN A 1 359 ? 28.580 4.455 -26.637 1.00 83.38 359 ASN A CA 1
ATOM 2749 C C . ASN A 1 359 ? 28.318 3.509 -27.823 1.00 83.38 359 ASN A C 1
ATOM 2751 O O . ASN A 1 359 ? 29.190 3.327 -28.670 1.00 83.38 359 ASN A O 1
ATOM 2755 N N . ILE A 1 360 ? 27.141 2.882 -27.882 1.00 85.50 360 ILE A N 1
ATOM 2756 C CA . ILE A 1 360 ? 26.714 2.083 -29.028 1.00 85.50 360 ILE A CA 1
ATOM 2757 C C . ILE A 1 360 ? 26.001 3.022 -30.020 1.00 85.50 360 ILE A C 1
ATOM 2759 O O . ILE A 1 360 ? 25.120 3.776 -29.582 1.00 85.50 360 ILE A O 1
ATOM 2763 N N . PRO A 1 361 ? 26.329 2.975 -31.329 1.00 88.06 361 PRO A N 1
ATOM 2764 C CA . PRO A 1 361 ? 25.580 3.690 -32.364 1.00 88.06 361 PRO A CA 1
ATOM 2765 C C . PRO A 1 361 ? 24.072 3.428 -32.255 1.00 88.06 361 PRO A C 1
ATOM 2767 O O . PRO A 1 361 ? 23.657 2.307 -31.957 1.00 88.06 361 PRO A O 1
ATOM 2770 N N . VAL A 1 362 ? 23.249 4.468 -32.425 1.00 85.50 362 VAL A N 1
ATOM 2771 C CA . VAL A 1 362 ? 21.794 4.424 -32.152 1.00 85.50 362 VAL A CA 1
ATOM 2772 C C . VAL A 1 362 ? 21.092 3.308 -32.932 1.00 85.50 362 VAL A C 1
ATOM 2774 O O . VAL A 1 362 ? 20.219 2.632 -32.387 1.00 85.50 362 VAL A O 1
ATOM 2777 N N . ASP A 1 363 ? 21.518 3.106 -34.174 1.00 87.62 363 ASP A N 1
ATOM 2778 C CA . ASP A 1 363 ? 21.080 2.092 -35.131 1.00 87.62 363 ASP A CA 1
ATOM 2779 C C . ASP A 1 363 ? 21.503 0.664 -34.745 1.00 87.62 363 ASP A C 1
ATOM 2781 O O . ASP A 1 363 ? 20.775 -0.298 -34.977 1.00 87.62 363 ASP A O 1
ATOM 2785 N N . GLU A 1 364 ? 22.638 0.499 -34.064 1.00 91.81 364 GLU A N 1
ATOM 2786 C CA . GLU A 1 364 ? 23.112 -0.818 -33.628 1.00 91.81 364 GLU A CA 1
ATOM 2787 C C . GLU A 1 364 ? 22.633 -1.228 -32.227 1.00 91.81 364 GLU A C 1
ATOM 2789 O O . GLU A 1 364 ? 22.713 -2.411 -31.868 1.00 91.81 364 GLU A O 1
ATOM 2794 N N . ARG A 1 365 ? 22.141 -0.278 -31.417 1.00 91.75 365 ARG A N 1
ATOM 2795 C CA . ARG A 1 365 ? 21.748 -0.508 -30.012 1.00 91.75 365 ARG A CA 1
ATOM 2796 C C . ARG A 1 365 ? 20.794 -1.691 -29.830 1.00 91.75 365 ARG A C 1
ATOM 2798 O O . ARG A 1 365 ? 21.124 -2.547 -29.005 1.00 91.75 365 ARG A O 1
ATOM 2805 N N . PRO A 1 366 ? 19.671 -1.810 -30.568 1.00 92.12 366 PRO A N 1
ATOM 2806 C CA . PRO A 1 366 ? 18.744 -2.924 -30.376 1.00 92.12 366 PRO A CA 1
ATOM 2807 C C . PRO A 1 366 ? 19.408 -4.286 -30.608 1.00 92.12 366 PRO A C 1
ATOM 2809 O O . PRO A 1 366 ? 19.261 -5.194 -29.792 1.00 92.12 366 PRO A O 1
ATOM 2812 N N . ARG A 1 367 ? 20.198 -4.412 -31.685 1.00 94.44 367 ARG A N 1
ATOM 2813 C CA . ARG A 1 367 ? 20.899 -5.653 -32.043 1.00 94.44 367 ARG A CA 1
ATOM 2814 C C . ARG A 1 367 ? 21.944 -6.028 -30.995 1.00 94.44 367 ARG A C 1
ATOM 2816 O O . ARG A 1 367 ? 21.897 -7.137 -30.469 1.00 94.44 367 ARG A O 1
ATOM 2823 N N . ARG A 1 368 ? 22.847 -5.104 -30.645 1.00 93.88 368 ARG A N 1
ATOM 2824 C CA . ARG A 1 368 ? 23.932 -5.386 -29.687 1.00 93.88 368 ARG A CA 1
ATOM 2825 C C . ARG A 1 368 ? 23.415 -5.689 -28.284 1.00 93.88 368 ARG A C 1
ATOM 2827 O O . ARG A 1 368 ? 23.965 -6.552 -27.602 1.00 93.88 368 ARG A O 1
ATOM 2834 N N . LEU A 1 369 ? 22.372 -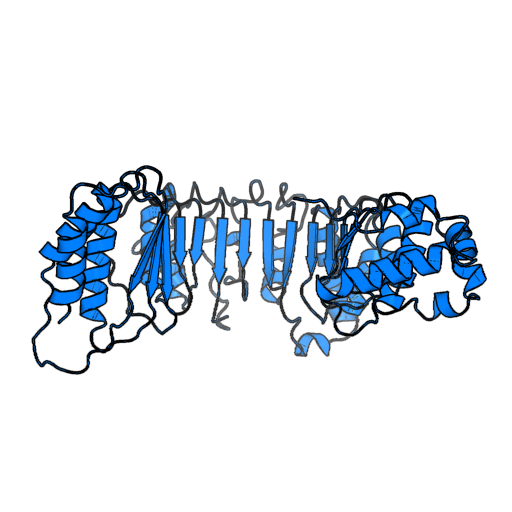4.989 -27.834 1.00 93.12 369 LEU A N 1
ATOM 2835 C CA . LEU A 1 369 ? 21.763 -5.280 -26.537 1.00 93.12 369 LEU A CA 1
ATOM 2836 C C . LEU A 1 369 ? 21.093 -6.655 -26.548 1.00 93.12 369 LEU A C 1
ATOM 2838 O O . LEU A 1 369 ? 21.290 -7.420 -25.605 1.00 93.12 369 LEU A O 1
ATOM 2842 N N . ARG A 1 370 ? 20.365 -6.998 -27.619 1.00 94.31 370 ARG A N 1
ATOM 2843 C CA . ARG A 1 370 ? 19.734 -8.315 -27.770 1.00 94.31 370 ARG A CA 1
ATOM 2844 C C . ARG A 1 370 ? 20.758 -9.446 -27.734 1.00 94.31 370 ARG A C 1
ATOM 2846 O O . ARG A 1 370 ? 20.579 -10.377 -26.962 1.00 94.31 370 ARG A O 1
ATOM 2853 N N . GLU A 1 371 ? 21.840 -9.345 -28.504 1.00 94.25 371 GLU A N 1
ATOM 2854 C CA . GLU A 1 371 ? 22.919 -10.350 -28.542 1.00 94.25 371 GLU A CA 1
ATOM 2855 C C . GLU A 1 371 ? 23.516 -10.635 -27.158 1.00 94.25 371 GLU A C 1
ATOM 2857 O O . GLU A 1 371 ? 23.939 -11.755 -26.882 1.00 94.25 371 GLU A O 1
ATOM 2862 N N . LYS A 1 372 ? 23.539 -9.630 -26.277 1.00 92.62 372 LYS A N 1
ATOM 2863 C CA . LYS A 1 372 ? 24.149 -9.736 -24.950 1.00 92.62 372 LYS A CA 1
ATOM 2864 C C . LYS A 1 372 ? 23.176 -10.152 -23.846 1.00 92.62 372 LYS A C 1
ATOM 2866 O O . LYS A 1 372 ? 23.604 -10.772 -22.874 1.00 92.62 372 LYS A O 1
ATOM 2871 N N . HIS A 1 373 ? 21.910 -9.756 -23.945 1.00 92.88 373 HIS A N 1
ATOM 2872 C CA . HIS A 1 373 ? 20.980 -9.787 -22.814 1.00 92.88 373 HIS A CA 1
ATOM 2873 C C . HIS A 1 373 ? 19.680 -10.558 -23.073 1.00 92.88 373 HIS A C 1
ATOM 2875 O O . HIS A 1 373 ? 18.901 -10.704 -22.139 1.00 92.88 373 HIS A O 1
ATOM 2881 N N . TYR A 1 374 ? 19.413 -11.036 -24.292 1.00 93.56 374 TYR A N 1
ATOM 2882 C CA . TYR A 1 374 ? 18.160 -11.727 -24.613 1.00 93.56 374 TYR A CA 1
ATOM 2883 C C . TYR A 1 374 ? 18.233 -13.254 -24.394 1.00 93.56 374 TYR A C 1
ATOM 2885 O O . TYR A 1 374 ? 19.202 -13.873 -24.838 1.00 93.56 374 TYR A O 1
ATOM 2893 N N . PRO A 1 375 ? 17.176 -13.890 -23.846 1.00 92.62 375 PRO A N 1
ATOM 2894 C CA . PRO A 1 375 ? 16.044 -13.265 -23.157 1.00 92.62 375 PRO A CA 1
ATOM 2895 C C . PRO A 1 375 ? 16.460 -12.778 -21.762 1.00 92.62 375 PRO A C 1
ATOM 2897 O O . PRO A 1 375 ? 17.167 -13.484 -21.044 1.00 92.62 375 PRO A O 1
ATOM 2900 N N . LEU A 1 376 ? 16.010 -11.580 -21.376 1.00 91.50 376 LEU A N 1
ATOM 2901 C CA . LEU A 1 376 ? 16.423 -10.973 -20.110 1.00 91.50 376 LEU A CA 1
ATOM 2902 C C . LEU A 1 376 ? 15.654 -11.547 -18.910 1.00 91.50 376 LEU A C 1
ATOM 2904 O O . LEU A 1 376 ? 16.283 -11.962 -17.939 1.00 91.50 376 LEU A O 1
ATOM 2908 N N . SER A 1 377 ? 14.317 -11.574 -18.966 1.00 89.69 377 SER A N 1
ATOM 2909 C CA . SER A 1 377 ? 13.445 -12.219 -17.968 1.00 89.69 377 SER A CA 1
ATOM 2910 C C . SER A 1 377 ? 11.978 -12.294 -18.441 1.00 89.69 377 SER A C 1
ATOM 2912 O O . SER A 1 377 ? 11.644 -11.829 -19.536 1.00 89.69 377 SER A O 1
ATOM 2914 N N . ASP A 1 378 ? 11.092 -12.816 -17.580 1.00 88.69 378 ASP A N 1
ATOM 2915 C CA . ASP A 1 378 ? 9.626 -12.812 -17.738 1.00 88.69 378 ASP A CA 1
ATOM 2916 C C . ASP A 1 378 ? 8.951 -11.486 -17.339 1.00 88.69 378 ASP A C 1
ATOM 2918 O O . ASP A 1 378 ? 7.751 -11.440 -17.076 1.00 88.69 378 ASP A O 1
ATOM 2922 N N . PHE A 1 379 ? 9.707 -10.391 -17.302 1.00 94.12 379 PHE A N 1
ATOM 2923 C CA . PHE A 1 379 ? 9.222 -9.050 -16.991 1.00 94.12 379 PHE A CA 1
ATOM 2924 C C . PHE A 1 379 ? 8.079 -8.602 -17.917 1.00 94.12 379 PHE A C 1
ATOM 2926 O O . PHE A 1 379 ? 8.210 -8.674 -19.140 1.00 94.12 379 PHE A O 1
ATOM 2933 N N . ARG A 1 380 ? 6.962 -8.125 -17.337 1.00 95.94 380 ARG A N 1
ATOM 2934 C CA . ARG A 1 380 ? 5.709 -7.846 -18.071 1.00 95.94 380 ARG A CA 1
ATOM 2935 C C . ARG A 1 380 ? 5.242 -6.402 -18.043 1.00 95.94 380 ARG A C 1
ATOM 2937 O O . ARG A 1 380 ? 4.627 -5.971 -19.019 1.00 95.94 380 ARG A O 1
ATOM 2944 N N . VAL A 1 381 ? 5.457 -5.696 -16.934 1.00 96.38 381 VAL A N 1
ATOM 2945 C CA . VAL A 1 381 ? 4.884 -4.364 -16.711 1.00 96.38 381 VAL A CA 1
ATOM 2946 C C . VAL A 1 381 ? 5.935 -3.416 -16.152 1.00 96.38 381 VAL A C 1
ATOM 2948 O O . VAL A 1 381 ? 6.466 -3.644 -15.064 1.00 96.38 381 VAL A O 1
ATOM 2951 N N . LEU A 1 382 ? 6.179 -2.322 -16.868 1.00 95.06 382 LEU A N 1
ATOM 2952 C CA . LEU A 1 382 ? 6.929 -1.171 -16.371 1.00 95.06 382 LEU A CA 1
ATOM 2953 C C . LEU A 1 382 ? 5.937 -0.086 -15.948 1.00 95.06 382 LEU A C 1
ATOM 2955 O O . LEU A 1 382 ? 5.137 0.347 -16.767 1.00 95.06 382 LEU A O 1
ATOM 2959 N N . ARG A 1 383 ? 5.965 0.366 -14.696 1.00 94.50 383 ARG A N 1
ATOM 2960 C CA . ARG A 1 383 ? 5.117 1.461 -14.211 1.00 94.50 383 ARG A CA 1
ATOM 2961 C C . ARG A 1 383 ? 5.952 2.689 -13.916 1.00 94.50 383 ARG A C 1
ATOM 2963 O O . ARG A 1 383 ? 6.900 2.605 -13.144 1.00 94.50 383 ARG A O 1
ATOM 2970 N N . ILE A 1 384 ? 5.557 3.822 -14.477 1.00 91.50 384 ILE A N 1
ATOM 2971 C CA . ILE A 1 384 ? 6.243 5.098 -14.301 1.00 91.50 384 ILE A CA 1
ATOM 2972 C C . ILE A 1 384 ? 5.233 6.061 -13.660 1.00 91.50 384 ILE A C 1
ATOM 2974 O O . ILE A 1 384 ? 4.411 6.642 -14.367 1.00 91.50 384 ILE A O 1
ATOM 2978 N N . PRO A 1 385 ? 5.208 6.170 -12.316 1.00 84.81 385 PRO A N 1
ATOM 2979 C CA . PRO A 1 385 ? 4.148 6.883 -11.595 1.00 84.81 385 PRO A CA 1
ATOM 2980 C C . PRO A 1 385 ? 4.243 8.405 -11.757 1.00 84.81 385 PRO A C 1
ATOM 2982 O O . PRO A 1 385 ? 3.220 9.086 -11.824 1.00 84.81 385 PRO A O 1
ATOM 2985 N N . HIS A 1 386 ? 5.466 8.922 -11.879 1.00 79.69 386 HIS A N 1
ATOM 2986 C CA . HIS A 1 386 ? 5.777 10.331 -12.081 1.00 79.69 386 HIS A CA 1
ATOM 2987 C C . HIS A 1 386 ? 6.791 10.430 -13.219 1.00 79.69 386 HIS A C 1
ATOM 2989 O O . HIS A 1 386 ? 7.771 9.689 -13.248 1.00 79.69 386 HIS A O 1
ATOM 2995 N N . ALA A 1 387 ? 6.532 11.299 -14.189 1.00 62.84 387 ALA A N 1
ATOM 2996 C CA . ALA A 1 387 ? 7.388 11.466 -15.360 1.00 62.84 387 ALA A CA 1
ATOM 2997 C C . ALA A 1 387 ? 7.447 12.944 -15.760 1.00 62.84 387 ALA A C 1
ATOM 2999 O O . ALA A 1 387 ? 7.220 13.322 -16.905 1.00 62.84 387 ALA A O 1
ATOM 3000 N N . THR A 1 388 ? 7.682 13.799 -14.767 1.00 64.62 388 THR A N 1
ATOM 3001 C CA . THR A 1 388 ? 7.681 15.253 -14.947 1.00 64.62 388 THR A CA 1
ATOM 3002 C C . THR A 1 388 ? 8.976 15.778 -15.560 1.00 64.62 388 THR A C 1
ATOM 3004 O O . THR A 1 388 ? 8.953 16.849 -16.155 1.00 64.62 388 THR A O 1
ATOM 3007 N N . GLU A 1 389 ? 10.085 15.038 -15.463 1.00 74.19 389 GLU A N 1
ATOM 3008 C CA . GLU A 1 389 ? 11.409 15.539 -15.870 1.00 74.19 389 GLU A CA 1
ATOM 3009 C C . GLU A 1 389 ? 11.991 14.875 -17.122 1.00 74.19 389 GLU A C 1
ATOM 3011 O O . GLU A 1 389 ? 12.924 15.412 -17.720 1.00 74.19 389 GLU A O 1
ATOM 3016 N N . VAL A 1 390 ? 11.457 13.725 -17.544 1.00 80.69 390 VAL A N 1
ATOM 3017 C CA . VAL A 1 390 ? 12.021 12.950 -18.658 1.00 80.69 390 VAL A CA 1
ATOM 3018 C C . VAL A 1 390 ? 11.086 13.009 -19.864 1.00 80.69 390 VAL A C 1
ATOM 3020 O O . VAL A 1 390 ? 9.913 12.644 -19.731 1.00 80.69 390 VAL A O 1
ATOM 3023 N N . PRO A 1 391 ? 11.579 13.433 -21.045 1.00 87.06 391 PRO A N 1
ATOM 3024 C CA . PRO A 1 391 ? 10.772 13.482 -22.258 1.00 87.06 391 PRO A CA 1
ATOM 3025 C C . PRO A 1 391 ? 10.155 12.116 -22.589 1.00 87.06 391 PRO A C 1
ATOM 3027 O O . PRO A 1 391 ? 10.793 11.067 -22.445 1.00 87.06 391 PRO A O 1
ATOM 3030 N N . ALA A 1 392 ? 8.904 12.114 -23.057 1.00 86.88 392 ALA A N 1
ATOM 3031 C CA . ALA A 1 392 ? 8.181 10.886 -23.392 1.00 86.88 392 ALA A CA 1
ATOM 3032 C C . ALA A 1 392 ? 8.894 10.066 -24.484 1.00 86.88 392 ALA A C 1
ATOM 3034 O O . ALA A 1 392 ? 8.793 8.840 -24.499 1.00 86.88 392 ALA A O 1
ATOM 3035 N N . GLU A 1 393 ? 9.647 10.739 -25.354 1.00 88.19 393 GLU A N 1
ATOM 3036 C CA . GLU A 1 393 ? 10.503 10.183 -26.400 1.00 88.19 393 GLU A CA 1
ATOM 3037 C C . GLU A 1 393 ? 11.602 9.288 -25.811 1.00 88.19 393 GLU A C 1
ATOM 3039 O O . GLU A 1 393 ? 11.834 8.173 -26.286 1.00 88.19 393 GLU A O 1
ATOM 3044 N N . GLU A 1 394 ? 12.257 9.737 -24.737 1.00 88.44 394 GLU A N 1
ATOM 3045 C CA . GLU A 1 394 ? 13.309 8.965 -24.072 1.00 88.44 394 GLU A CA 1
ATOM 3046 C C . GLU A 1 394 ? 12.735 7.737 -23.364 1.00 88.44 394 GLU A C 1
ATOM 3048 O O . GLU A 1 394 ? 13.309 6.644 -23.439 1.00 88.44 394 GLU A O 1
ATOM 3053 N N . ILE A 1 395 ? 11.569 7.895 -22.734 1.00 90.38 395 ILE A N 1
ATOM 3054 C CA . ILE A 1 395 ? 10.836 6.796 -22.099 1.00 90.38 395 ILE A CA 1
ATOM 3055 C C . ILE A 1 395 ? 10.405 5.766 -23.150 1.00 90.38 395 ILE A C 1
ATOM 3057 O O . ILE A 1 395 ? 10.612 4.567 -22.952 1.00 90.38 395 ILE A O 1
ATOM 3061 N N . ALA A 1 396 ? 9.853 6.213 -24.282 1.00 91.38 396 ALA A N 1
ATOM 3062 C CA . ALA A 1 396 ? 9.473 5.353 -25.400 1.00 91.38 396 ALA A CA 1
ATOM 3063 C C . ALA A 1 396 ? 10.678 4.580 -25.937 1.00 91.38 396 ALA A C 1
ATOM 3065 O O . ALA A 1 396 ? 10.620 3.358 -26.081 1.00 91.38 396 ALA A O 1
ATOM 3066 N N . TYR A 1 397 ? 11.802 5.260 -26.160 1.00 91.19 397 TYR A N 1
ATOM 3067 C CA . TYR A 1 397 ? 13.025 4.624 -26.634 1.00 91.19 397 TYR A CA 1
ATOM 3068 C C . TYR A 1 397 ? 13.566 3.576 -25.649 1.00 91.19 397 TYR A C 1
ATOM 3070 O O . TYR A 1 397 ? 13.906 2.461 -26.054 1.00 91.19 397 TYR A O 1
ATOM 3078 N N . ALA A 1 398 ? 13.593 3.885 -24.349 1.00 92.06 398 ALA A N 1
ATOM 3079 C CA . ALA A 1 398 ? 13.991 2.933 -23.315 1.00 92.06 398 ALA A CA 1
ATOM 3080 C C . ALA A 1 398 ? 13.041 1.724 -23.243 1.00 92.06 398 ALA A C 1
ATOM 3082 O O . ALA A 1 398 ? 13.504 0.585 -23.190 1.00 92.06 398 ALA A O 1
ATOM 3083 N N . ALA A 1 399 ? 11.727 1.953 -23.300 1.00 93.25 399 ALA A N 1
ATOM 3084 C CA . ALA A 1 399 ? 10.717 0.899 -23.298 1.00 93.25 399 ALA A CA 1
ATOM 3085 C C . ALA A 1 399 ? 10.825 -0.021 -24.524 1.00 93.25 399 ALA A C 1
ATOM 3087 O O . ALA A 1 399 ? 10.736 -1.240 -24.383 1.00 93.25 399 ALA A O 1
ATOM 3088 N N . MET A 1 400 ? 11.080 0.535 -25.713 1.00 93.69 400 MET A N 1
ATOM 3089 C CA . MET A 1 400 ? 11.314 -0.255 -26.925 1.00 93.69 400 MET A CA 1
ATOM 3090 C C . MET A 1 400 ? 12.554 -1.134 -26.789 1.00 93.69 400 MET A C 1
ATOM 3092 O O . MET A 1 400 ? 12.488 -2.325 -27.083 1.00 93.69 400 MET A O 1
ATOM 3096 N N . LEU A 1 401 ? 13.669 -0.585 -26.294 1.00 94.56 401 LEU A N 1
ATOM 3097 C CA . LEU A 1 401 ? 14.863 -1.385 -26.017 1.00 94.56 401 LEU A CA 1
ATOM 3098 C C . LEU A 1 401 ? 14.573 -2.487 -24.990 1.00 94.56 401 LEU A C 1
ATOM 3100 O O . LEU A 1 401 ? 14.999 -3.619 -25.196 1.00 94.56 401 LEU A O 1
ATOM 3104 N N . LEU A 1 402 ? 13.804 -2.211 -23.933 1.00 94.81 402 LEU A N 1
ATOM 3105 C CA . LEU A 1 402 ? 13.385 -3.242 -22.978 1.00 94.81 402 LEU A CA 1
ATOM 3106 C C . LEU A 1 402 ? 12.502 -4.316 -23.623 1.00 94.81 402 LEU A C 1
ATOM 3108 O O . LEU A 1 402 ? 12.718 -5.488 -23.346 1.00 94.81 402 LEU A O 1
ATOM 3112 N N . ALA A 1 403 ? 11.573 -3.971 -24.517 1.00 94.81 403 ALA A N 1
ATOM 3113 C CA . ALA A 1 403 ? 10.745 -4.956 -25.224 1.00 94.81 403 ALA A CA 1
ATOM 3114 C C . ALA A 1 403 ? 11.556 -5.848 -26.179 1.00 94.81 403 ALA A C 1
ATOM 3116 O O . ALA A 1 403 ? 11.206 -7.009 -26.398 1.00 94.81 403 ALA A O 1
ATOM 3117 N N . VAL A 1 404 ? 12.672 -5.344 -26.719 1.00 94.62 404 VAL A N 1
ATOM 3118 C CA . VAL A 1 404 ? 13.627 -6.173 -27.474 1.00 94.62 404 VAL A CA 1
ATOM 3119 C C . VAL A 1 404 ? 14.271 -7.232 -26.572 1.00 94.62 404 VAL A C 1
ATOM 3121 O O . VAL A 1 404 ? 14.532 -8.341 -27.037 1.00 94.62 404 VAL A O 1
ATOM 3124 N N . LEU A 1 405 ? 14.522 -6.907 -25.299 1.00 95.62 405 LEU A N 1
ATOM 3125 C CA . LEU A 1 405 ? 15.193 -7.779 -24.325 1.00 95.62 405 LEU A CA 1
ATOM 3126 C C . LEU A 1 405 ? 14.232 -8.707 -23.566 1.00 95.62 405 LEU A C 1
ATOM 3128 O O . LEU A 1 405 ? 14.591 -9.843 -23.256 1.00 95.62 405 LEU A O 1
ATOM 3132 N N . CYS A 1 406 ? 13.019 -8.233 -23.293 1.00 95.25 406 CYS A N 1
ATOM 3133 C CA . CYS A 1 406 ? 11.978 -8.903 -22.525 1.00 95.25 406 CYS A CA 1
ATOM 3134 C C . CYS A 1 406 ? 10.779 -9.178 -23.444 1.00 95.25 406 CYS A C 1
ATOM 3136 O O . CYS A 1 406 ? 9.910 -8.315 -23.587 1.00 95.25 406 CYS A O 1
ATOM 3138 N N . PRO A 1 407 ? 10.678 -10.368 -24.062 1.00 89.56 407 PRO A N 1
ATOM 3139 C CA . PRO A 1 407 ? 9.600 -10.662 -25.010 1.00 89.56 407 PRO A CA 1
ATOM 3140 C C . PRO A 1 407 ? 8.203 -10.648 -24.363 1.00 89.56 407 PRO A C 1
ATOM 3142 O O . PRO A 1 407 ? 7.201 -10.500 -25.062 1.00 89.56 407 PRO A O 1
ATOM 3145 N N . ASN A 1 408 ? 8.133 -10.784 -23.036 1.00 93.69 408 ASN A N 1
ATOM 3146 C CA . ASN A 1 408 ? 6.897 -10.779 -22.258 1.00 93.69 408 ASN A CA 1
ATOM 3147 C C . ASN A 1 408 ? 6.488 -9.384 -21.752 1.00 93.69 408 ASN A C 1
ATOM 3149 O O . ASN A 1 408 ? 5.443 -9.273 -21.107 1.00 93.69 408 ASN A O 1
ATOM 3153 N N . LEU A 1 409 ? 7.251 -8.327 -22.066 1.00 95.38 409 LEU A N 1
ATOM 3154 C CA . LEU A 1 409 ? 6.881 -6.949 -21.741 1.00 95.38 409 LEU A CA 1
ATOM 3155 C C . LEU A 1 409 ? 5.677 -6.537 -22.593 1.00 95.38 409 LEU A C 1
ATOM 3157 O O . LEU A 1 409 ? 5.770 -6.445 -23.815 1.00 95.38 409 LEU A O 1
ATOM 3161 N N . VAL A 1 410 ? 4.539 -6.310 -21.938 1.00 93.94 410 VAL A N 1
ATOM 3162 C CA . VAL A 1 410 ? 3.261 -6.024 -22.610 1.00 93.94 410 VAL A CA 1
ATOM 3163 C C . VAL A 1 410 ? 2.670 -4.673 -22.238 1.00 93.94 410 VAL A C 1
ATOM 3165 O O . VAL A 1 410 ? 1.727 -4.238 -22.886 1.00 93.94 410 VAL A O 1
ATOM 3168 N N . GLN A 1 411 ? 3.177 -4.012 -21.196 1.00 93.19 411 GLN A N 1
ATOM 3169 C CA . GLN A 1 411 ? 2.554 -2.797 -20.682 1.00 93.19 411 GLN A CA 1
ATOM 3170 C C . GLN A 1 411 ? 3.584 -1.836 -20.089 1.00 93.19 411 GLN A C 1
ATOM 3172 O O . GLN A 1 411 ? 4.471 -2.241 -19.334 1.00 93.19 411 GLN A O 1
ATOM 3177 N N . VAL A 1 412 ? 3.430 -0.553 -20.422 1.00 93.31 412 VAL A N 1
ATOM 3178 C CA . VAL A 1 412 ? 4.158 0.559 -19.800 1.00 93.31 412 VAL A CA 1
ATOM 3179 C C . VAL A 1 412 ? 3.134 1.521 -19.221 1.00 93.31 412 VAL A C 1
ATOM 3181 O O . VAL A 1 412 ? 2.574 2.308 -19.975 1.00 93.31 412 VAL A O 1
ATOM 3184 N N . ASP A 1 413 ? 2.858 1.450 -17.918 1.00 92.38 413 ASP A N 1
ATOM 3185 C CA . ASP A 1 413 ? 1.887 2.318 -17.241 1.00 92.38 413 ASP A CA 1
ATOM 3186 C C . ASP A 1 413 ? 2.443 3.737 -17.106 1.00 92.38 413 ASP A C 1
ATOM 3188 O O . ASP A 1 413 ? 3.456 3.952 -16.439 1.00 92.38 413 ASP A O 1
ATOM 3192 N N . LEU A 1 414 ? 1.757 4.695 -17.733 1.00 90.50 414 LEU A N 1
ATOM 3193 C CA . LEU A 1 414 ? 2.133 6.109 -17.771 1.00 90.50 414 LEU A CA 1
ATOM 3194 C C . LEU A 1 414 ? 1.005 7.004 -17.238 1.00 90.50 414 LEU A C 1
ATOM 3196 O O . LEU A 1 414 ? -0.182 6.651 -17.384 1.00 90.50 414 LEU A O 1
ATOM 3200 N N . PRO A 1 415 ? 1.342 8.205 -16.725 1.00 88.81 415 PRO A N 1
ATOM 3201 C CA . PRO A 1 415 ? 0.361 9.237 -16.423 1.00 88.81 415 PRO A CA 1
ATOM 3202 C C . PRO A 1 415 ? -0.458 9.589 -17.678 1.00 88.81 415 PRO A C 1
ATOM 3204 O O . PRO A 1 415 ? 0.096 9.594 -18.784 1.00 88.81 415 PRO A O 1
ATOM 3207 N N . PRO A 1 416 ? -1.761 9.913 -17.547 1.00 87.38 416 PRO A N 1
ATOM 3208 C CA . PRO A 1 416 ? -2.645 10.150 -18.692 1.00 87.38 416 PRO A CA 1
ATOM 3209 C C . PRO A 1 416 ? -2.094 11.143 -19.728 1.00 87.38 416 PRO A C 1
ATOM 3211 O O . PRO A 1 416 ? -2.208 10.894 -20.926 1.00 87.38 416 PRO A O 1
ATOM 3214 N N . GLY A 1 417 ? -1.427 12.213 -19.278 1.00 86.75 417 GLY A N 1
ATOM 3215 C CA . GLY A 1 417 ? -0.879 13.258 -20.148 1.00 86.75 417 GLY A CA 1
ATOM 3216 C C . GLY A 1 417 ? 0.233 12.808 -21.105 1.00 86.75 417 GLY A C 1
ATOM 3217 O O . GLY A 1 417 ? 0.458 13.472 -22.112 1.00 86.75 417 GLY A O 1
ATOM 3218 N N . MET A 1 418 ? 0.904 11.679 -20.849 1.00 87.88 418 MET A N 1
ATOM 3219 C CA . MET A 1 418 ? 2.047 11.223 -21.663 1.00 87.88 418 MET A CA 1
ATOM 3220 C C . MET A 1 418 ? 1.707 10.111 -22.651 1.00 87.88 418 MET A C 1
ATOM 3222 O O . MET A 1 418 ? 2.464 9.876 -23.593 1.00 87.88 418 MET A O 1
ATOM 3226 N N . ARG A 1 419 ? 0.570 9.429 -22.470 1.00 89.12 419 ARG A N 1
ATOM 3227 C CA . ARG A 1 419 ? 0.217 8.221 -23.238 1.00 89.12 419 ARG A CA 1
ATOM 3228 C C . ARG A 1 419 ? 0.171 8.473 -24.745 1.00 89.12 419 ARG A C 1
ATOM 3230 O O . ARG A 1 419 ? 0.678 7.662 -25.516 1.00 89.12 419 ARG A O 1
ATOM 3237 N N . ASN A 1 420 ? -0.376 9.618 -25.156 1.00 88.12 420 ASN A N 1
ATOM 3238 C CA . ASN A 1 420 ? -0.509 9.982 -26.568 1.00 88.12 420 ASN A CA 1
ATOM 3239 C C . ASN A 1 420 ? 0.841 10.257 -27.238 1.00 88.12 420 ASN A C 1
ATOM 3241 O O . ASN A 1 420 ? 1.057 9.836 -28.375 1.00 88.12 420 ASN A O 1
ATOM 3245 N N . VAL A 1 421 ? 1.745 10.960 -26.545 1.00 89.56 421 VAL A N 1
ATOM 3246 C CA . VAL A 1 421 ? 3.093 11.242 -27.060 1.00 89.56 421 VAL A CA 1
ATOM 3247 C C . VAL A 1 421 ? 3.880 9.938 -27.133 1.00 89.56 421 VAL A C 1
ATOM 3249 O O . VAL A 1 421 ? 4.351 9.572 -28.201 1.00 89.56 421 VAL A O 1
ATOM 3252 N N . PHE A 1 422 ? 3.893 9.159 -26.049 1.00 90.94 422 PHE A N 1
ATOM 3253 C CA . PHE A 1 422 ? 4.544 7.850 -25.998 1.00 90.94 422 PHE A CA 1
ATOM 3254 C C . PHE A 1 422 ? 4.084 6.904 -27.121 1.00 90.94 422 PHE A C 1
ATOM 3256 O O . PHE A 1 422 ? 4.909 6.316 -27.818 1.00 90.94 422 PHE A O 1
ATOM 3263 N N . GLY A 1 423 ? 2.770 6.784 -27.348 1.00 90.31 423 GLY A N 1
ATOM 3264 C CA . GLY A 1 423 ? 2.225 5.939 -28.415 1.00 90.31 423 GLY A CA 1
ATOM 3265 C C . GLY A 1 423 ? 2.637 6.395 -29.819 1.00 90.31 423 GLY A C 1
ATOM 3266 O O . GLY A 1 423 ? 2.936 5.559 -30.673 1.00 90.31 423 GLY A O 1
ATOM 3267 N N . ARG A 1 424 ? 2.705 7.713 -30.053 1.00 90.31 424 ARG A N 1
ATOM 3268 C CA . ARG A 1 424 ? 3.174 8.293 -31.320 1.00 90.31 424 ARG A CA 1
ATOM 3269 C C . ARG A 1 424 ? 4.645 7.979 -31.573 1.00 90.31 424 ARG A C 1
ATOM 3271 O O . ARG A 1 424 ? 4.981 7.576 -32.683 1.00 90.31 424 ARG A O 1
ATOM 3278 N N . GLU A 1 425 ? 5.485 8.116 -30.552 1.00 90.56 425 GLU A N 1
ATOM 3279 C CA . GLU A 1 425 ? 6.921 7.841 -30.649 1.00 90.56 425 GLU A CA 1
ATOM 3280 C C . GLU A 1 425 ? 7.203 6.369 -30.954 1.00 90.56 425 GLU A C 1
ATOM 3282 O O . GLU A 1 425 ? 8.012 6.062 -31.830 1.00 90.56 425 GLU A O 1
ATOM 3287 N N . ILE A 1 426 ? 6.471 5.446 -30.319 1.00 90.94 426 ILE A N 1
ATOM 3288 C CA . ILE A 1 426 ? 6.557 4.018 -30.652 1.00 90.94 426 ILE A CA 1
ATOM 3289 C C . ILE A 1 426 ? 6.137 3.768 -32.104 1.00 90.94 426 ILE A C 1
ATOM 3291 O O . ILE A 1 426 ? 6.848 3.081 -32.839 1.00 90.94 426 ILE A O 1
ATOM 3295 N N . ALA A 1 427 ? 5.005 4.331 -32.540 1.00 88.75 427 ALA A N 1
ATOM 3296 C CA . ALA A 1 427 ? 4.515 4.146 -33.904 1.00 88.75 427 ALA A CA 1
ATOM 3297 C C . ALA A 1 427 ? 5.505 4.683 -34.951 1.00 88.75 427 ALA A C 1
ATOM 3299 O O . ALA A 1 427 ? 5.764 4.015 -35.953 1.00 88.75 427 ALA A O 1
ATOM 3300 N N . TRP A 1 428 ? 6.096 5.856 -34.703 1.00 86.31 428 TRP A N 1
ATOM 3301 C CA . TRP A 1 428 ? 7.122 6.440 -35.564 1.00 86.31 428 TRP A CA 1
ATOM 3302 C C . TRP A 1 428 ? 8.383 5.567 -35.607 1.00 86.31 428 TRP A C 1
ATOM 3304 O O . TRP A 1 428 ? 8.860 5.215 -36.686 1.00 86.31 428 TRP A O 1
ATOM 3314 N N . ALA A 1 429 ? 8.888 5.137 -34.450 1.00 82.31 429 ALA A N 1
ATOM 3315 C CA . ALA A 1 429 ? 10.094 4.321 -34.360 1.00 82.31 429 ALA A CA 1
ATOM 3316 C C . ALA A 1 429 ? 9.939 2.919 -34.975 1.00 82.31 429 ALA A C 1
ATOM 3318 O O . ALA A 1 429 ? 10.914 2.379 -35.490 1.00 82.31 429 ALA A O 1
ATOM 3319 N N . MET A 1 430 ? 8.734 2.339 -34.983 1.00 81.44 430 MET A N 1
ATOM 3320 C CA . MET A 1 430 ? 8.458 1.058 -35.650 1.00 81.44 430 MET A CA 1
ATOM 3321 C C . MET A 1 430 ? 8.559 1.124 -37.181 1.00 81.44 430 MET A C 1
ATOM 3323 O O . MET A 1 430 ? 8.815 0.101 -37.820 1.00 81.44 430 MET A O 1
ATOM 3327 N N . ILE A 1 431 ? 8.345 2.302 -37.772 1.00 81.44 431 ILE A N 1
ATOM 3328 C CA . ILE A 1 431 ? 8.456 2.525 -39.222 1.00 81.44 431 ILE A CA 1
ATOM 3329 C C . ILE A 1 431 ? 9.926 2.753 -39.623 1.00 81.44 431 ILE A C 1
ATOM 3331 O O . ILE A 1 431 ? 10.297 2.512 -40.774 1.00 81.44 431 ILE A O 1
ATOM 3335 N N . ASN A 1 432 ? 10.775 3.140 -38.668 1.00 71.94 432 ASN A N 1
ATOM 3336 C CA . ASN A 1 432 ? 12.186 3.441 -38.883 1.00 71.94 432 ASN A CA 1
ATOM 3337 C C . ASN A 1 432 ? 13.112 2.243 -38.591 1.00 71.94 432 ASN A C 1
ATOM 3339 O O . ASN A 1 432 ? 12.879 1.415 -37.707 1.00 71.94 432 ASN A O 1
ATOM 3343 N N . ASP A 1 433 ? 14.206 2.167 -39.347 1.00 66.25 433 ASP A N 1
ATOM 3344 C CA . ASP A 1 433 ? 15.289 1.197 -39.157 1.00 66.25 433 ASP A CA 1
ATOM 3345 C C . ASP A 1 433 ? 16.212 1.736 -38.049 1.00 66.25 433 ASP A C 1
ATOM 3347 O O . ASP A 1 433 ? 16.901 2.731 -38.277 1.00 66.25 433 ASP A O 1
ATOM 3351 N N . PRO A 1 434 ? 16.078 1.249 -36.795 1.00 85.69 434 PRO A N 1
ATOM 3352 C CA . PRO A 1 434 ? 16.622 -0.071 -36.445 1.00 85.69 434 PRO A CA 1
ATOM 3353 C C . PRO A 1 434 ? 15.662 -1.027 -35.709 1.00 85.69 434 PRO A C 1
ATOM 3355 O O . PRO A 1 434 ? 16.043 -2.146 -35.352 1.00 85.69 434 PRO A O 1
ATOM 3358 N N . PHE A 1 435 ? 14.426 -0.610 -35.417 1.00 89.31 435 PHE A N 1
ATOM 3359 C CA . PHE A 1 435 ? 13.493 -1.398 -34.595 1.00 89.31 435 PHE A CA 1
ATOM 3360 C C . PHE A 1 435 ? 12.582 -2.326 -35.398 1.00 89.31 435 PHE A C 1
ATOM 3362 O O . PHE A 1 435 ? 11.956 -3.218 -34.824 1.00 89.31 435 PHE A O 1
ATOM 3369 N N . LYS A 1 436 ? 12.544 -2.169 -36.725 1.00 88.69 436 LYS A N 1
ATOM 3370 C CA . LYS A 1 436 ? 11.725 -2.972 -37.642 1.00 88.69 436 LYS A CA 1
ATOM 3371 C C . LYS A 1 436 ? 11.819 -4.496 -37.412 1.00 88.69 436 LYS A C 1
ATOM 3373 O O . LYS A 1 436 ? 10.757 -5.129 -37.367 1.00 88.69 436 LYS A O 1
ATOM 3378 N N . PRO A 1 437 ? 13.008 -5.106 -37.184 1.00 91.00 437 PRO A N 1
ATOM 3379 C CA . PRO A 1 437 ? 13.120 -6.545 -36.905 1.00 91.00 437 PRO A CA 1
ATOM 3380 C C . PRO A 1 437 ? 12.448 -6.997 -35.598 1.00 91.00 437 PRO A C 1
ATOM 3382 O O . PRO A 1 437 ? 12.239 -8.188 -35.392 1.00 91.00 437 PRO A O 1
ATOM 3385 N N . TYR A 1 438 ? 12.119 -6.060 -34.706 1.00 91.12 438 TYR A N 1
ATOM 3386 C CA . TYR A 1 438 ? 11.560 -6.304 -33.373 1.00 91.12 438 TYR A CA 1
ATOM 3387 C C . TYR A 1 438 ? 10.133 -5.766 -33.216 1.00 91.12 438 TYR A C 1
ATOM 3389 O O . TYR A 1 438 ? 9.617 -5.669 -32.101 1.00 91.12 438 TYR A O 1
ATOM 3397 N N . SER A 1 439 ? 9.497 -5.418 -34.336 1.00 89.81 439 SER A N 1
ATOM 3398 C CA . SER A 1 439 ? 8.162 -4.821 -34.387 1.00 89.81 439 SER A CA 1
ATOM 3399 C C . SER A 1 439 ? 7.104 -5.646 -33.653 1.00 89.81 439 SER A C 1
ATOM 3401 O O . SER A 1 439 ? 6.250 -5.062 -32.995 1.00 89.81 439 SER A O 1
ATOM 3403 N N . GLU A 1 440 ? 7.179 -6.981 -33.677 1.00 89.94 440 GLU A N 1
ATOM 3404 C CA . GLU A 1 440 ? 6.234 -7.830 -32.943 1.00 89.94 440 GLU A CA 1
ATOM 3405 C C . GLU A 1 440 ? 6.297 -7.583 -31.427 1.00 89.94 440 GLU A C 1
ATOM 3407 O O . GLU A 1 440 ? 5.266 -7.306 -30.814 1.00 89.94 440 GLU A O 1
ATOM 3412 N N . SER A 1 441 ? 7.494 -7.613 -30.828 1.00 90.00 441 SER A N 1
ATOM 3413 C CA . SER A 1 441 ? 7.678 -7.347 -29.395 1.00 90.00 441 SER A CA 1
ATOM 3414 C C . SER A 1 441 ? 7.253 -5.927 -29.023 1.00 90.00 441 SER A C 1
ATOM 3416 O O . SER A 1 441 ? 6.589 -5.723 -28.012 1.00 90.00 441 SER A O 1
ATOM 3418 N N . ILE A 1 442 ? 7.607 -4.946 -29.855 1.00 91.62 442 ILE A N 1
ATOM 3419 C CA . ILE A 1 442 ? 7.354 -3.525 -29.588 1.00 91.62 442 ILE A CA 1
ATOM 3420 C C . ILE A 1 442 ? 5.873 -3.169 -29.750 1.00 91.62 442 ILE A C 1
ATOM 3422 O O . ILE A 1 442 ? 5.338 -2.396 -28.960 1.00 91.62 442 ILE A O 1
ATOM 3426 N N . SER A 1 443 ? 5.179 -3.768 -30.722 1.00 89.50 443 SER A N 1
ATOM 3427 C CA . SER A 1 443 ? 3.760 -3.491 -30.994 1.00 89.50 443 SER A CA 1
ATOM 3428 C C . SER A 1 443 ? 2.843 -3.765 -29.799 1.00 89.50 443 SER A C 1
ATOM 3430 O O . SER A 1 443 ? 1.774 -3.167 -29.690 1.00 89.50 443 SER A O 1
ATOM 3432 N N . ARG A 1 444 ? 3.272 -4.639 -28.879 1.00 89.06 444 ARG A N 1
ATOM 3433 C CA . ARG A 1 444 ? 2.551 -4.973 -27.644 1.00 89.06 444 ARG A CA 1
ATOM 3434 C C . ARG A 1 444 ? 2.486 -3.794 -26.674 1.00 89.06 444 ARG A C 1
ATOM 3436 O O . ARG A 1 444 ? 1.554 -3.734 -25.886 1.00 89.06 444 ARG A O 1
ATOM 3443 N N . LEU A 1 445 ? 3.432 -2.857 -26.760 1.00 88.62 445 LEU A N 1
ATOM 3444 C CA . LEU A 1 445 ? 3.486 -1.663 -25.915 1.00 88.62 445 LEU A CA 1
ATOM 3445 C C . LEU A 1 445 ? 2.497 -0.572 -26.346 1.00 88.62 445 LEU A C 1
ATOM 3447 O O . LEU A 1 445 ? 2.263 0.373 -25.592 1.00 88.62 445 LEU A O 1
ATOM 3451 N N . ILE A 1 446 ? 1.955 -0.655 -27.566 1.00 82.88 446 ILE A N 1
ATOM 3452 C CA . ILE A 1 446 ? 1.005 0.336 -28.066 1.00 82.88 446 ILE A CA 1
ATOM 3453 C C . ILE A 1 446 ? -0.293 0.172 -27.284 1.00 82.88 446 ILE A C 1
ATOM 3455 O O . ILE A 1 446 ? -0.979 -0.847 -27.395 1.00 82.88 446 ILE A O 1
ATOM 3459 N N . TYR A 1 447 ? -0.635 1.204 -26.514 1.00 69.44 447 TYR A N 1
ATOM 3460 C CA . TYR A 1 447 ? -1.906 1.298 -25.814 1.00 69.44 447 TYR A CA 1
ATOM 3461 C C . TYR A 1 447 ? -3.057 1.060 -26.790 1.00 69.44 447 TYR A C 1
ATOM 3463 O O . TYR A 1 447 ? -3.323 1.867 -27.679 1.00 69.44 447 TYR A O 1
ATOM 3471 N N . ARG A 1 448 ? -3.766 -0.052 -26.606 1.00 60.16 448 ARG A N 1
ATOM 3472 C CA . ARG A 1 448 ? -5.102 -0.208 -27.165 1.00 60.16 448 ARG A CA 1
ATOM 3473 C C . ARG A 1 448 ? -6.035 0.441 -26.163 1.00 60.16 448 ARG A C 1
ATOM 3475 O O . ARG A 1 448 ? -6.131 -0.043 -25.037 1.00 60.16 448 ARG A O 1
ATOM 3482 N N . GLU A 1 449 ? -6.680 1.541 -26.538 1.00 47.78 449 GLU A N 1
ATOM 3483 C CA . GLU A 1 449 ? -7.826 2.018 -25.770 1.00 47.78 449 GLU A CA 1
ATOM 3484 C C . GLU A 1 449 ? -8.817 0.857 -25.675 1.00 47.78 449 GLU A C 1
ATOM 3486 O O . GLU A 1 449 ? -9.405 0.429 -26.672 1.00 47.78 449 GLU A O 1
ATOM 3491 N N . VAL A 1 450 ? -8.950 0.292 -24.476 1.00 37.94 450 VAL A N 1
ATOM 3492 C CA . VAL A 1 450 ? -10.081 -0.568 -24.168 1.00 37.94 450 VAL A CA 1
ATOM 3493 C C . VAL A 1 450 ? -11.264 0.386 -24.153 1.00 37.94 450 VAL A C 1
ATOM 3495 O O . VAL A 1 450 ? -11.397 1.193 -23.237 1.00 37.94 450 VAL A O 1
ATOM 3498 N N . LYS A 1 451 ? -12.057 0.374 -25.229 1.00 30.47 451 LYS A N 1
ATOM 3499 C CA . LYS A 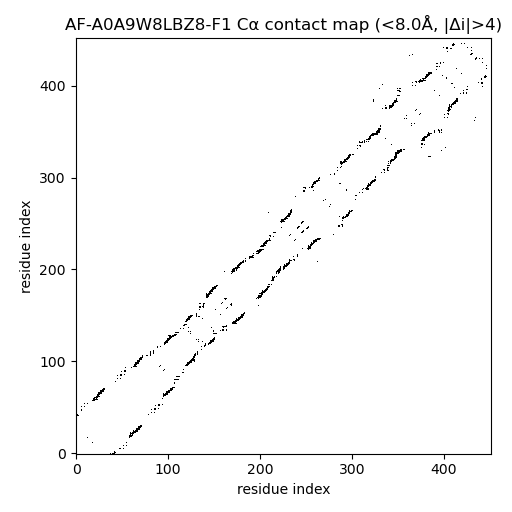1 451 ? -13.364 1.027 -25.226 1.00 30.47 451 LYS A CA 1
ATOM 3500 C C . LYS A 1 451 ? -14.156 0.392 -24.084 1.00 30.47 451 LYS A C 1
ATOM 3502 O O . LYS A 1 451 ? -14.480 -0.790 -24.181 1.00 30.47 451 LYS A O 1
ATOM 3507 N N . ASN A 1 452 ? -14.360 1.150 -23.010 1.00 30.97 452 ASN A N 1
ATOM 3508 C CA . ASN A 1 452 ? -15.313 0.799 -21.961 1.00 30.97 452 ASN A CA 1
ATOM 3509 C C . ASN A 1 452 ? -16.735 0.896 -22.503 1.00 30.97 452 ASN A C 1
ATOM 3511 O O . ASN A 1 452 ? -17.001 1.865 -23.256 1.00 30.97 452 ASN A O 1
#

Solvent-accessible surface area (backbone atoms only — not comparable to full-atom values): 23720 Å² total; per-residue (Å²): 99,57,57,52,63,55,51,51,52,50,61,61,62,64,52,91,79,72,70,38,69,84,37,42,65,45,76,47,75,54,70,84,79,91,68,96,82,64,98,56,87,56,74,65,54,69,66,59,43,47,53,47,32,53,48,50,42,68,30,24,63,47,32,32,34,39,37,39,40,36,73,69,80,55,101,55,39,70,57,55,31,53,54,48,38,48,32,53,53,50,39,40,76,61,60,37,28,30,44,33,42,38,28,82,36,76,42,53,75,55,67,61,79,61,88,80,65,70,63,33,32,30,43,37,54,38,57,54,46,58,35,51,54,53,22,40,48,47,36,67,14,21,68,47,21,29,36,39,30,42,45,45,72,50,72,65,26,49,46,21,38,40,24,42,98,50,96,55,73,43,49,20,64,42,21,31,35,43,36,40,41,40,89,54,83,66,91,73,48,82,53,71,70,71,93,82,59,44,37,37,38,41,24,27,32,43,36,29,62,61,51,63,92,53,68,52,58,59,96,55,30,67,11,29,78,38,27,26,36,41,32,39,20,60,37,74,62,38,52,47,38,41,59,74,70,30,50,53,32,66,86,38,26,65,44,34,35,36,41,36,36,32,54,68,63,50,70,77,58,70,74,43,56,85,72,68,49,48,64,56,38,55,49,55,46,37,40,41,66,50,20,34,29,42,36,38,55,41,67,81,49,51,70,62,46,58,59,34,45,63,67,37,61,81,81,34,60,30,27,33,44,32,34,68,58,38,61,40,29,45,61,51,50,53,47,47,44,56,31,35,52,53,28,33,35,41,33,32,30,61,56,42,61,38,75,84,53,64,76,42,58,82,60,48,38,58,59,57,50,30,79,74,43,53,78,39,38,63,31,27,35,43,30,30,86,65,68,89,86,42,59,47,60,54,48,32,53,45,50,43,51,46,15,62,24,15,72,50,30,47,42,66,49,59,50,81,89,44,50,66,56,26,42,49,47,46,56,54,45,46,77,36,86,61,41,49,94,44,38,75,34,40,58,45,51,51,79,71,84,76,83,125

Foldseek 3Di:
DVCPVLVVVVVVLVPPPAADAPDQEDEDEDDDPDDPDDPDDPQPDLVSLLVSLVSNCVRYLNHQEYEYEAEDDDPVLVSVLSSVLSSVLSNQVSNHQEYHYEYPEQHRQNPNPQPRREQHAYYHYYPNYALQVVLQNCLRHLARYAYYATEDADPVSVCCNQANVHPHGAASPRHAEYHYEYPDQPPCQVDDDDPQDARYQQYAEYAYDAADNHLEQNVQPNPLAHHAYYEHEPEPSVLCHCVVQVCLACVRRVNHAEYEYEYDHPVVLLPDDPVSLVSVLVSVLSNQQRYQEYAYEDQSCAPSNLVSLLVHDQNGNHAYYYDQNYADELVSVLSNLQSHQNHAEYEYHHAANDPVQVVDPLLCSLVVLCVPQAQPHLHAEYEHPDHPDHQLLRVLSSLLSNLSRHLNHQEYHDDPVSLVVSLVNLVVVCVDPPSVVVCNSSVSHRDDPPPD